Protein AF-0000000086842391 (afdb_homodimer)

Radius of gyration: 44.13 Å; Cα contacts (8 Å, |Δi|>4): 452; chains: 2; bounding box: 157×127×77 Å

Secondary structure (DSSP, 8-state):
-HHHHHHHHHHHHHHHHHHHHHHHHHHHHTT-S--HHHHHHHHHHHHHHHHHHHHHHHHTTS-HHHHHHHHHHHHHHHHHHHHHHHHHHHHHS--HHHHHHHHHHHHHHHHTT-HHHHHHHHHHHT--SSSSTTSS-SSPPBTTB---HHHHHT--S-SHHHHHHHHHHHHHHHHHHHHHHHHHHHHHHHHHHHHHHTT---THHHHHHHHHHHHHHHHHTTGGG----------------------------------------/-HHHHHHHHHHHHHHHHHHHHHHHHHHHHTT-S--HHHHHHHHHHHHHHHHHHHHHHHHTTS-HHHHHHHHHHHHHHHHHHHHHHHHHHHHHS--HHHHHHHHHHHHHHHHTT-HHHHHHHHHHHT--SSSSTTSS-SSPPBTTB---HHHHHT--S-SHHHHHHHHHHHHHHHHHHHHHHHHHHHHHHHHHHHHHHHT---THHHHHHHHHHHHHHHHHTTGGG----------------------------------------

Foldseek 3Di:
DVVVVVVVLVVVLVVLLVLLVVLLVVCVLLVPLDDNVLSVLLNCLSVLLVVLLVQQLVQCPHDPVSNVVSVVSLVVSVVSLVVSLVVLVVLLDDDPVNLVSLVVSLVVCLVVVVQNNQVSLCVVVVAAAAPFNQHSGPPGDDPVDGHCSCVVSVHGHHSNVVSSVSSNVSSVSSSVSSVVSVVSSVVSVVVSVVVVVPPPPVPVVVVVVVVVVVVVVVVVVVPPPPDPPDDDDDDDPDDDDDDDPDDDDDDDPPDDCPDDDDDDD/DVVVVVVVLVVVLVVLLVLLVVLLVVCVLLVPLDDNVLSVLLNCLSVLLVVLLVQQLVQCPHDPVSNVVSVVSLVVSVVSLVVSLVVLVVLLDDDPVNLVSLVVSLVVCLVVVVQNNQVSLCVVVVAAAAPFNQHSGPPGDDPVDGHCSCVVSVHGHHSNVVSSVSSNVSSVSSSVSSVVSVVSSVVSVVVSVVVVVPPPPVPVVVVVVVVVVVVVVVVVVVPPPPDPPPPDDPDDDDPPDDDDDDDDDDDDDDDDDDDDDDDDD

Organism: NCBI:txid72228

Sequence (530 aa):
MAKWLAVYPLLVLLLLLGVAIYEHINSTALSLPFSRALTIATVLLPLLAAINAICYTRLDRLTSFRRALAIALQALQAVLGIVLATLFFSHVVPSAGRECLLTTTWQRLFSAHDAASIRRIQDAFNCCGFNTVQDRPWPFPHQQSPSECAVTHGRNTACAEPWQMALQRNSGLEFGVVLAVGLFQLASLLMAGAFSSSSAIPTRRVLQHRASNDTERDRLLQGARGAGHPGHEAGQGGQSNETSAQGRAWETESPRSNPWGSGRVMAKWLAVYPLLVLLLLLGVAIYEHINSTALSLPFSRALTIATVLLPLLAAINAICYTRLDRLTSFRRALAIALQALQAVLGIVLATLFFSHVVPSAGRECLLTTTWQRLFSAHDAASIRRIQDAFNCCGFNTVQDRPWPFPHQQSPSECAVTHGRNTACAEPWQMALQRNSGLEFGVVLAVGLFQLASLLMAGAFSSSSAIPTRRVLQHRASNDTERDRLLQGARGAGHPGHEAGQGGQSNETSAQGRAWETESPRSNPWGSGRV

Nearest PDB structures (foldseek):
  4tx5-assembly1_A  TM=2.488E-01  e=1.589E+00  Homo sapiens
  4tx5-assembly1_A  TM=2.485E-01  e=1.546E+00  Homo sapiens

Solvent-accessible surface area (backbone atoms only — not comparable to full-atom values): 30548 Å² total; per-residue (Å²): 117,70,68,58,68,60,47,52,60,52,52,53,36,49,52,47,30,49,52,30,47,51,47,39,51,49,37,60,60,55,64,43,91,64,59,66,66,59,41,51,49,52,34,47,43,38,56,50,50,53,52,48,56,56,46,39,74,61,25,63,81,48,55,74,67,40,32,51,50,40,51,49,53,52,49,52,51,49,51,53,37,46,40,50,32,46,59,25,48,60,47,48,46,92,44,71,54,52,53,39,38,51,54,50,50,51,50,50,38,56,74,67,62,39,58,67,55,51,44,44,40,27,63,75,66,58,22,16,17,36,88,35,46,75,38,79,28,59,55,66,62,48,101,88,41,80,54,50,31,28,76,73,67,68,25,90,35,38,32,49,62,61,53,47,50,48,46,24,50,49,22,44,52,52,26,47,44,37,50,50,50,50,51,50,52,54,51,53,53,52,51,56,56,56,57,64,62,63,67,70,60,74,65,67,62,62,58,59,56,51,56,59,55,52,58,55,53,60,62,61,62,63,67,69,68,66,81,70,78,83,79,80,78,83,74,86,70,78,88,80,87,84,90,84,83,68,88,79,90,83,87,83,82,73,72,82,68,92,79,78,94,80,85,82,133,117,71,67,59,66,59,47,51,59,53,52,53,36,51,51,46,30,50,52,29,47,50,46,40,52,50,37,60,58,54,64,44,92,62,61,67,66,59,41,51,50,55,34,46,43,37,57,50,48,55,52,48,56,56,46,40,73,60,26,64,81,47,55,75,67,42,32,51,49,41,52,49,52,52,49,49,49,49,51,52,36,45,41,51,31,47,58,24,48,60,47,49,47,91,45,73,54,53,52,41,37,52,53,52,51,50,50,49,38,56,74,66,62,39,57,67,56,52,43,44,41,26,63,74,65,59,22,16,16,35,88,36,46,77,39,79,28,60,58,66,61,48,102,87,41,79,54,50,32,30,75,74,67,70,26,89,34,39,32,46,64,62,53,48,49,48,46,23,50,50,22,45,52,52,26,48,43,37,51,50,50,50,52,49,52,52,52,53,53,53,51,56,56,55,58,62,59,63,67,68,59,76,64,68,61,62,58,58,58,51,56,59,55,53,57,55,55,59,59,60,60,62,66,68,65,64,82,72,71,83,78,74,81,78,79,77,84,72,86,73,85,80,83,90,83,92,87,95,86,88,93,83,95,83,84,92,78,94,79,94,79,86,90,84,134

pLDDT: mean 74.17, std 27.97, range [15.8, 98.31]

Structure (mmCIF, N/CA/C/O backbone):
data_AF-0000000086842391-model_v1
#
loop_
_entity.id
_entity.type
_entity.pdbx_description
1 polymer 'Tetraspanin Tsp3'
#
loop_
_atom_site.group_PDB
_atom_site.id
_atom_site.type_symbol
_atom_site.label_atom_id
_atom_site.label_alt_id
_atom_site.label_comp_id
_atom_site.label_asym_id
_atom_site.label_entity_id
_atom_site.label_seq_id
_atom_site.pdbx_PDB_ins_code
_atom_site.Cartn_x
_atom_site.Cartn_y
_atom_site.Cartn_z
_atom_site.occupancy
_atom_site.B_iso_or_equiv
_atom_site.auth_seq_id
_atom_site.auth_comp_id
_atom_site.auth_asym_id
_atom_site.auth_atom_id
_atom_site.pdbx_PDB_model_num
ATOM 1 N N . MET A 1 1 ? 26.141 28.234 18.078 1 47.38 1 MET A N 1
ATOM 2 C CA . MET A 1 1 ? 25.156 27.234 18.516 1 47.38 1 MET A CA 1
ATOM 3 C C . MET A 1 1 ? 24.016 27.141 17.516 1 47.38 1 MET A C 1
ATOM 5 O O . MET A 1 1 ? 23.547 26.047 17.188 1 47.38 1 MET A O 1
ATOM 9 N N . ALA A 1 2 ? 23.594 28.234 17.031 1 54.44 2 ALA A N 1
ATOM 10 C CA . ALA A 1 2 ? 22.453 28.328 16.141 1 54.44 2 ALA A CA 1
ATOM 11 C C . ALA A 1 2 ? 22.766 27.703 14.781 1 54.44 2 ALA A C 1
ATOM 13 O O . ALA A 1 2 ? 21.906 27.078 14.164 1 54.44 2 ALA A O 1
ATOM 14 N N . LYS A 1 3 ? 24.016 27.875 14.289 1 58.16 3 LYS A N 1
ATOM 15 C CA . LYS A 1 3 ? 24.406 27.328 12.984 1 58.16 3 LYS A CA 1
ATOM 16 C C . LYS A 1 3 ? 24.344 25.812 12.984 1 58.16 3 LYS A C 1
ATOM 18 O O . LYS A 1 3 ? 24 25.203 11.969 1 58.16 3 LYS A O 1
ATOM 23 N N . TRP A 1 4 ? 24.672 25.141 14.102 1 58.94 4 TRP A N 1
ATOM 24 C CA . TRP A 1 4 ? 24.703 23.672 14.188 1 58.94 4 TRP A CA 1
ATOM 25 C C . TRP A 1 4 ? 23.281 23.109 14.086 1 58.94 4 TRP A C 1
ATOM 27 O O . TRP A 1 4 ? 23.094 22.016 13.539 1 58.94 4 TRP A O 1
ATOM 37 N N . LEU A 1 5 ? 22.312 23.906 14.438 1 64.56 5 LEU A N 1
ATOM 38 C CA . LEU A 1 5 ? 20.922 23.453 14.406 1 64.56 5 LEU A CA 1
ATOM 39 C C . LEU A 1 5 ? 20.391 23.406 12.977 1 64.56 5 LEU A C 1
ATOM 41 O O . LEU A 1 5 ? 19.5 22.609 12.664 1 64.56 5 LEU A O 1
ATOM 45 N N . ALA A 1 6 ? 21.078 24.203 12.188 1 69.06 6 ALA A N 1
ATOM 46 C CA . ALA A 1 6 ? 20.656 24.203 10.789 1 69.06 6 ALA A CA 1
ATOM 47 C C . ALA A 1 6 ? 21.406 23.141 9.992 1 69.06 6 ALA A C 1
ATOM 49 O O . ALA A 1 6 ? 20.875 22.594 9.023 1 69.06 6 ALA A O 1
ATOM 50 N N . VAL A 1 7 ? 22.547 22.75 10.398 1 77.25 7 VAL A N 1
ATOM 51 C CA . VAL A 1 7 ? 23.406 21.875 9.617 1 77.25 7 VAL A CA 1
ATOM 52 C C . VAL A 1 7 ? 23.047 20.422 9.875 1 77.25 7 VAL A C 1
ATOM 54 O O . VAL A 1 7 ? 23.125 19.578 8.977 1 77.25 7 VAL A O 1
ATOM 57 N N . TYR A 1 8 ? 22.609 20.078 11.047 1 82.88 8 TYR A N 1
ATOM 58 C CA . TYR A 1 8 ? 22.344 18.688 11.422 1 82.88 8 TYR A CA 1
ATOM 59 C C . TYR A 1 8 ? 21.188 18.109 10.617 1 82.88 8 TYR A C 1
ATOM 61 O O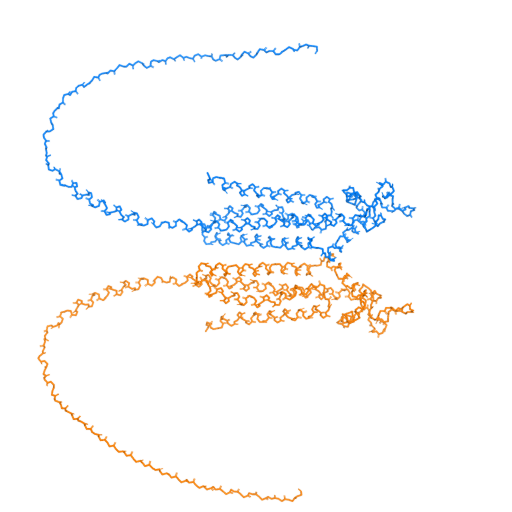 . TYR A 1 8 ? 21.281 17.016 10.086 1 82.88 8 TYR A O 1
ATOM 69 N N . PRO A 1 9 ? 20.203 18.906 10.43 1 86.62 9 PRO A N 1
ATOM 70 C CA . PRO A 1 9 ? 19.125 18.344 9.625 1 86.62 9 PRO A CA 1
ATOM 71 C C . PRO A 1 9 ? 19.516 18.109 8.172 1 86.62 9 PRO A C 1
ATOM 73 O O . PRO A 1 9 ? 19.094 17.109 7.57 1 86.62 9 PRO A O 1
ATOM 76 N N . LEU A 1 10 ? 20.375 18.922 7.707 1 87.56 10 LEU A N 1
ATOM 77 C CA . LEU A 1 10 ? 20.812 18.766 6.324 1 87.56 10 LEU A CA 1
ATOM 78 C C . LEU A 1 10 ? 21.703 17.531 6.176 1 87.56 10 LEU A C 1
ATOM 80 O O . LEU A 1 10 ? 21.609 16.812 5.18 1 87.56 10 LEU A O 1
ATOM 84 N N . LEU A 1 11 ? 22.516 17.297 7.129 1 91.06 11 LEU A N 1
ATOM 85 C CA . LEU A 1 11 ? 23.391 16.125 7.102 1 91.06 11 LEU A CA 1
ATOM 86 C C . LEU A 1 11 ? 22.578 14.836 7.18 1 91.06 11 LEU A C 1
ATOM 88 O O . LEU A 1 11 ? 22.891 13.859 6.504 1 91.06 11 LEU A O 1
ATOM 92 N N . VAL A 1 12 ? 21.594 14.844 8.008 1 93.38 12 VAL A N 1
ATOM 93 C CA . VAL A 1 12 ? 20.75 13.672 8.148 1 93.38 12 VAL A CA 1
ATOM 94 C C . VAL A 1 12 ? 20.031 13.391 6.828 1 93.38 12 VAL A C 1
ATOM 96 O O . VAL A 1 12 ? 19.953 12.242 6.391 1 93.38 12 VAL A O 1
ATOM 99 N N . LEU A 1 13 ? 19.594 14.414 6.176 1 95.88 13 LEU A N 1
ATOM 100 C CA . LEU A 1 13 ? 18.875 14.242 4.91 1 95.88 13 LEU A CA 1
ATOM 101 C C . LEU A 1 13 ? 19.828 13.742 3.822 1 95.88 13 LEU A C 1
ATOM 103 O O . LEU A 1 13 ? 19.422 12.945 2.971 1 95.88 13 LEU A O 1
ATOM 107 N N . LEU A 1 14 ? 21.047 14.203 3.898 1 95.69 14 LEU A N 1
ATOM 108 C CA . LEU A 1 14 ? 22.031 13.734 2.936 1 95.69 14 LEU A CA 1
ATOM 109 C C . LEU A 1 14 ? 22.344 12.258 3.154 1 95.69 14 LEU A C 1
ATOM 111 O O . LEU A 1 14 ? 22.516 11.508 2.191 1 95.69 14 LEU A O 1
ATOM 115 N N . LEU A 1 15 ? 22.406 11.891 4.391 1 97.06 15 LEU A N 1
ATOM 116 C CA . LEU A 1 15 ? 22.625 10.477 4.707 1 97.06 15 LEU A CA 1
ATOM 117 C C . LEU A 1 15 ? 21.469 9.625 4.211 1 97.06 15 LEU A C 1
ATOM 119 O O . LEU A 1 15 ? 21.672 8.57 3.617 1 97.06 15 LEU A O 1
ATOM 123 N N . LEU A 1 16 ? 20.266 10.055 4.43 1 98.06 16 LEU A N 1
ATOM 124 C CA . LEU A 1 16 ? 19.078 9.32 3.977 1 98.06 16 LEU A CA 1
ATOM 125 C C . LEU A 1 16 ? 19.047 9.234 2.453 1 98.06 16 LEU A C 1
ATOM 127 O O . LEU A 1 16 ? 18.656 8.211 1.895 1 98.06 16 LEU A O 1
ATOM 131 N N . LEU A 1 17 ? 19.469 10.328 1.826 1 97.94 17 LEU A N 1
ATOM 132 C CA . LEU A 1 17 ? 19.562 10.328 0.372 1 97.94 17 LEU A CA 1
ATOM 133 C C . LEU A 1 17 ? 20.562 9.273 -0.102 1 97.94 17 LEU A C 1
ATOM 135 O O . LEU A 1 17 ? 20.281 8.516 -1.037 1 97.94 17 LEU A O 1
ATOM 139 N N . GLY A 1 18 ? 21.625 9.211 0.546 1 98.06 18 GLY A N 1
ATOM 140 C CA . GLY A 1 18 ? 22.641 8.219 0.206 1 98.06 18 GLY A CA 1
ATOM 141 C C . GLY A 1 18 ? 22.141 6.789 0.352 1 98.06 18 GLY A C 1
ATOM 142 O O . GLY A 1 18 ? 22.391 5.949 -0.517 1 98.06 18 GLY A O 1
ATOM 143 N N . VAL A 1 19 ? 21.469 6.5 1.418 1 98.12 19 VAL A N 1
ATOM 144 C CA . VAL A 1 19 ? 20.922 5.164 1.646 1 98.12 19 VAL A CA 1
ATOM 145 C C . VAL A 1 19 ? 19.906 4.828 0.561 1 98.12 19 VAL A C 1
ATOM 147 O O . VAL A 1 19 ? 19.891 3.715 0.031 1 98.12 19 VAL A O 1
ATOM 150 N N . ALA A 1 20 ? 19.062 5.746 0.216 1 98.25 20 ALA A N 1
ATOM 151 C CA . ALA A 1 20 ? 18.047 5.52 -0.802 1 98.25 20 ALA A CA 1
ATOM 152 C C . ALA A 1 20 ? 18.672 5.23 -2.16 1 98.25 20 ALA A C 1
ATOM 154 O O . ALA A 1 20 ? 18.203 4.355 -2.896 1 98.25 20 ALA A O 1
ATOM 155 N N . ILE A 1 21 ? 19.688 5.973 -2.465 1 97.81 21 ILE A N 1
ATOM 156 C CA . ILE A 1 21 ? 20.391 5.742 -3.721 1 97.81 21 ILE A CA 1
ATOM 157 C C . ILE A 1 21 ? 21.016 4.348 -3.717 1 97.81 21 ILE A C 1
ATOM 159 O O . ILE A 1 21 ? 20.891 3.604 -4.691 1 97.81 21 ILE A O 1
ATOM 163 N N . TYR A 1 22 ? 21.625 4.047 -2.625 1 97.56 22 TYR A N 1
ATOM 164 C CA . TYR A 1 22 ? 22.25 2.734 -2.49 1 97.56 22 TYR A CA 1
ATOM 165 C C . TYR A 1 22 ? 21.219 1.623 -2.666 1 97.56 22 TYR A C 1
ATOM 167 O O . TYR A 1 22 ? 21.469 0.652 -3.389 1 97.56 22 TYR A O 1
ATOM 175 N N . GLU A 1 23 ? 20.109 1.743 -2.029 1 97.31 23 GLU A N 1
ATOM 176 C CA . GLU A 1 23 ? 19.062 0.725 -2.113 1 97.31 23 GLU A CA 1
ATOM 177 C C . GLU A 1 23 ? 18.469 0.665 -3.514 1 97.31 23 GLU A C 1
ATOM 179 O O . GLU A 1 23 ? 18.078 -0.407 -3.98 1 97.31 23 GLU A O 1
ATOM 184 N N . HIS A 1 24 ? 18.391 1.843 -4.156 1 97 24 HIS A N 1
ATOM 185 C CA . HIS A 1 24 ? 17.922 1.858 -5.535 1 97 24 HIS A CA 1
ATOM 186 C C . HIS A 1 24 ? 18.844 1.055 -6.441 1 97 24 HIS A C 1
ATOM 188 O O . HIS A 1 24 ? 18.391 0.235 -7.238 1 97 24 HIS A O 1
ATOM 194 N N . ILE A 1 25 ? 20.062 1.251 -6.285 1 96.88 25 ILE A N 1
ATOM 195 C CA . ILE A 1 25 ? 21.062 0.548 -7.094 1 96.88 25 ILE A CA 1
ATOM 196 C C . ILE A 1 25 ? 21.031 -0.943 -6.766 1 96.88 25 ILE A C 1
ATOM 198 O O . ILE A 1 25 ? 21.016 -1.783 -7.668 1 96.88 25 ILE A O 1
ATOM 202 N N . ASN A 1 26 ? 20.953 -1.199 -5.504 1 96.38 26 ASN A N 1
ATOM 203 C CA . ASN A 1 26 ? 20.953 -2.59 -5.059 1 96.38 26 ASN A CA 1
ATOM 204 C C . ASN A 1 26 ? 19.719 -3.33 -5.543 1 96.38 26 ASN A C 1
ATOM 206 O O . ASN A 1 26 ? 19.797 -4.48 -5.973 1 96.38 26 ASN A O 1
ATOM 210 N N . SER A 1 27 ? 18.609 -2.738 -5.461 1 96.69 27 SER A N 1
ATOM 211 C CA . SER A 1 27 ? 17.375 -3.354 -5.906 1 96.69 27 SER A CA 1
ATOM 212 C C . SER A 1 27 ? 17.391 -3.639 -7.402 1 96.69 27 SER A C 1
ATOM 214 O O . SER A 1 27 ? 16.875 -4.66 -7.855 1 96.69 27 SER A O 1
ATOM 216 N N . THR A 1 28 ? 17.984 -2.754 -8.141 1 95.69 28 THR A N 1
ATOM 217 C CA . THR A 1 28 ? 18.094 -2.934 -9.578 1 95.69 28 THR A CA 1
ATOM 218 C C . THR A 1 28 ? 19.125 -4.016 -9.914 1 95.69 28 THR A C 1
ATOM 220 O O . THR A 1 28 ? 18.906 -4.828 -10.812 1 95.69 28 THR A O 1
ATOM 223 N N . ALA A 1 29 ? 20.141 -4.039 -9.195 1 96.25 29 ALA A N 1
ATOM 224 C CA . ALA A 1 29 ? 21.203 -5.023 -9.43 1 96.25 29 ALA A CA 1
ATOM 225 C C . ALA A 1 29 ? 20.703 -6.438 -9.148 1 96.25 29 ALA A C 1
ATOM 227 O O . ALA A 1 29 ? 21.047 -7.379 -9.875 1 96.25 29 ALA A O 1
ATOM 228 N N . LEU A 1 30 ? 19.875 -6.539 -8.195 1 97.31 30 LEU A N 1
ATOM 229 C CA . LEU A 1 30 ? 19.391 -7.859 -7.793 1 97.31 30 LEU A CA 1
ATOM 230 C C . LEU A 1 30 ? 18.016 -8.141 -8.391 1 97.31 30 LEU A C 1
ATOM 232 O O . LEU A 1 30 ? 17.375 -9.141 -8.039 1 97.31 30 LEU A O 1
ATOM 236 N N . SER A 1 31 ? 17.547 -7.277 -9.219 1 96.62 31 SER A N 1
ATOM 237 C CA . SER A 1 31 ? 16.266 -7.434 -9.898 1 96.62 31 SER A CA 1
ATOM 238 C C . SER A 1 31 ? 15.148 -7.742 -8.898 1 96.62 31 SER A C 1
ATOM 240 O O . SER A 1 31 ? 14.344 -8.648 -9.125 1 96.62 31 SER A O 1
ATOM 242 N N . LEU A 1 32 ? 15.148 -7.031 -7.816 1 96.19 32 LEU A N 1
ATOM 243 C CA . LEU A 1 32 ? 14.078 -7.188 -6.844 1 96.19 32 LEU A CA 1
ATOM 244 C C . LEU A 1 32 ? 12.742 -6.719 -7.418 1 96.19 32 LEU A C 1
ATOM 246 O O . LEU A 1 32 ? 12.711 -5.824 -8.266 1 96.19 32 LEU A O 1
ATOM 250 N N . PRO A 1 33 ? 11.68 -7.332 -6.961 1 92.56 33 PRO A N 1
ATOM 251 C CA . PRO A 1 33 ? 10.383 -7.039 -7.574 1 92.56 33 PRO A CA 1
ATOM 252 C C . PRO A 1 33 ? 9.797 -5.707 -7.105 1 92.56 33 PRO A C 1
ATOM 254 O O . PRO A 1 33 ? 8.656 -5.664 -6.629 1 92.56 33 PRO A O 1
ATOM 257 N N . PHE A 1 34 ? 10.547 -4.68 -7.148 1 90.88 34 PHE A N 1
ATOM 258 C CA . PHE A 1 34 ? 10.078 -3.312 -6.945 1 90.88 34 PHE A CA 1
ATOM 259 C C . PHE A 1 34 ? 9.836 -2.619 -8.281 1 90.88 34 PHE A C 1
ATOM 261 O O . PHE A 1 34 ? 10.586 -2.822 -9.234 1 90.88 34 PHE A O 1
ATOM 268 N N . SER A 1 35 ? 8.789 -1.871 -8.305 1 88.94 35 SER A N 1
ATOM 269 C CA . SER A 1 35 ? 8.711 -0.955 -9.438 1 88.94 35 SER A CA 1
ATOM 270 C C . SER A 1 35 ? 9.812 0.101 -9.367 1 88.94 35 SER A C 1
ATOM 272 O O . SER A 1 35 ? 10.148 0.583 -8.281 1 88.94 35 SER A O 1
ATOM 274 N N . ARG A 1 36 ? 10.375 0.448 -10.461 1 90.25 36 ARG A N 1
ATOM 275 C CA . ARG A 1 36 ? 11.414 1.474 -10.531 1 90.25 36 ARG A CA 1
ATOM 276 C C . ARG A 1 36 ? 10.898 2.805 -9.992 1 90.25 36 ARG A C 1
ATOM 278 O O . ARG A 1 36 ? 11.641 3.545 -9.344 1 90.25 36 ARG A O 1
ATOM 285 N N . ALA A 1 37 ? 9.68 3.01 -10.227 1 91.19 37 ALA A N 1
ATOM 286 C CA . ALA A 1 37 ? 9.062 4.258 -9.781 1 91.19 37 ALA A CA 1
ATOM 287 C C . ALA A 1 37 ? 9.086 4.375 -8.258 1 91.19 37 ALA A C 1
ATOM 289 O O . ALA A 1 37 ? 9.305 5.461 -7.719 1 91.19 37 ALA A O 1
ATOM 290 N N . LEU A 1 38 ? 8.922 3.264 -7.562 1 94.69 38 LEU A N 1
ATOM 291 C CA . LEU A 1 38 ? 8.883 3.25 -6.105 1 94.69 38 LEU A CA 1
ATOM 292 C C . LEU A 1 38 ? 10.234 3.635 -5.523 1 94.69 38 LEU A C 1
ATOM 294 O O . LEU A 1 38 ? 10.312 4.488 -4.637 1 94.69 38 LEU A O 1
ATOM 298 N N . THR A 1 39 ? 11.281 3.092 -6.035 1 95.38 39 THR A N 1
ATOM 299 C CA . THR A 1 39 ? 12.609 3.354 -5.488 1 95.38 39 THR A CA 1
ATOM 300 C C . THR A 1 39 ? 13.102 4.734 -5.906 1 95.38 39 THR A C 1
ATOM 302 O O . THR A 1 39 ? 13.797 5.41 -5.141 1 95.38 39 THR A O 1
ATOM 305 N N . ILE A 1 40 ? 12.742 5.18 -7.07 1 96.38 40 ILE A N 1
ATOM 306 C CA . ILE A 1 40 ? 13.109 6.523 -7.5 1 96.38 40 ILE A CA 1
ATOM 307 C C . ILE A 1 40 ? 12.406 7.559 -6.625 1 96.38 40 ILE A C 1
ATOM 309 O O . ILE A 1 40 ? 13.016 8.547 -6.211 1 96.38 40 ILE A O 1
ATOM 313 N N . ALA A 1 41 ? 11.164 7.277 -6.375 1 97 41 ALA A N 1
ATOM 314 C CA . ALA A 1 41 ? 10.414 8.188 -5.512 1 97 41 ALA A CA 1
ATOM 315 C C . ALA A 1 41 ? 11.062 8.297 -4.137 1 97 41 ALA A C 1
ATOM 317 O O . ALA A 1 41 ? 11.086 9.383 -3.543 1 97 41 ALA A O 1
ATOM 318 N N . THR A 1 42 ? 11.578 7.211 -3.633 1 97.44 42 THR A N 1
ATOM 319 C CA . THR A 1 42 ? 12.219 7.227 -2.322 1 97.44 42 THR A CA 1
ATOM 320 C C . THR A 1 42 ? 13.516 8.031 -2.367 1 97.44 42 THR A C 1
ATOM 322 O O . THR A 1 42 ? 13.883 8.68 -1.389 1 97.4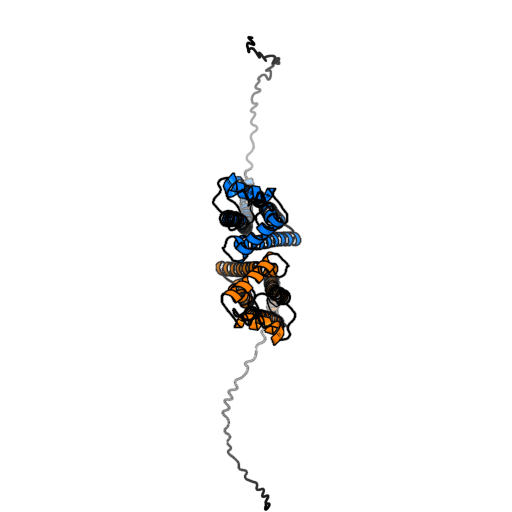4 42 THR A O 1
ATOM 325 N N . VAL A 1 43 ? 14.195 8.023 -3.465 1 97.69 43 VAL A N 1
ATOM 326 C CA . VAL A 1 43 ? 15.422 8.805 -3.631 1 97.69 43 VAL A CA 1
ATOM 327 C C . VAL A 1 43 ? 15.086 10.297 -3.629 1 97.69 43 VAL A C 1
ATOM 329 O O . VAL A 1 43 ? 15.828 11.102 -3.059 1 97.69 43 VAL A O 1
ATOM 332 N N . LEU A 1 44 ? 14 10.633 -4.199 1 97.44 44 LEU A N 1
ATOM 333 C CA . LEU A 1 44 ? 13.617 12.031 -4.336 1 97.44 44 LEU A CA 1
ATOM 334 C C . LEU A 1 44 ? 13.047 12.57 -3.027 1 97.44 44 LEU A C 1
ATOM 336 O O . LEU A 1 44 ? 13.023 13.789 -2.811 1 97.44 44 LEU A O 1
ATOM 340 N N . LEU A 1 45 ? 12.648 11.711 -2.156 1 97.75 45 LEU A N 1
ATOM 341 C CA . LEU A 1 45 ? 11.891 12.117 -0.981 1 97.75 45 LEU A CA 1
ATOM 342 C C . LEU A 1 45 ? 12.727 12.992 -0.057 1 97.75 45 LEU A C 1
ATOM 344 O O . LEU A 1 45 ? 12.281 14.055 0.373 1 97.75 45 LEU A O 1
ATOM 348 N N . PRO A 1 46 ? 13.984 12.648 0.282 1 96.94 46 PRO A N 1
ATOM 349 C CA . PRO A 1 46 ? 14.797 13.523 1.129 1 96.94 46 PRO A CA 1
ATOM 350 C C . PRO A 1 46 ? 15.07 14.875 0.482 1 96.94 46 PRO A C 1
ATOM 352 O O . PRO A 1 46 ? 15.141 15.891 1.177 1 96.94 46 PRO A O 1
ATOM 355 N N . LEU A 1 47 ? 15.203 14.891 -0.832 1 95.44 47 LEU A N 1
ATOM 356 C CA . LEU A 1 47 ? 15.406 16.156 -1.544 1 95.44 47 LEU A CA 1
ATOM 357 C C . LEU A 1 47 ? 14.172 17.047 -1.433 1 95.44 47 LEU A C 1
ATOM 359 O O . LEU A 1 47 ? 14.289 18.234 -1.149 1 95.44 47 LEU A O 1
ATOM 363 N N . LEU A 1 48 ? 13.07 16.453 -1.613 1 94.56 48 LEU A N 1
ATOM 364 C CA . LEU A 1 48 ? 11.812 17.172 -1.485 1 94.56 48 LEU A CA 1
ATOM 365 C C . LEU A 1 48 ? 11.625 17.688 -0.064 1 94.56 48 LEU A C 1
ATOM 367 O O . LEU A 1 48 ? 11.148 18.812 0.134 1 94.56 48 LEU A O 1
ATOM 371 N N . ALA A 1 49 ? 11.984 16.859 0.878 1 94.75 49 ALA A N 1
ATOM 372 C CA . ALA A 1 49 ? 11.852 17.25 2.281 1 94.75 49 ALA A CA 1
ATOM 373 C C . ALA A 1 49 ? 12.719 18.469 2.602 1 94.75 49 ALA A C 1
ATOM 375 O O . ALA A 1 49 ? 12.297 19.359 3.33 1 94.75 49 ALA A O 1
ATOM 376 N N . ALA A 1 50 ? 13.906 18.5 2.07 1 91.56 50 ALA A N 1
ATOM 377 C CA . ALA A 1 50 ? 14.805 19.625 2.281 1 91.56 50 ALA A CA 1
ATOM 378 C C . ALA A 1 50 ? 14.234 20.906 1.68 1 91.56 50 ALA A C 1
ATOM 380 O O . ALA A 1 50 ? 14.219 21.953 2.33 1 91.56 50 ALA A O 1
ATOM 381 N N . ILE A 1 51 ? 13.75 20.781 0.477 1 89.44 51 ILE A N 1
ATOM 382 C CA . ILE A 1 51 ? 13.164 21.922 -0.21 1 89.44 51 ILE A CA 1
ATOM 383 C C . ILE A 1 51 ? 11.938 22.422 0.558 1 89.44 51 ILE A C 1
ATOM 385 O O . ILE A 1 51 ? 11.766 23.625 0.761 1 89.44 51 ILE A O 1
ATOM 389 N N . ASN A 1 52 ? 11.18 21.531 1.006 1 90.19 52 ASN A N 1
ATOM 390 C CA . ASN A 1 52 ? 9.961 21.859 1.734 1 90.19 52 ASN A CA 1
ATOM 391 C C . ASN A 1 52 ? 10.273 22.562 3.059 1 90.19 52 ASN A C 1
ATOM 393 O O . ASN A 1 52 ? 9.57 23.5 3.453 1 90.19 52 ASN A O 1
ATOM 397 N N . ALA A 1 53 ? 11.211 22.094 3.721 1 86 53 ALA A N 1
ATOM 398 C CA . ALA A 1 53 ? 11.594 22.703 4.992 1 86 53 ALA A CA 1
ATOM 399 C C . ALA A 1 53 ? 12.07 24.141 4.793 1 86 53 ALA A C 1
ATOM 401 O O . ALA A 1 53 ? 11.719 25.031 5.574 1 86 53 ALA A O 1
ATOM 402 N N . ILE A 1 54 ? 12.82 24.375 3.777 1 83.56 54 ILE A N 1
ATOM 403 C CA . ILE A 1 54 ? 13.328 25.719 3.473 1 83.56 54 ILE A CA 1
ATOM 404 C C . ILE A 1 54 ? 12.18 26.625 3.061 1 83.56 54 ILE A C 1
ATOM 406 O O . ILE A 1 54 ? 12.086 27.766 3.518 1 83.56 54 ILE A O 1
ATOM 410 N N . CYS A 1 55 ? 11.297 26.094 2.227 1 82.56 55 CYS A N 1
ATOM 411 C CA . CYS A 1 55 ? 10.164 26.875 1.726 1 82.56 55 CYS A CA 1
ATOM 412 C C . CYS A 1 55 ? 9.203 27.219 2.854 1 82.56 55 CYS A C 1
ATOM 414 O O . CYS A 1 55 ? 8.633 28.312 2.871 1 82.56 55 CYS A O 1
ATOM 416 N N . TYR A 1 56 ? 8.977 26.312 3.721 1 81.5 56 TYR A N 1
ATOM 417 C CA . TYR A 1 56 ? 8.023 26.531 4.797 1 81.5 56 TYR A CA 1
ATOM 418 C C . TYR A 1 56 ? 8.453 27.688 5.691 1 81.5 56 TYR A C 1
ATOM 420 O O . TYR A 1 56 ? 7.633 28.516 6.094 1 81.5 56 TYR A O 1
ATOM 428 N N . THR A 1 57 ? 9.672 27.891 6.016 1 75.62 57 THR A N 1
ATOM 429 C CA . THR A 1 57 ? 10.172 28.969 6.875 1 75.62 57 THR A CA 1
ATOM 430 C C . THR A 1 57 ? 10.141 30.297 6.145 1 75.62 57 THR A C 1
ATOM 432 O O . THR A 1 57 ? 10 31.359 6.77 1 75.62 57 THR A O 1
ATOM 435 N N . ARG A 1 58 ? 10.148 30.203 4.82 1 75.38 58 ARG A N 1
ATOM 436 C CA . ARG A 1 58 ? 10.203 31.422 4.039 1 75.38 58 ARG A CA 1
ATOM 437 C C . ARG A 1 58 ? 8.805 31.906 3.664 1 75.38 58 ARG A C 1
ATOM 439 O O . ARG A 1 58 ? 8.555 33.125 3.578 1 75.38 58 ARG A O 1
ATOM 446 N N . LEU A 1 59 ? 7.969 30.984 3.414 1 67 59 LEU A N 1
ATOM 447 C CA . LEU A 1 59 ? 6.652 31.312 2.861 1 67 59 LEU A CA 1
ATOM 448 C C . LEU A 1 59 ? 5.641 31.562 3.975 1 67 59 LEU A C 1
ATOM 450 O O . LEU A 1 59 ? 4.668 32.281 3.779 1 67 59 LEU A O 1
ATOM 454 N N . ASP A 1 60 ? 5.73 30.938 5.168 1 57.69 60 ASP A N 1
ATOM 455 C CA . ASP A 1 60 ? 4.75 31.047 6.242 1 57.69 60 ASP A CA 1
ATOM 456 C C . ASP A 1 60 ? 4.598 32.5 6.691 1 57.69 60 ASP A C 1
ATOM 458 O O . ASP A 1 60 ? 3.559 32.875 7.238 1 57.69 60 ASP A O 1
ATOM 462 N N . ARG A 1 61 ? 5.57 33.438 6.316 1 62.53 61 ARG A N 1
ATOM 463 C CA . ARG A 1 61 ? 5.555 34.844 6.746 1 62.53 61 ARG A CA 1
ATOM 464 C C . ARG A 1 61 ? 4.938 35.719 5.676 1 62.53 61 ARG A C 1
ATOM 466 O O . ARG A 1 61 ? 4.777 36.938 5.883 1 62.53 61 ARG A O 1
ATOM 473 N N . LEU A 1 62 ? 4.531 34.844 4.621 1 66.44 62 LEU A N 1
ATOM 474 C CA . LEU A 1 62 ? 4.109 35.688 3.504 1 66.44 62 LEU A CA 1
ATOM 475 C C . LEU A 1 62 ? 2.59 35.719 3.391 1 66.44 62 LEU A C 1
ATOM 477 O O . LEU A 1 62 ? 1.889 35.188 4.258 1 66.44 62 LEU A O 1
ATOM 481 N N . THR A 1 63 ? 2.002 35.969 2.188 1 73.44 63 THR A N 1
ATOM 482 C CA . THR A 1 63 ? 0.599 36.188 1.84 1 73.44 63 THR A CA 1
ATOM 483 C C . THR A 1 63 ? -0.194 34.875 2.023 1 73.44 63 THR A C 1
ATOM 485 O O . THR A 1 63 ? 0.388 33.812 2.199 1 73.44 63 THR A O 1
ATOM 488 N N . SER A 1 64 ? -1.449 35.062 2.143 1 77.62 64 SER A N 1
ATOM 489 C CA . SER A 1 64 ? -2.379 33.938 2.338 1 77.62 64 SER A CA 1
ATOM 490 C C . SER A 1 64 ? -2.125 32.812 1.333 1 77.62 64 SER A C 1
ATOM 492 O O . SER A 1 64 ? -2.166 31.641 1.686 1 77.62 64 SER A O 1
ATOM 494 N N . PHE A 1 65 ? -1.786 33.156 0.059 1 81.25 65 PHE A N 1
ATOM 495 C CA . PHE A 1 65 ? -1.545 32.188 -0.994 1 81.25 65 PHE A CA 1
ATOM 496 C C . PHE A 1 65 ? -0.271 31.391 -0.718 1 81.25 65 PHE A C 1
ATOM 498 O O . PHE A 1 65 ? -0.24 30.172 -0.892 1 81.25 65 PHE A O 1
ATOM 505 N N . ARG A 1 66 ? 0.701 32.062 -0.252 1 81.31 66 ARG A N 1
ATOM 506 C CA . ARG A 1 66 ? 1.983 31.438 0.009 1 81.31 66 ARG A CA 1
ATOM 507 C C . ARG A 1 66 ? 1.882 30.469 1.188 1 81.31 66 ARG A C 1
ATOM 509 O O . ARG A 1 66 ? 2.486 29.391 1.17 1 81.31 66 ARG A O 1
ATOM 516 N N . ARG A 1 67 ? 1.1 30.844 2.059 1 82 67 ARG A N 1
ATOM 517 C CA . ARG A 1 67 ? 0.876 29.969 3.207 1 82 67 ARG A CA 1
ATOM 518 C C . ARG A 1 67 ? 0.134 28.703 2.795 1 82 67 ARG A C 1
ATOM 520 O O . ARG A 1 67 ? 0.483 27.609 3.23 1 82 67 ARG A O 1
ATOM 527 N N . ALA A 1 68 ? -0.832 28.875 1.957 1 83.62 68 ALA A N 1
ATOM 528 C CA . ALA A 1 68 ? -1.596 27.734 1.462 1 83.62 68 ALA A CA 1
ATOM 529 C C . ALA A 1 68 ? -0.708 26.797 0.663 1 83.62 68 ALA A C 1
ATOM 531 O O . ALA A 1 68 ? -0.852 25.562 0.756 1 83.62 68 ALA A O 1
ATOM 532 N N . LEU A 1 69 ? 0.137 27.391 -0.066 1 86.94 69 LEU A N 1
ATOM 533 C CA . LEU A 1 69 ? 1.063 26.594 -0.865 1 86.94 69 LEU A CA 1
ATOM 534 C C . LEU A 1 69 ? 2.02 25.812 0.029 1 86.94 69 LEU A C 1
ATOM 536 O O . LEU A 1 69 ? 2.307 24.641 -0.238 1 86.94 69 LEU A O 1
ATOM 540 N N . ALA A 1 70 ? 2.408 26.438 1.08 1 85.25 70 ALA A N 1
ATOM 541 C CA . ALA A 1 70 ? 3.32 25.781 2.018 1 85.25 70 ALA A CA 1
ATOM 542 C C . ALA A 1 70 ? 2.646 24.594 2.699 1 85.25 70 ALA A C 1
ATOM 544 O O . ALA A 1 70 ? 3.246 23.516 2.828 1 85.25 70 ALA A O 1
ATOM 545 N N . ILE A 1 71 ? 1.444 24.734 3.01 1 84.88 71 ILE A N 1
ATOM 546 C CA . ILE A 1 71 ? 0.688 23.672 3.666 1 84.88 71 ILE A CA 1
ATOM 547 C C . ILE A 1 71 ? 0.422 22.531 2.676 1 84.88 71 ILE A C 1
ATOM 549 O O . ILE A 1 71 ? 0.527 21.359 3.025 1 84.88 71 ILE A O 1
ATOM 553 N N . ALA A 1 72 ? 0.113 22.953 1.492 1 88.62 72 ALA A N 1
ATOM 554 C CA . ALA A 1 72 ? -0.165 21.953 0.456 1 88.62 72 ALA A CA 1
ATOM 555 C C . ALA A 1 72 ? 1.068 21.109 0.167 1 88.62 72 ALA A C 1
ATOM 557 O O . ALA A 1 72 ? 0.961 19.891 -0.024 1 88.62 72 ALA A O 1
ATOM 558 N N . LEU A 1 73 ? 2.193 21.75 0.136 1 91.56 73 LEU A N 1
ATOM 559 C CA . LEU A 1 73 ? 3.43 21.016 -0.128 1 91.56 73 LEU A CA 1
ATOM 560 C C . LEU A 1 73 ? 3.746 20.047 1.009 1 91.56 73 LEU A C 1
ATOM 562 O O . LEU A 1 73 ? 4.215 18.938 0.769 1 91.56 73 LEU A O 1
ATOM 566 N N . GLN A 1 74 ? 3.465 20.469 2.197 1 91.38 74 GLN A N 1
ATOM 567 C CA . GLN A 1 74 ? 3.654 19.594 3.354 1 91.38 74 GLN A CA 1
ATOM 568 C C . GLN A 1 74 ? 2.703 18.406 3.309 1 91.38 74 GLN A C 1
ATOM 570 O O . GLN A 1 74 ? 3.109 17.266 3.568 1 91.38 74 GLN A O 1
ATOM 575 N N . ALA A 1 75 ? 1.54 18.656 2.895 1 91.94 75 ALA A N 1
ATOM 576 C CA . ALA A 1 75 ? 0.542 17.594 2.803 1 91.94 75 ALA A CA 1
ATOM 577 C C . ALA A 1 75 ? 0.902 16.594 1.705 1 91.94 75 ALA A C 1
ATOM 579 O O . ALA A 1 75 ? 0.765 15.383 1.889 1 91.94 75 ALA A O 1
ATOM 580 N N . LEU A 1 76 ? 1.355 17.141 0.612 1 94.56 76 LEU A N 1
ATOM 581 C CA . LEU A 1 76 ? 1.731 16.281 -0.501 1 94.56 76 LEU A CA 1
ATOM 582 C C . LEU A 1 76 ? 2.893 15.367 -0.116 1 94.56 76 LEU A C 1
ATOM 584 O O . LEU A 1 76 ? 2.887 14.172 -0.436 1 94.56 76 LEU A O 1
ATOM 588 N N . GLN A 1 77 ? 3.822 15.906 0.507 1 95.69 77 GLN A N 1
ATOM 589 C CA . GLN A 1 77 ? 4.953 15.102 0.961 1 95.69 77 GLN A CA 1
ATOM 590 C C . GLN A 1 77 ? 4.504 14.039 1.962 1 95.69 77 GLN A C 1
ATOM 592 O O . GLN A 1 77 ? 4.973 12.898 1.922 1 95.69 77 GLN A O 1
ATOM 597 N N . ALA A 1 78 ? 3.613 14.359 2.838 1 95.25 78 ALA A N 1
ATOM 598 C CA . ALA A 1 78 ? 3.111 13.406 3.82 1 95.25 78 ALA A CA 1
ATOM 599 C C . ALA A 1 78 ? 2.373 12.258 3.139 1 95.25 78 ALA A C 1
ATOM 601 O O . ALA A 1 78 ? 2.58 11.086 3.477 1 95.25 78 ALA A O 1
ATOM 602 N N . VAL A 1 79 ? 1.562 12.609 2.213 1 96.5 79 VAL A N 1
ATOM 603 C CA . VAL A 1 79 ? 0.819 11.586 1.478 1 96.5 79 VAL A CA 1
ATOM 604 C C . VAL A 1 79 ? 1.792 10.664 0.755 1 96.5 79 VAL A C 1
ATOM 606 O O . VAL A 1 79 ? 1.682 9.438 0.854 1 96.5 79 VAL A O 1
ATOM 609 N N . LEU A 1 80 ? 2.689 11.242 0.063 1 97.38 80 LEU A N 1
ATOM 610 C CA . LEU A 1 80 ? 3.688 10.453 -0.65 1 97.38 80 LEU A CA 1
ATOM 611 C C . LEU A 1 80 ? 4.457 9.555 0.31 1 97.38 80 LEU A C 1
ATOM 613 O O . LEU A 1 80 ? 4.668 8.375 0.024 1 97.38 80 LEU A O 1
ATOM 617 N N . GLY A 1 81 ? 4.828 10.141 1.451 1 97.75 81 GLY A N 1
ATOM 618 C CA . GLY A 1 81 ? 5.543 9.367 2.453 1 97.75 81 GLY A CA 1
ATOM 619 C C . GLY A 1 81 ? 4.75 8.188 2.979 1 97.75 81 GLY A C 1
ATOM 620 O O . GLY A 1 81 ? 5.281 7.078 3.098 1 97.75 81 GLY A O 1
ATOM 621 N N . ILE A 1 82 ? 3.496 8.328 3.234 1 97.62 82 ILE A N 1
ATOM 622 C CA . ILE A 1 82 ? 2.662 7.277 3.799 1 97.62 82 ILE A CA 1
ATOM 623 C C . ILE A 1 82 ? 2.406 6.203 2.744 1 97.62 82 ILE A C 1
ATOM 625 O O . ILE A 1 82 ? 2.43 5.008 3.047 1 97.62 82 ILE A O 1
ATOM 629 N N . VAL A 1 83 ? 2.215 6.637 1.535 1 97.56 83 VAL A N 1
ATOM 630 C CA . VAL A 1 83 ? 2.016 5.691 0.44 1 97.56 83 VAL A CA 1
ATOM 631 C C . VAL A 1 83 ? 3.256 4.816 0.283 1 97.56 83 VAL A C 1
ATOM 633 O O . VAL A 1 83 ? 3.154 3.588 0.234 1 97.56 83 VAL A O 1
ATOM 636 N N . LEU A 1 84 ? 4.355 5.453 0.215 1 97.94 84 LEU A N 1
ATOM 637 C CA . LEU A 1 84 ? 5.602 4.711 0.053 1 97.94 84 LEU A CA 1
ATOM 638 C C . LEU A 1 84 ? 5.844 3.789 1.242 1 97.94 84 LEU A C 1
ATOM 640 O O . LEU A 1 84 ? 6.211 2.625 1.065 1 97.94 84 LEU A O 1
ATOM 644 N N . ALA A 1 85 ? 5.621 4.289 2.439 1 97.81 85 ALA A N 1
ATOM 645 C CA . ALA A 1 85 ? 5.809 3.482 3.643 1 97.81 85 ALA A CA 1
ATOM 646 C C . ALA A 1 85 ? 4.902 2.258 3.629 1 97.81 85 ALA A C 1
ATOM 648 O O . ALA A 1 85 ? 5.328 1.157 3.988 1 97.81 85 ALA A O 1
ATOM 649 N N . THR A 1 86 ? 3.715 2.469 3.213 1 96.88 86 THR A N 1
ATOM 650 C CA . THR A 1 86 ? 2.744 1.382 3.164 1 96.88 86 THR A CA 1
ATOM 651 C C . THR A 1 86 ? 3.184 0.306 2.176 1 96.88 86 THR A C 1
ATOM 653 O O . THR A 1 86 ? 3.158 -0.884 2.494 1 96.88 86 THR A O 1
ATOM 656 N N . LEU A 1 87 ? 3.607 0.738 1.045 1 94.94 87 LEU A N 1
ATOM 657 C CA . LEU A 1 87 ? 4.004 -0.206 0.005 1 94.94 87 LEU A CA 1
ATOM 658 C C . LEU A 1 87 ? 5.273 -0.949 0.401 1 94.94 87 LEU A C 1
ATOM 660 O O . LEU A 1 87 ? 5.367 -2.166 0.223 1 94.94 87 LEU A O 1
ATOM 664 N N . PHE A 1 88 ? 6.203 -0.266 0.987 1 96.88 88 PHE A N 1
ATOM 665 C CA . PHE A 1 88 ? 7.426 -0.932 1.416 1 96.88 88 PHE A CA 1
ATOM 666 C C . PHE A 1 88 ? 7.156 -1.848 2.604 1 96.88 88 PHE A C 1
ATOM 668 O O . PHE A 1 88 ? 7.707 -2.947 2.686 1 96.88 88 PHE A O 1
ATOM 675 N N . PHE A 1 89 ? 6.336 -1.47 3.504 1 95.56 89 PHE A N 1
ATOM 676 C CA . PHE A 1 89 ? 6.031 -2.281 4.676 1 95.56 89 PHE A CA 1
ATOM 677 C C . PHE A 1 89 ? 5.383 -3.6 4.27 1 95.56 89 PHE A C 1
ATOM 679 O O . PHE A 1 89 ? 5.605 -4.629 4.906 1 95.56 89 PHE A O 1
ATOM 686 N N . SER A 1 90 ? 4.609 -3.561 3.186 1 90.88 90 SER A N 1
ATOM 687 C CA . SER A 1 90 ? 3.951 -4.77 2.703 1 90.88 90 SER A CA 1
ATOM 688 C C . SER A 1 90 ? 4.969 -5.82 2.266 1 90.88 90 SER A C 1
ATOM 690 O O . SER A 1 90 ? 4.66 -7.012 2.23 1 90.88 90 SER A O 1
ATOM 692 N N . HIS A 1 91 ? 6.176 -5.406 1.969 1 93.06 91 HIS A N 1
ATOM 693 C CA . HIS A 1 91 ? 7.203 -6.344 1.532 1 93.06 91 HIS A CA 1
ATOM 694 C C . HIS A 1 91 ? 8.117 -6.734 2.688 1 93.06 91 HIS A C 1
ATOM 696 O O . HIS A 1 91 ? 8.977 -7.609 2.537 1 93.06 91 HIS A O 1
ATOM 702 N N . VAL A 1 92 ? 7.98 -6.098 3.814 1 94.94 92 VAL A N 1
ATOM 703 C CA . VAL A 1 92 ? 8.766 -6.445 4.996 1 94.94 92 VAL A CA 1
ATOM 704 C C . VAL A 1 92 ? 8.164 -7.672 5.676 1 94.94 92 VAL A C 1
ATOM 706 O O . VAL A 1 92 ? 8.891 -8.555 6.137 1 94.94 92 VAL A O 1
ATOM 709 N N . VAL A 1 93 ? 6.879 -7.766 5.582 1 91.31 93 VAL A N 1
ATOM 710 C CA . VAL A 1 93 ? 6.156 -8.836 6.266 1 91.31 93 VAL A CA 1
ATOM 711 C C . VAL A 1 93 ? 5.973 -10.023 5.316 1 91.31 93 VAL A C 1
ATOM 713 O O . VAL A 1 93 ? 5.562 -9.844 4.168 1 91.31 93 VAL A O 1
ATOM 716 N N . PRO A 1 94 ? 6.297 -11.195 5.852 1 90.56 94 PRO A N 1
ATOM 717 C CA . PRO A 1 94 ? 6.039 -12.367 5.012 1 90.56 94 PRO A CA 1
ATOM 718 C C . PRO A 1 94 ? 4.566 -12.523 4.652 1 90.56 94 PRO A C 1
ATOM 720 O O . PRO A 1 94 ? 3.691 -12.281 5.488 1 90.56 94 PRO A O 1
ATOM 723 N N . SER A 1 95 ? 4.383 -12.75 3.357 1 85.5 95 SER A N 1
ATOM 724 C CA . SER A 1 95 ? 3.027 -12.93 2.85 1 85.5 95 SER A CA 1
ATOM 725 C C . SER A 1 95 ? 3.018 -13.781 1.586 1 85.5 95 SER A C 1
ATOM 727 O O . SER A 1 95 ? 4.047 -13.938 0.928 1 85.5 95 SER A O 1
ATOM 729 N N . ALA A 1 96 ? 1.875 -14.297 1.327 1 82.81 96 ALA A N 1
ATOM 730 C CA . ALA A 1 96 ? 1.712 -15.07 0.1 1 82.81 96 ALA A CA 1
ATOM 731 C C . ALA A 1 96 ? 1.937 -14.195 -1.133 1 82.81 96 ALA A C 1
ATOM 733 O O . ALA A 1 96 ? 2.469 -14.664 -2.143 1 82.81 96 ALA A O 1
ATOM 734 N N . GLY A 1 97 ? 1.544 -13.008 -0.963 1 83.12 97 GLY A N 1
ATOM 735 C CA . GLY A 1 97 ? 1.725 -12.07 -2.064 1 83.12 97 GLY A CA 1
ATOM 736 C C . GLY A 1 97 ? 3.182 -11.82 -2.396 1 83.12 97 GLY A C 1
ATOM 737 O O . GLY A 1 97 ? 3.553 -11.75 -3.57 1 83.12 97 GLY A O 1
ATOM 738 N N . ARG A 1 98 ? 3.91 -11.711 -1.412 1 88.56 98 ARG A N 1
ATOM 739 C CA . ARG A 1 98 ? 5.34 -11.492 -1.604 1 88.56 98 ARG A CA 1
ATOM 740 C C . ARG A 1 98 ? 5.988 -12.688 -2.289 1 88.56 98 ARG A C 1
ATOM 742 O O . ARG A 1 98 ? 6.793 -12.531 -3.209 1 88.56 98 ARG A O 1
ATOM 749 N N . GLU A 1 99 ? 5.656 -13.852 -1.886 1 89.44 99 GLU A N 1
ATOM 750 C CA . GLU A 1 99 ? 6.188 -15.07 -2.484 1 89.44 99 GLU A CA 1
ATOM 751 C C . GLU A 1 99 ? 5.766 -15.195 -3.947 1 89.44 99 GLU A C 1
ATOM 753 O O . GLU A 1 99 ? 6.574 -15.57 -4.801 1 89.44 99 GLU A O 1
ATOM 758 N N . CYS A 1 100 ? 4.578 -14.914 -4.051 1 87.62 100 CYS A N 1
ATOM 759 C CA . CYS A 1 100 ? 4.047 -14.953 -5.41 1 87.62 100 CYS A CA 1
ATOM 760 C C . CYS A 1 100 ? 4.785 -13.977 -6.316 1 87.62 100 CYS A C 1
ATOM 762 O O . CYS A 1 100 ? 5.102 -14.305 -7.461 1 87.62 100 CYS A O 1
ATOM 764 N N . LEU A 1 101 ? 5.066 -12.852 -5.859 1 90.81 101 LEU A N 1
ATOM 765 C CA . LEU A 1 101 ? 5.75 -11.828 -6.648 1 90.81 101 LEU A CA 1
ATOM 766 C C . LEU A 1 101 ? 7.168 -12.266 -6.992 1 90.81 101 LEU A C 1
ATOM 768 O O . LEU A 1 101 ? 7.641 -12.031 -8.109 1 90.81 101 LEU A O 1
ATOM 772 N N . LEU A 1 102 ? 7.824 -12.883 -6.102 1 94.69 102 LEU A N 1
ATOM 773 C CA . LEU A 1 102 ? 9.18 -13.375 -6.34 1 94.69 102 LEU A CA 1
ATOM 774 C C . LEU A 1 102 ? 9.18 -14.461 -7.402 1 94.69 102 LEU A C 1
ATOM 776 O O . LEU A 1 102 ? 10.008 -14.438 -8.32 1 94.69 102 LEU A O 1
ATOM 780 N N . THR A 1 103 ? 8.289 -15.367 -7.266 1 93.12 103 THR A N 1
ATOM 781 C CA . THR A 1 103 ? 8.188 -16.453 -8.227 1 93.12 103 THR A CA 1
ATOM 782 C C . THR A 1 103 ? 7.883 -15.914 -9.625 1 93.12 103 THR A C 1
ATOM 784 O O . THR A 1 103 ? 8.484 -16.344 -10.609 1 93.12 103 THR A O 1
ATOM 787 N N . THR A 1 104 ? 7.031 -14.969 -9.648 1 90.62 104 THR A N 1
ATOM 788 C CA . THR A 1 104 ? 6.629 -14.383 -10.922 1 90.62 104 THR A CA 1
ATOM 789 C C . THR A 1 104 ? 7.789 -13.617 -11.555 1 90.62 104 THR A C 1
ATOM 791 O O . THR A 1 104 ? 7.992 -13.68 -12.773 1 90.62 104 THR A O 1
ATOM 794 N N . THR A 1 105 ? 8.484 -12.938 -10.789 1 94.19 105 THR A N 1
ATOM 795 C CA . THR A 1 105 ? 9.617 -12.18 -11.305 1 94.19 105 THR A CA 1
ATOM 796 C C . THR A 1 105 ? 10.703 -13.117 -11.836 1 94.19 105 THR A C 1
ATOM 798 O O . THR A 1 105 ? 11.266 -12.883 -12.906 1 94.19 105 THR A O 1
ATOM 801 N N . TRP A 1 106 ? 10.945 -14.148 -11.117 1 96.25 106 TRP A N 1
ATOM 802 C CA . TRP A 1 106 ? 11.922 -15.125 -11.578 1 96.25 106 TRP A CA 1
ATOM 803 C C . TRP A 1 106 ? 11.492 -15.75 -12.898 1 96.25 106 TRP A C 1
ATOM 805 O O . TRP A 1 106 ? 12.305 -15.906 -13.812 1 96.25 106 TRP A O 1
ATOM 815 N N . GLN A 1 107 ? 10.258 -16.125 -12.953 1 92.94 107 GLN A N 1
ATOM 816 C CA . GLN A 1 107 ? 9.719 -16.719 -14.18 1 92.94 107 GLN A CA 1
ATOM 817 C C . GLN A 1 107 ? 9.859 -15.75 -15.359 1 92.94 107 GLN A C 1
ATOM 819 O O . GLN A 1 107 ? 10.172 -16.172 -16.469 1 92.94 107 GLN A O 1
ATOM 824 N N . ARG A 1 108 ? 9.648 -14.508 -15.125 1 93 108 ARG A N 1
ATOM 825 C CA . ARG A 1 108 ? 9.781 -13.5 -16.172 1 93 108 ARG A CA 1
ATOM 826 C C . ARG A 1 108 ? 11.219 -13.406 -16.656 1 93 108 ARG A C 1
ATOM 828 O O . ARG A 1 108 ? 11.477 -13.328 -17.859 1 93 108 ARG A O 1
ATOM 835 N N . LEU A 1 109 ? 12.102 -13.406 -15.75 1 96.06 109 LEU A N 1
ATOM 836 C CA . LEU A 1 109 ? 13.523 -13.344 -16.094 1 96.06 109 LEU A CA 1
ATOM 837 C C . LEU A 1 109 ? 13.93 -14.562 -16.906 1 96.06 109 LEU A C 1
ATOM 839 O O . LEU A 1 109 ? 14.664 -14.445 -17.891 1 96.06 109 LEU A O 1
ATOM 843 N N . PHE A 1 110 ? 13.43 -15.68 -16.484 1 95.56 110 PHE A N 1
ATOM 844 C CA . PHE A 1 110 ? 13.773 -16.938 -17.156 1 95.56 110 PHE A CA 1
ATOM 845 C C . PHE A 1 110 ? 13.148 -17 -18.547 1 95.56 110 PHE A C 1
ATOM 847 O O . PHE A 1 110 ? 13.828 -17.328 -19.516 1 95.56 110 PHE A O 1
ATOM 854 N N . SER A 1 111 ? 11.938 -16.656 -18.594 1 94.75 111 SER A N 1
ATOM 855 C CA . SER A 1 111 ? 11.227 -16.719 -19.875 1 94.75 111 SER A CA 1
ATOM 856 C C . SER A 1 111 ? 11.797 -15.711 -20.859 1 94.75 111 SER A C 1
ATOM 858 O O . SER A 1 111 ? 11.781 -15.961 -22.078 1 94.75 111 SER A O 1
ATOM 860 N N . ALA A 1 112 ? 12.273 -14.617 -20.375 1 95.19 112 ALA A N 1
ATOM 861 C CA . ALA A 1 112 ? 12.875 -13.594 -21.219 1 95.19 112 ALA A CA 1
ATOM 862 C C . ALA A 1 112 ? 14.336 -13.93 -21.531 1 95.19 112 ALA A C 1
ATOM 864 O O . ALA A 1 112 ? 15 -13.203 -22.281 1 95.19 112 ALA A O 1
ATOM 865 N N . HIS A 1 113 ? 14.82 -14.945 -20.938 1 94.62 113 HIS A N 1
ATOM 866 C CA . HIS A 1 113 ? 16.203 -15.383 -21.109 1 94.62 113 HIS A CA 1
ATOM 867 C C . HIS A 1 113 ? 17.172 -14.281 -20.703 1 94.62 113 HIS A C 1
ATOM 869 O O . HIS A 1 113 ? 18.141 -14.008 -21.422 1 94.62 113 HIS A O 1
ATOM 875 N N . ASP A 1 114 ? 16.797 -13.688 -19.672 1 95.94 114 ASP A N 1
ATOM 876 C CA . ASP A 1 114 ? 17.672 -12.664 -19.125 1 95.94 114 ASP A CA 1
ATOM 877 C C . ASP A 1 114 ? 18.812 -13.289 -18.312 1 95.94 114 ASP A C 1
ATOM 879 O O . ASP A 1 114 ? 18.812 -13.203 -17.078 1 95.94 114 ASP A O 1
ATOM 883 N N . ALA A 1 115 ? 19.797 -13.734 -18.938 1 94.62 115 ALA A N 1
ATOM 884 C CA . ALA A 1 115 ? 20.906 -14.469 -18.344 1 94.62 115 ALA A CA 1
ATOM 885 C C . ALA A 1 115 ? 21.688 -13.57 -17.375 1 94.62 115 ALA A C 1
ATOM 887 O O . ALA A 1 115 ? 22.125 -14.023 -16.312 1 94.62 115 ALA A O 1
ATOM 888 N N . ALA A 1 116 ? 21.797 -12.383 -17.734 1 96.62 116 ALA A N 1
ATOM 889 C CA . ALA A 1 116 ? 22.594 -11.461 -16.938 1 96.62 116 ALA A CA 1
ATOM 890 C C . ALA A 1 116 ? 22 -11.273 -15.539 1 96.62 116 ALA A C 1
ATOM 892 O O . ALA A 1 116 ? 22.703 -11.336 -14.539 1 96.62 116 ALA A O 1
ATOM 893 N N . SER A 1 117 ? 20.75 -11.062 -15.477 1 97.5 117 SER A N 1
ATOM 894 C CA . SER A 1 117 ? 20.062 -10.828 -14.195 1 97.5 117 SER A CA 1
ATOM 895 C C . SER A 1 117 ? 20.094 -12.078 -13.328 1 97.5 117 SER A C 1
ATOM 897 O O . SER A 1 117 ? 20.406 -12.008 -12.141 1 97.5 117 SER A O 1
ATOM 899 N N . ILE A 1 118 ? 19.781 -13.164 -13.898 1 96.88 118 ILE A N 1
ATOM 900 C CA . ILE A 1 118 ? 19.75 -14.398 -13.133 1 96.88 118 ILE A CA 1
ATOM 901 C C . ILE A 1 118 ? 21.156 -14.742 -12.648 1 96.88 118 ILE A C 1
ATOM 903 O O . ILE A 1 118 ? 21.344 -15.125 -11.492 1 96.88 118 ILE A O 1
ATOM 907 N N . ARG A 1 119 ? 22.109 -14.586 -13.539 1 94.94 119 ARG A N 1
ATOM 908 C CA . ARG A 1 119 ? 23.5 -14.852 -13.156 1 94.94 119 ARG A CA 1
ATOM 909 C C . ARG A 1 119 ? 23.938 -13.938 -12.016 1 94.94 119 ARG A C 1
ATOM 911 O O . ARG A 1 119 ? 24.594 -14.383 -11.078 1 94.94 119 ARG A O 1
ATOM 918 N N . ARG A 1 120 ? 23.562 -12.742 -12.07 1 96.75 120 ARG A N 1
ATOM 919 C CA . ARG A 1 120 ? 23.922 -11.781 -11.031 1 96.75 120 ARG A CA 1
ATOM 920 C C . ARG A 1 120 ? 23.344 -12.18 -9.68 1 96.75 120 ARG A C 1
ATOM 922 O O . ARG A 1 120 ? 24.016 -12.078 -8.656 1 96.75 120 ARG A O 1
ATOM 929 N N . ILE A 1 121 ? 22.078 -12.562 -9.68 1 97.88 121 ILE A N 1
ATOM 930 C CA . ILE A 1 121 ? 21.438 -13.008 -8.445 1 97.88 121 ILE A CA 1
ATOM 931 C C . ILE A 1 121 ? 22.141 -14.242 -7.906 1 97.88 121 ILE A C 1
ATOM 933 O O . ILE A 1 121 ? 22.484 -14.305 -6.723 1 97.88 121 ILE A O 1
ATOM 937 N N . GLN A 1 122 ? 22.359 -15.219 -8.805 1 96.88 122 GLN A N 1
ATOM 938 C CA . GLN A 1 122 ? 23 -16.469 -8.398 1 96.88 122 GLN A CA 1
ATOM 939 C C . GLN A 1 122 ? 24.406 -16.219 -7.863 1 96.88 122 GLN A C 1
ATOM 941 O O . GLN A 1 122 ? 24.797 -16.797 -6.859 1 96.88 122 GLN A O 1
ATOM 946 N N . ASP A 1 123 ? 25.125 -15.312 -8.461 1 95.88 123 ASP A N 1
ATOM 947 C CA . ASP A 1 123 ? 26.484 -14.984 -8.023 1 95.88 123 ASP A CA 1
ATOM 948 C C . ASP A 1 123 ? 26.469 -14.234 -6.695 1 95.88 123 ASP A C 1
ATOM 950 O O . ASP A 1 123 ? 27.297 -14.484 -5.824 1 95.88 123 ASP A O 1
ATOM 954 N N . ALA A 1 124 ? 25.5 -13.406 -6.551 1 97.12 124 ALA A N 1
ATOM 955 C CA . ALA A 1 124 ? 25.438 -12.57 -5.355 1 97.12 124 ALA A CA 1
ATOM 956 C C . ALA A 1 124 ? 25.172 -13.406 -4.113 1 97.12 124 ALA A C 1
ATOM 958 O O . ALA A 1 124 ? 25.703 -13.117 -3.035 1 97.12 124 ALA A O 1
ATOM 959 N N . PHE A 1 125 ? 24.422 -14.508 -4.285 1 97.69 125 PHE A N 1
ATOM 960 C CA . PHE A 1 125 ? 24.016 -15.258 -3.109 1 97.69 125 PHE A CA 1
ATOM 961 C C . PHE A 1 125 ? 24.609 -16.656 -3.127 1 97.69 125 PHE A C 1
ATOM 963 O O . PHE A 1 125 ? 24.281 -17.5 -2.279 1 97.69 125 PHE A O 1
ATOM 970 N N . ASN A 1 126 ? 25.438 -16.938 -4.074 1 96.25 126 ASN A N 1
ATOM 971 C CA . ASN A 1 126 ? 26.016 -18.266 -4.215 1 96.25 126 ASN A CA 1
ATOM 972 C C . ASN A 1 126 ? 24.953 -19.359 -4.191 1 96.25 126 ASN A C 1
ATOM 974 O O . ASN A 1 126 ? 25.031 -20.297 -3.395 1 96.25 126 ASN A O 1
ATOM 978 N N . CYS A 1 127 ? 24.031 -19.219 -5.039 1 96.94 127 CYS A N 1
ATOM 979 C CA . CYS A 1 127 ? 22.891 -20.125 -5.141 1 96.94 127 CYS A CA 1
ATOM 980 C C . CYS A 1 127 ? 22.625 -20.5 -6.59 1 96.94 127 CYS A C 1
ATOM 982 O O . CYS A 1 127 ? 23.281 -20 -7.5 1 96.94 127 CYS A O 1
ATOM 984 N N . CYS A 1 128 ? 21.719 -21.469 -6.77 1 95.25 128 CYS A N 1
ATOM 985 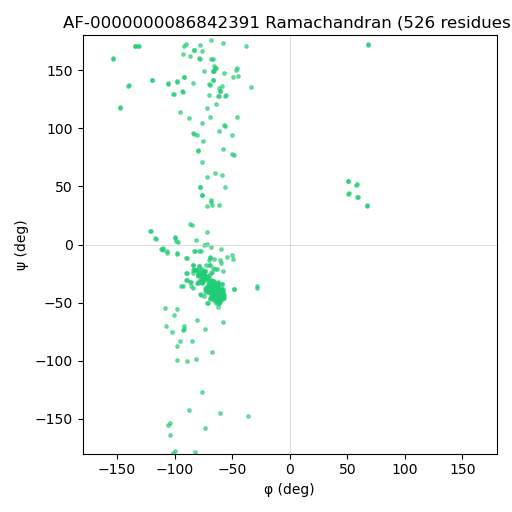C CA . CYS A 1 128 ? 21.312 -21.906 -8.102 1 95.25 128 CYS A CA 1
ATOM 986 C C . CYS A 1 128 ? 19.812 -22.188 -8.156 1 95.25 128 CYS A C 1
ATOM 988 O O . CYS A 1 128 ? 19.266 -22.781 -7.234 1 95.25 128 CYS A O 1
ATOM 990 N N . GLY A 1 129 ? 19.25 -21.703 -9.234 1 95.75 129 GLY A N 1
ATOM 991 C CA . GLY A 1 129 ? 17.828 -21.984 -9.391 1 95.75 129 GLY A CA 1
ATOM 992 C C . GLY A 1 129 ? 16.969 -21.281 -8.359 1 95.75 129 GLY A C 1
ATOM 993 O O . GLY A 1 129 ? 17.484 -20.641 -7.441 1 95.75 129 GLY A O 1
ATOM 994 N N . PHE A 1 130 ? 15.633 -21.328 -8.508 1 96.19 130 PHE A N 1
ATOM 995 C CA . PHE A 1 130 ? 14.734 -20.578 -7.637 1 96.19 130 PHE A CA 1
ATOM 996 C C . PHE A 1 130 ? 14.312 -21.422 -6.441 1 96.19 130 PHE A C 1
ATOM 998 O O . PHE A 1 130 ? 14.945 -21.375 -5.387 1 96.19 130 PHE A O 1
ATOM 1005 N N . ASN A 1 131 ? 13.461 -22.422 -6.621 1 95.69 131 ASN A N 1
ATOM 1006 C CA . ASN A 1 131 ? 12.969 -23.234 -5.52 1 95.69 131 ASN A CA 1
ATOM 1007 C C . ASN A 1 131 ? 13.93 -24.391 -5.203 1 95.69 131 ASN A C 1
ATOM 1009 O O . ASN A 1 131 ? 14.023 -24.828 -4.059 1 95.69 131 ASN A O 1
ATOM 1013 N N . THR A 1 132 ? 14.516 -24.906 -6.273 1 94.44 132 THR A N 1
ATOM 1014 C CA . THR A 1 132 ? 15.586 -25.906 -6.195 1 94.44 132 THR A CA 1
ATOM 1015 C C . THR A 1 132 ? 16.75 -25.516 -7.094 1 94.44 132 THR A C 1
ATOM 1017 O O . THR A 1 132 ? 16.641 -24.609 -7.922 1 94.44 132 THR A O 1
ATOM 1020 N N . VAL A 1 133 ? 17.797 -26.203 -6.973 1 93.38 133 VAL A N 1
ATOM 1021 C CA . VAL A 1 133 ? 19 -25.859 -7.742 1 93.38 133 VAL A CA 1
ATOM 1022 C C . VAL A 1 133 ? 18.766 -26.156 -9.219 1 93.38 133 VAL A C 1
ATOM 1024 O O . VAL A 1 133 ? 19.484 -25.656 -10.078 1 93.38 133 VAL A O 1
ATOM 1027 N N . GLN A 1 134 ? 17.719 -26.828 -9.508 1 91.31 134 GLN A N 1
ATOM 1028 C CA . GLN A 1 134 ? 17.422 -27.203 -10.891 1 91.31 134 GLN A CA 1
ATOM 1029 C C . GLN A 1 134 ? 16.281 -26.375 -11.461 1 91.31 134 GLN A C 1
ATOM 1031 O O . GLN A 1 134 ? 16 -26.422 -12.664 1 91.31 134 GLN A O 1
ATOM 1036 N N . ASP A 1 135 ? 15.711 -25.609 -10.516 1 93.62 135 ASP A N 1
ATOM 1037 C CA . ASP A 1 135 ? 14.523 -24.859 -10.914 1 93.62 135 ASP A CA 1
ATOM 1038 C C . ASP A 1 135 ? 14.898 -23.562 -11.609 1 93.62 135 ASP A C 1
ATOM 1040 O O . ASP A 1 135 ? 15.078 -22.531 -10.961 1 93.62 135 ASP A O 1
ATOM 1044 N N . ARG A 1 136 ? 14.938 -23.594 -12.914 1 93.81 136 ARG A N 1
ATOM 1045 C CA . ARG A 1 136 ? 15.125 -22.438 -13.766 1 93.81 136 ARG A CA 1
ATOM 1046 C C . ARG A 1 136 ? 16.438 -21.719 -13.445 1 93.81 136 ARG A C 1
ATOM 1048 O O . ARG A 1 136 ? 16.469 -20.516 -13.211 1 93.81 136 ARG A O 1
ATOM 1055 N N . PRO A 1 137 ? 17.453 -22.438 -13.43 1 93.62 137 PRO A N 1
ATOM 1056 C CA . PRO A 1 137 ? 18.766 -21.844 -13.18 1 93.62 137 PRO A CA 1
ATOM 1057 C C . PRO A 1 137 ? 19.406 -21.25 -14.438 1 93.62 137 PRO A C 1
ATOM 1059 O O . PRO A 1 137 ? 18.859 -21.391 -15.531 1 93.62 137 PRO A O 1
ATOM 1062 N N . TRP A 1 138 ? 20.469 -20.484 -14.203 1 90.62 138 TRP A N 1
ATOM 1063 C CA . TRP A 1 138 ? 21.453 -20.172 -15.242 1 90.62 138 TRP A CA 1
ATOM 1064 C C . TRP A 1 138 ? 22.734 -20.953 -15.039 1 90.62 138 TRP A C 1
ATOM 1066 O O . TRP A 1 138 ? 23.234 -21.062 -13.914 1 90.62 138 TRP A O 1
ATOM 1076 N N . PRO A 1 139 ? 23.344 -21.469 -16.047 1 89.81 139 PRO A N 1
ATOM 1077 C CA . PRO A 1 139 ? 22.953 -21.438 -17.453 1 89.81 139 PRO A CA 1
ATOM 1078 C C . PRO A 1 139 ? 21.641 -22.172 -17.734 1 89.81 139 PRO A C 1
ATOM 1080 O O . PRO A 1 139 ? 21.297 -23.109 -17.016 1 89.81 139 PRO A O 1
ATOM 1083 N N . PHE A 1 140 ? 21 -21.734 -18.734 1 88.88 140 PHE A N 1
ATOM 1084 C CA . PHE A 1 140 ? 19.703 -22.281 -19.094 1 88.88 140 PHE A CA 1
ATOM 1085 C C . PHE A 1 140 ? 19.844 -23.703 -19.625 1 88.88 140 PHE A C 1
ATOM 1087 O O . PHE A 1 140 ? 20.781 -24 -20.375 1 88.88 140 PHE A O 1
ATOM 1094 N N . PRO A 1 141 ? 18.953 -24.5 -19.172 1 78.06 141 PRO A N 1
ATOM 1095 C CA . PRO A 1 141 ? 19.047 -25.891 -19.656 1 78.06 141 PRO A CA 1
ATOM 1096 C C . PRO A 1 141 ? 18.875 -25.984 -21.172 1 78.06 141 PRO A C 1
ATOM 1098 O O . PRO A 1 141 ? 18.156 -25.188 -21.781 1 78.06 141 PRO A O 1
ATOM 1101 N N . HIS A 1 142 ? 19.828 -26.641 -21.734 1 70.69 142 HIS A N 1
ATOM 1102 C CA . HIS A 1 142 ? 19.672 -27.031 -23.125 1 70.69 142 HIS A CA 1
ATOM 1103 C C . HIS A 1 142 ? 19.062 -28.422 -23.25 1 70.69 142 HIS A C 1
ATOM 1105 O O . HIS A 1 142 ? 19.031 -29.172 -22.281 1 70.69 142 HIS A O 1
ATOM 1111 N N . GLN A 1 143 ? 18.172 -28.656 -24.328 1 59.38 143 GLN A N 1
ATOM 1112 C CA . GLN A 1 143 ? 17.438 -29.875 -24.625 1 59.38 143 GLN A CA 1
ATOM 1113 C C . GLN A 1 143 ? 18.188 -31.109 -24.109 1 59.38 143 GLN A C 1
ATOM 1115 O O . GLN A 1 143 ? 17.578 -32.062 -23.641 1 59.38 143 GLN A O 1
ATOM 1120 N N . GLN A 1 144 ? 19.516 -31.156 -24.172 1 53.09 144 GLN A N 1
ATOM 1121 C CA . GLN A 1 144 ? 20.219 -32.438 -23.953 1 53.09 144 GLN A CA 1
ATOM 1122 C C . GLN A 1 144 ? 20.969 -32.406 -22.641 1 53.09 144 GLN A C 1
ATOM 1124 O O . GLN A 1 144 ? 21.484 -33.469 -22.203 1 53.09 144 GLN A O 1
ATOM 1129 N N . SER A 1 145 ? 21 -31.281 -21.844 1 59.22 145 SER A N 1
ATOM 1130 C CA . SER A 1 145 ? 21.812 -31.344 -20.641 1 59.22 145 SER A CA 1
ATOM 1131 C C . SER A 1 145 ? 21.219 -30.5 -19.516 1 59.22 145 SER A C 1
ATOM 1133 O O . SER A 1 145 ? 20.781 -29.375 -19.734 1 59.22 145 SER A O 1
ATOM 1135 N N . PRO A 1 146 ? 20.844 -31.281 -18.312 1 59.41 146 PRO A N 1
ATOM 1136 C CA . PRO A 1 146 ? 20.391 -30.531 -17.156 1 59.41 146 PRO A CA 1
ATOM 1137 C C . PRO A 1 146 ? 21.281 -29.328 -16.844 1 59.41 146 PRO A C 1
ATOM 1139 O O . PRO A 1 146 ? 22.422 -29.266 -17.297 1 59.41 146 PRO A O 1
ATOM 1142 N N . SER A 1 147 ? 20.734 -28.281 -16.234 1 61.5 147 SER A N 1
ATOM 1143 C CA . SER A 1 147 ? 21.531 -27.109 -15.906 1 61.5 147 SER A CA 1
ATOM 1144 C C . SER A 1 147 ? 22.734 -27.469 -15.055 1 61.5 147 SER A C 1
ATOM 1146 O O . SER A 1 147 ? 22.641 -28.297 -14.156 1 61.5 147 SER A O 1
ATOM 1148 N N . GLU A 1 148 ? 23.875 -27.062 -15.469 1 80.38 148 GLU A N 1
ATOM 1149 C CA . GLU A 1 148 ? 25.188 -27.328 -14.875 1 80.38 148 GLU A CA 1
ATOM 1150 C C . GLU A 1 148 ? 25.5 -26.328 -13.766 1 80.38 148 GLU A C 1
ATOM 1152 O O . GLU A 1 148 ? 26.641 -26.281 -13.281 1 80.38 148 GLU A O 1
ATOM 1157 N N . CYS A 1 149 ? 24.453 -25.641 -13.297 1 86.06 149 CYS A N 1
ATOM 1158 C CA . CYS A 1 149 ? 24.75 -24.594 -12.328 1 86.06 149 CYS A CA 1
ATOM 1159 C C . CYS A 1 149 ? 25.344 -25.172 -11.055 1 86.06 149 CYS A C 1
ATOM 1161 O O . CYS A 1 149 ? 26.422 -24.781 -10.617 1 86.06 149 CYS A O 1
ATOM 1163 N N . ALA A 1 150 ? 24.672 -26.188 -10.5 1 86.56 150 ALA A N 1
ATOM 1164 C CA . ALA A 1 150 ? 25.094 -26.766 -9.227 1 86.56 150 ALA A CA 1
ATOM 1165 C C . ALA A 1 150 ? 26.438 -27.484 -9.367 1 86.56 150 ALA A C 1
ATOM 1167 O O . ALA A 1 150 ? 27.297 -27.375 -8.492 1 86.56 150 ALA A O 1
ATOM 1168 N N . VAL A 1 151 ? 26.594 -28.141 -10.43 1 82.5 151 VAL A N 1
ATOM 1169 C CA . VAL A 1 151 ? 27.797 -28.953 -10.641 1 82.5 151 VAL A CA 1
ATOM 1170 C C . VAL A 1 151 ? 28.969 -28.047 -11.016 1 82.5 151 VAL A C 1
ATOM 1172 O O . VAL A 1 151 ? 30.078 -28.188 -10.484 1 82.5 151 VAL A O 1
ATOM 1175 N N . THR A 1 152 ? 28.734 -27.141 -11.844 1 82.5 152 THR A N 1
ATOM 1176 C CA . THR A 1 152 ? 29.781 -26.281 -12.367 1 82.5 152 THR A CA 1
ATOM 1177 C C . THR A 1 152 ? 30.266 -25.312 -11.297 1 82.5 152 THR A C 1
ATOM 1179 O O . THR A 1 152 ? 31.453 -25.031 -11.195 1 82.5 152 THR A O 1
ATOM 1182 N N . HIS A 1 153 ? 29.328 -24.875 -10.477 1 84.31 153 HIS A N 1
ATOM 1183 C CA . HIS A 1 153 ? 29.703 -23.812 -9.539 1 84.31 153 HIS A CA 1
ATOM 1184 C C . HIS A 1 153 ? 29.734 -24.344 -8.109 1 84.31 153 HIS A C 1
ATOM 1186 O O . HIS A 1 153 ? 30.125 -23.609 -7.188 1 84.31 153 HIS A O 1
ATOM 1192 N N . GLY A 1 154 ? 29.328 -25.609 -7.934 1 86.06 154 GLY A N 1
ATOM 1193 C CA . GLY A 1 154 ? 29.344 -26.203 -6.609 1 86.06 154 GLY A CA 1
ATOM 1194 C C . GLY A 1 154 ? 28.359 -25.578 -5.652 1 86.06 154 GLY A C 1
ATOM 1195 O O . GLY A 1 154 ? 28.656 -25.375 -4.477 1 86.06 154 GLY A O 1
ATOM 1196 N N . ARG A 1 155 ? 27.219 -25.172 -6.246 1 89.94 155 ARG A N 1
ATOM 1197 C CA . ARG A 1 155 ? 26.188 -24.5 -5.449 1 89.94 155 ARG A CA 1
ATOM 1198 C C . ARG A 1 155 ? 25.047 -25.469 -5.109 1 89.94 155 ARG A C 1
ATOM 1200 O O . ARG A 1 155 ? 24.469 -26.094 -6 1 89.94 155 ARG A O 1
ATOM 1207 N N . ASN A 1 156 ? 24.734 -25.484 -3.74 1 90.94 156 ASN A N 1
ATOM 1208 C CA . ASN A 1 156 ? 23.75 -26.469 -3.309 1 90.94 156 ASN A CA 1
ATOM 1209 C C . ASN A 1 156 ? 22.547 -25.812 -2.648 1 90.94 156 ASN A C 1
ATOM 1211 O O . ASN A 1 156 ? 21.734 -26.484 -2.027 1 90.94 156 ASN A O 1
ATOM 1215 N N . THR A 1 157 ? 22.516 -24.5 -2.822 1 95.06 157 THR A N 1
ATOM 1216 C CA . THR A 1 157 ? 21.406 -23.797 -2.215 1 95.06 157 THR A CA 1
ATOM 1217 C C . THR A 1 157 ? 20.578 -23.078 -3.277 1 95.06 157 THR A C 1
ATOM 1219 O O . THR A 1 157 ? 21.125 -22.562 -4.258 1 95.06 157 THR A O 1
ATOM 1222 N N . ALA A 1 158 ? 19.234 -23.109 -3.07 1 97.25 158 ALA A N 1
ATOM 1223 C CA . ALA A 1 158 ? 18.344 -22.391 -3.979 1 97.25 158 ALA A CA 1
ATOM 1224 C C . ALA A 1 158 ? 18.328 -20.906 -3.666 1 97.25 158 ALA A C 1
ATOM 1226 O O . ALA A 1 158 ? 18.625 -20.484 -2.539 1 97.25 158 ALA A O 1
ATOM 1227 N N . CYS A 1 159 ? 17.906 -20.125 -4.625 1 97.94 159 CYS A N 1
ATOM 1228 C CA . CYS A 1 159 ? 18.031 -18.672 -4.527 1 97.94 159 CYS A CA 1
ATOM 1229 C C . CYS A 1 159 ? 16.797 -18.062 -3.871 1 97.94 159 CYS A C 1
ATOM 1231 O O . CYS A 1 159 ? 16.812 -16.922 -3.434 1 97.94 159 CYS A O 1
ATOM 1233 N N . ALA A 1 160 ? 15.758 -18.781 -3.693 1 97.19 160 ALA A N 1
ATOM 1234 C CA . ALA A 1 160 ? 14.477 -18.234 -3.258 1 97.19 160 ALA A CA 1
ATOM 1235 C C . ALA A 1 160 ? 14.602 -17.562 -1.892 1 97.19 160 ALA A C 1
ATOM 1237 O O . ALA A 1 160 ? 14.164 -16.422 -1.706 1 97.19 160 ALA A O 1
ATOM 1238 N N . GLU A 1 161 ? 15.195 -18.203 -0.956 1 96 161 GLU A N 1
ATOM 1239 C CA . GLU A 1 161 ? 15.25 -17.719 0.416 1 96 161 GLU A CA 1
ATOM 1240 C C . GLU A 1 161 ? 16.188 -16.516 0.526 1 96 161 GLU A C 1
ATOM 1242 O O . GLU A 1 161 ? 15.789 -15.461 1.035 1 96 161 GLU A O 1
ATOM 1247 N N . PRO A 1 162 ? 17.375 -16.625 0.011 1 97.31 162 PRO A N 1
ATOM 1248 C CA . PRO A 1 162 ? 18.25 -15.453 0.135 1 97.31 162 PRO A CA 1
ATOM 1249 C C . PRO A 1 162 ? 17.734 -14.25 -0.655 1 97.31 162 PRO A C 1
ATOM 1251 O O . PRO A 1 162 ? 17.906 -13.102 -0.231 1 97.31 162 PRO A O 1
ATOM 1254 N N . TRP A 1 163 ? 17.203 -14.484 -1.762 1 97.69 163 TRP A N 1
ATOM 1255 C CA . TRP A 1 163 ? 16.625 -13.398 -2.551 1 97.69 163 TRP A CA 1
ATOM 1256 C C . TRP A 1 163 ? 15.453 -12.75 -1.815 1 97.69 163 TRP A C 1
ATOM 1258 O O . TRP A 1 163 ? 15.32 -11.523 -1.812 1 97.69 163 TRP A O 1
ATOM 1268 N N . GLN A 1 164 ? 14.688 -13.531 -1.142 1 97.06 164 GLN A N 1
ATOM 1269 C CA . GLN A 1 164 ? 13.586 -13.039 -0.32 1 97.06 164 GLN A CA 1
ATOM 1270 C C . GLN A 1 164 ? 14.102 -12.203 0.849 1 97.06 164 GLN A C 1
ATOM 1272 O O . GLN A 1 164 ? 13.508 -11.18 1.198 1 97.06 164 GLN A O 1
ATOM 1277 N N . MET A 1 165 ? 15.109 -12.648 1.42 1 96.75 165 MET A N 1
ATOM 1278 C CA . MET A 1 165 ? 15.703 -11.914 2.535 1 96.75 165 MET A CA 1
ATOM 1279 C C . MET A 1 165 ? 16.266 -10.578 2.068 1 96.75 165 MET A C 1
ATOM 1281 O O . MET A 1 165 ? 16.203 -9.586 2.799 1 96.75 165 MET A O 1
ATOM 1285 N N . ALA A 1 166 ? 16.766 -10.617 0.899 1 97.56 166 ALA A N 1
ATOM 1286 C CA . ALA A 1 166 ? 17.266 -9.367 0.327 1 97.56 166 ALA A CA 1
ATOM 1287 C C . ALA A 1 166 ? 16.125 -8.383 0.083 1 97.56 166 ALA A C 1
ATOM 1289 O O . ALA A 1 166 ? 16.266 -7.184 0.343 1 97.56 166 ALA A O 1
ATOM 1290 N N . LEU A 1 167 ? 15.047 -8.906 -0.419 1 97.38 167 LEU A N 1
ATOM 1291 C CA . LEU A 1 167 ? 13.867 -8.078 -0.626 1 97.38 167 LEU A CA 1
ATOM 1292 C C . LEU A 1 167 ? 13.383 -7.48 0.691 1 97.38 167 LEU A C 1
ATOM 1294 O O . LEU A 1 167 ? 13.078 -6.285 0.763 1 97.38 167 LEU A O 1
ATOM 1298 N N . GLN A 1 168 ? 13.359 -8.305 1.711 1 97.19 168 GLN A N 1
ATOM 1299 C CA . GLN A 1 168 ? 12.922 -7.863 3.031 1 97.19 168 GLN A CA 1
ATOM 1300 C C . GLN A 1 168 ? 13.836 -6.77 3.58 1 97.19 168 GLN A C 1
ATOM 1302 O O . GLN A 1 168 ? 13.352 -5.75 4.078 1 97.19 168 GLN A O 1
ATOM 1307 N N . ARG A 1 169 ? 15.039 -6.98 3.479 1 97.56 169 ARG A N 1
ATOM 1308 C CA . ARG A 1 169 ? 16.016 -6.027 3.994 1 97.56 169 ARG A CA 1
ATOM 1309 C C . ARG A 1 169 ? 15.953 -4.707 3.23 1 97.56 169 ARG A C 1
ATOM 1311 O O . ARG A 1 169 ? 15.93 -3.635 3.836 1 97.56 169 ARG A O 1
ATOM 1318 N N . ASN A 1 170 ? 15.945 -4.867 1.93 1 98.06 170 ASN A N 1
ATOM 1319 C CA . ASN A 1 170 ? 15.867 -3.666 1.106 1 98.06 170 ASN A CA 1
ATOM 1320 C C . ASN A 1 170 ? 14.594 -2.877 1.395 1 98.06 170 ASN A C 1
ATOM 1322 O O . ASN A 1 170 ? 14.633 -1.653 1.532 1 98.06 170 ASN A O 1
ATOM 1326 N N . SER A 1 171 ? 13.5 -3.592 1.497 1 97.56 171 SER A N 1
ATOM 1327 C CA . SER A 1 171 ? 12.227 -2.947 1.798 1 97.56 171 SER A CA 1
ATOM 1328 C C . SER A 1 171 ? 12.25 -2.297 3.178 1 97.56 171 SER A C 1
ATOM 1330 O O . SER A 1 171 ? 11.703 -1.205 3.363 1 97.56 171 SER A O 1
ATOM 1332 N N . GLY A 1 172 ? 12.82 -2.953 4.152 1 98 172 GLY A N 1
ATOM 1333 C CA . GLY A 1 172 ? 12.938 -2.404 5.492 1 98 172 GLY A CA 1
ATOM 1334 C C . GLY A 1 172 ? 13.758 -1.127 5.547 1 98 172 GLY A C 1
ATOM 1335 O O . GLY A 1 172 ? 13.391 -0.181 6.25 1 98 172 GLY A O 1
ATOM 1336 N N . LEU A 1 173 ? 14.82 -1.112 4.824 1 98.06 173 LEU A N 1
ATOM 1337 C CA . LEU A 1 173 ? 15.672 0.07 4.785 1 98.06 173 LEU A CA 1
ATOM 1338 C C . LEU A 1 173 ? 14.953 1.235 4.109 1 98.06 173 LEU A C 1
ATOM 1340 O O . LEU A 1 173 ? 15.008 2.367 4.594 1 98.06 173 LEU A O 1
ATOM 1344 N N . GLU A 1 174 ? 14.328 0.923 2.984 1 98.25 174 GLU A N 1
ATOM 1345 C CA . GLU A 1 174 ? 13.555 1.96 2.309 1 98.25 174 GLU A CA 1
ATOM 1346 C C . GLU A 1 174 ? 12.43 2.477 3.199 1 98.25 174 GLU A C 1
ATOM 1348 O O . GLU A 1 174 ? 12.18 3.684 3.256 1 98.25 174 GLU A O 1
ATOM 1353 N N . PHE A 1 175 ? 11.781 1.568 3.873 1 98.12 175 PHE A N 1
ATOM 1354 C CA . PHE A 1 175 ? 10.75 1.95 4.836 1 98.12 175 PHE A CA 1
ATOM 1355 C C . PHE A 1 175 ? 11.336 2.863 5.91 1 98.12 175 PHE A C 1
ATOM 1357 O O . PHE A 1 175 ? 10.727 3.877 6.266 1 98.12 175 PHE A O 1
ATOM 1364 N N . GLY A 1 176 ? 12.453 2.496 6.422 1 98.12 176 GLY A N 1
ATOM 1365 C CA . GLY A 1 176 ? 13.125 3.312 7.414 1 98.12 176 GLY A CA 1
ATOM 1366 C C . GLY A 1 176 ? 13.445 4.711 6.922 1 98.12 176 GLY A C 1
ATOM 1367 O O . GLY A 1 176 ? 13.281 5.688 7.66 1 98.12 176 GLY A O 1
ATOM 1368 N N . VAL A 1 177 ? 13.891 4.797 5.688 1 98.19 177 VAL A N 1
ATOM 1369 C CA . VAL A 1 177 ? 14.195 6.094 5.09 1 98.19 177 VAL A CA 1
ATOM 1370 C C . VAL A 1 177 ? 12.938 6.949 5.043 1 98.19 177 VAL A C 1
ATOM 1372 O O . VAL A 1 177 ? 12.953 8.117 5.449 1 98.19 177 VAL A O 1
ATOM 1375 N N . VAL A 1 178 ? 11.891 6.391 4.582 1 98.31 178 VAL A N 1
ATOM 1376 C CA . VAL A 1 178 ? 10.625 7.113 4.453 1 98.31 178 VAL A CA 1
ATOM 1377 C C . VAL A 1 178 ? 10.141 7.555 5.832 1 98.31 178 VAL A C 1
ATOM 1379 O O . VAL A 1 178 ? 9.711 8.695 6.012 1 98.31 178 VAL A O 1
ATOM 1382 N N . LEU A 1 179 ? 10.266 6.703 6.836 1 97.88 179 LEU A N 1
ATOM 1383 C CA . LEU A 1 179 ? 9.852 7.02 8.203 1 97.88 179 LEU A CA 1
ATOM 1384 C C . LEU A 1 179 ? 10.703 8.141 8.781 1 97.88 179 LEU A C 1
ATOM 1386 O O . LEU A 1 179 ? 10.18 9.047 9.43 1 97.88 179 LEU A O 1
ATOM 1390 N N . ALA A 1 180 ? 11.953 8.055 8.531 1 97.75 180 ALA A N 1
ATOM 1391 C CA . ALA A 1 180 ? 12.859 9.078 9.039 1 97.75 180 ALA A CA 1
ATOM 1392 C C . ALA A 1 180 ? 12.547 10.445 8.422 1 97.75 180 ALA A C 1
ATOM 1394 O O . ALA A 1 180 ? 12.555 11.461 9.117 1 97.75 180 ALA A O 1
ATOM 1395 N N . VAL A 1 181 ? 12.32 10.445 7.105 1 97.5 181 VAL A N 1
ATOM 1396 C CA . VAL A 1 181 ? 11.961 11.695 6.434 1 97.5 181 VAL A CA 1
ATOM 1397 C C . VAL A 1 181 ? 10.641 12.219 7 1 97.5 181 VAL A C 1
ATOM 1399 O O . VAL A 1 181 ? 10.484 13.43 7.191 1 97.5 181 VAL A O 1
ATOM 1402 N N . GLY A 1 182 ? 9.719 11.312 7.262 1 95.75 182 GLY A N 1
ATOM 1403 C CA . GLY A 1 182 ? 8.477 11.711 7.898 1 95.75 182 GLY A CA 1
ATOM 1404 C C . GLY A 1 182 ? 8.68 12.328 9.273 1 95.75 182 GLY A C 1
ATOM 1405 O O . GLY A 1 182 ? 8.039 13.328 9.609 1 95.75 182 GLY A O 1
ATOM 1406 N N . LEU A 1 183 ? 9.492 11.758 10.086 1 94.56 183 LEU A N 1
ATOM 1407 C CA . LEU A 1 183 ? 9.789 12.289 11.414 1 94.56 183 LEU A CA 1
ATOM 1408 C C . LEU A 1 183 ? 10.469 13.648 11.312 1 94.56 183 LEU A C 1
ATOM 1410 O O . LEU A 1 183 ? 10.203 14.547 12.117 1 94.56 183 LEU A O 1
ATOM 1414 N N . PHE A 1 184 ? 11.336 13.758 10.336 1 93.56 184 PHE A N 1
ATOM 1415 C CA . PHE A 1 184 ? 11.969 15.039 10.07 1 93.56 184 PHE A CA 1
ATOM 1416 C C . PHE A 1 184 ? 10.922 16.094 9.734 1 93.56 184 PHE A C 1
ATOM 1418 O O . PHE A 1 184 ? 11.008 17.234 10.195 1 93.56 184 PHE A O 1
ATOM 1425 N N . GLN A 1 185 ? 10.008 15.695 8.898 1 93 185 GLN A N 1
ATOM 1426 C CA . GLN A 1 185 ? 8.922 16.609 8.531 1 93 185 GLN A CA 1
ATOM 1427 C C . GLN A 1 185 ? 8.148 17.062 9.758 1 93 185 GLN A C 1
ATOM 1429 O O . GLN A 1 185 ? 7.887 18.266 9.922 1 93 185 GLN A O 1
ATOM 1434 N N . LEU A 1 186 ? 7.801 16.203 10.68 1 90.19 186 LEU A N 1
ATOM 1435 C CA . LEU A 1 186 ? 7.07 16.516 11.898 1 90.19 186 LEU A CA 1
ATOM 1436 C C . LEU A 1 186 ? 7.891 17.438 12.789 1 90.19 186 LEU A C 1
ATOM 1438 O O . LEU A 1 186 ? 7.359 18.406 13.344 1 90.19 186 LEU A O 1
ATOM 1442 N N . ALA A 1 187 ? 9.109 17.141 12.922 1 88.31 187 ALA A N 1
ATOM 1443 C CA . ALA A 1 187 ? 10 17.969 13.742 1 88.31 187 ALA A CA 1
ATOM 1444 C C . ALA A 1 187 ? 10.102 19.391 13.195 1 88.31 187 ALA A C 1
ATOM 1446 O O . ALA A 1 187 ? 10.102 20.359 13.961 1 88.31 187 ALA A O 1
ATOM 1447 N N . SER A 1 188 ? 10.234 19.5 11.922 1 86 188 SER A N 1
ATOM 1448 C CA . SER A 1 188 ? 10.359 20.812 11.289 1 86 188 SER A CA 1
ATOM 1449 C C . SER A 1 188 ? 9.094 21.641 11.469 1 86 188 SER A C 1
ATOM 1451 O O . SER A 1 188 ? 9.164 22.859 11.664 1 86 188 SER A O 1
ATOM 1453 N N . LEU A 1 189 ? 7.969 21.016 11.453 1 83.31 189 LEU A N 1
ATOM 1454 C CA . LEU A 1 189 ? 6.703 21.719 11.633 1 83.31 189 LEU A CA 1
ATOM 1455 C C . LEU A 1 189 ? 6.535 22.156 13.086 1 83.31 189 LEU A C 1
ATOM 1457 O O . LEU A 1 189 ? 6.047 23.266 13.344 1 83.31 189 LEU A O 1
ATOM 1461 N N . LEU A 1 190 ? 6.918 21.375 13.992 1 81.88 190 LEU A N 1
ATOM 1462 C CA . LEU A 1 190 ? 6.82 21.703 15.414 1 81.88 190 LEU A CA 1
ATOM 1463 C C . LEU A 1 190 ? 7.758 22.859 15.766 1 81.88 190 LEU A C 1
ATOM 1465 O O . LEU A 1 190 ? 7.406 23.719 16.578 1 81.88 190 LEU A O 1
ATOM 1469 N N . MET A 1 191 ? 8.844 22.844 15.258 1 78.56 191 MET A N 1
ATOM 1470 C CA . MET A 1 191 ? 9.82 23.906 15.531 1 78.56 191 MET A CA 1
ATOM 1471 C C . MET A 1 191 ? 9.375 25.234 14.93 1 78.56 191 MET A C 1
ATOM 1473 O O . MET A 1 191 ? 9.602 26.297 15.516 1 78.56 191 MET A O 1
ATOM 1477 N N . ALA A 1 192 ? 8.844 25.188 13.766 1 73.19 192 ALA A N 1
ATOM 1478 C CA . ALA A 1 192 ? 8.336 26.406 13.141 1 73.19 192 ALA A CA 1
ATOM 1479 C C . ALA A 1 192 ? 7.191 27.016 13.953 1 73.19 192 ALA A C 1
ATOM 1481 O O . ALA A 1 192 ? 7.074 28.234 14.062 1 73.19 192 ALA A O 1
ATOM 1482 N N . GLY A 1 193 ? 6.297 26.172 14.492 1 63.75 193 GLY A N 1
ATOM 1483 C CA . GLY A 1 193 ? 5.219 26.656 15.344 1 63.75 193 GLY A CA 1
ATOM 1484 C C . GLY A 1 193 ? 5.703 27.188 16.688 1 63.75 193 GLY A C 1
ATOM 1485 O O . GLY A 1 193 ? 5.156 28.156 17.203 1 63.75 193 GLY A O 1
ATOM 1486 N N . ALA A 1 194 ? 6.695 26.656 17.297 1 58.34 194 ALA A N 1
ATOM 1487 C CA . ALA A 1 194 ? 7.254 27.078 18.578 1 58.34 194 ALA A CA 1
ATOM 1488 C C . ALA A 1 194 ? 7.969 28.422 18.438 1 58.34 194 ALA A C 1
ATOM 1490 O O . ALA A 1 194 ? 7.934 29.25 19.359 1 58.34 194 ALA A O 1
ATOM 1491 N N . PHE A 1 195 ? 8.602 28.656 17.406 1 53.62 195 PHE A N 1
ATOM 1492 C CA . PHE A 1 195 ? 9.344 29.891 17.203 1 53.62 195 PHE A CA 1
ATOM 1493 C C . PHE A 1 195 ? 8.406 31.031 16.828 1 53.62 195 PHE A C 1
ATOM 1495 O O . PHE A 1 195 ? 8.719 32.219 17.062 1 53.62 195 PHE A O 1
ATOM 1502 N N . SER A 1 196 ? 7.277 30.797 16.281 1 52.19 196 SER A N 1
ATOM 1503 C CA . SER A 1 196 ? 6.316 31.859 16 1 52.19 196 SER A CA 1
ATOM 1504 C C . SER A 1 196 ? 5.668 32.375 17.297 1 52.19 196 SER A C 1
ATOM 1506 O O . SER A 1 196 ? 5.281 33.531 17.391 1 52.19 196 SER A O 1
ATOM 1508 N N . SER A 1 197 ? 5.527 31.562 18.312 1 49.94 197 SER A N 1
ATOM 1509 C CA . SER A 1 197 ? 4.91 31.984 19.562 1 49.94 197 SER A CA 1
ATOM 1510 C C . SER A 1 197 ? 5.863 32.844 20.391 1 49.94 197 SER A C 1
ATOM 1512 O O . SER A 1 197 ? 5.43 33.688 21.188 1 49.94 197 SER A O 1
ATOM 1514 N N . SER A 1 198 ? 7.156 32.656 20.328 1 47.25 198 SER A N 1
ATOM 1515 C CA . SER A 1 198 ? 8.055 33.375 21.219 1 47.25 198 SER A CA 1
ATOM 1516 C C . SER A 1 198 ? 8.195 34.844 20.797 1 47.25 198 SER A C 1
ATOM 1518 O O . SER A 1 198 ? 8.797 35.656 21.516 1 47.25 198 SER A O 1
ATOM 1520 N N . SER A 1 199 ? 7.984 35.094 19.609 1 44.22 199 SER A N 1
ATOM 1521 C CA . SER A 1 199 ? 8.312 36.469 19.266 1 44.22 199 SER A CA 1
ATOM 1522 C C . SER A 1 199 ? 7.223 37.438 19.75 1 44.22 199 SER A C 1
ATOM 1524 O O . SER A 1 199 ? 7.289 38.656 19.484 1 44.22 199 SER A O 1
ATOM 1526 N N . ALA A 1 200 ? 6.086 36.938 20.297 1 46.5 200 ALA A N 1
ATOM 1527 C CA . ALA A 1 200 ? 5.207 37.969 20.859 1 46.5 200 ALA A CA 1
ATOM 1528 C C . ALA A 1 200 ? 5.75 38.469 22.188 1 46.5 200 ALA A C 1
ATOM 1530 O O . ALA A 1 200 ? 5.309 38.031 23.25 1 46.5 200 ALA A O 1
ATOM 1531 N N . ILE A 1 201 ? 7.031 38.719 22.359 1 41.84 201 ILE A N 1
ATOM 1532 C CA . ILE A 1 201 ? 7.383 39.562 23.5 1 41.84 201 ILE A CA 1
ATOM 1533 C C . ILE A 1 201 ? 6.645 40.875 23.422 1 41.84 201 ILE A C 1
ATOM 1535 O O . ILE A 1 201 ? 6.793 41.625 22.453 1 41.84 201 ILE A O 1
ATOM 1539 N N . PRO A 1 202 ? 5.539 41.125 24.188 1 42.47 202 PRO A N 1
ATOM 1540 C CA . PRO A 1 202 ? 4.879 42.438 24.188 1 42.47 202 PRO A CA 1
ATOM 1541 C C . PRO A 1 202 ? 5.859 43.594 24.375 1 42.47 202 PRO A C 1
ATOM 1543 O O . PRO A 1 202 ? 6.449 43.75 25.438 1 42.47 202 PRO A O 1
ATOM 1546 N N . THR A 1 203 ? 6.605 43.969 23.328 1 45.44 203 THR A N 1
ATOM 1547 C CA . THR A 1 203 ? 7.43 45.156 23.312 1 45.44 203 THR A CA 1
ATOM 1548 C C . THR A 1 203 ? 6.629 46.375 23.797 1 45.44 203 THR A C 1
ATOM 1550 O O . THR A 1 203 ? 7.172 47.469 23.922 1 45.44 203 THR A O 1
ATOM 1553 N N . ARG A 1 204 ? 5.27 46.219 23.906 1 47.25 204 ARG A N 1
ATOM 1554 C CA . ARG A 1 204 ? 4.539 47.438 24.266 1 47.25 204 ARG A CA 1
ATOM 1555 C C . ARG A 1 204 ? 4.84 47.844 25.703 1 47.25 204 ARG A C 1
ATOM 1557 O O . ARG A 1 204 ? 4.555 48.969 26.094 1 47.25 204 ARG A O 1
ATOM 1564 N N . ARG A 1 205 ? 5.375 46.906 26.531 1 47.06 205 ARG A N 1
ATOM 1565 C CA . ARG A 1 205 ? 5.477 47.375 27.906 1 47.06 205 ARG A CA 1
ATOM 1566 C C . ARG A 1 205 ? 6.746 48.188 28.125 1 47.06 205 ARG A C 1
ATOM 1568 O O . ARG A 1 205 ? 6.812 49.031 29.031 1 47.06 205 ARG A O 1
ATOM 1575 N N . VAL A 1 206 ? 7.738 48.062 27.219 1 46.31 206 VAL A N 1
ATOM 1576 C CA . VAL A 1 206 ? 8.984 48.75 27.516 1 46.31 206 VAL A CA 1
ATOM 1577 C C . VAL A 1 206 ? 8.875 50.219 27.047 1 46.31 206 VAL A C 1
ATOM 1579 O O . VAL A 1 206 ? 9.477 51.094 27.656 1 46.31 206 VAL A O 1
ATOM 1582 N N . LEU A 1 207 ? 7.98 50.438 26.062 1 45.38 207 LEU A N 1
ATOM 1583 C CA . LEU A 1 207 ? 7.914 51.812 25.562 1 45.38 207 LEU A CA 1
ATOM 1584 C C . LEU A 1 207 ? 7.094 52.688 26.516 1 45.38 207 LEU A C 1
ATOM 1586 O O . LEU A 1 207 ? 7.273 53.906 26.547 1 45.38 207 LEU A O 1
ATOM 1590 N N . GLN A 1 208 ? 6.16 52.031 27.297 1 45.19 208 GLN A N 1
ATOM 1591 C CA . GLN A 1 208 ? 5.355 52.844 28.188 1 45.19 208 GLN A CA 1
ATOM 1592 C C . GLN A 1 208 ? 6.164 53.312 29.406 1 45.19 208 GLN A C 1
ATOM 1594 O O . GLN A 1 208 ? 5.914 54.375 29.953 1 45.19 208 GLN A O 1
ATOM 1599 N N . HIS A 1 209 ? 7.215 52.469 29.734 1 47.94 209 HIS A N 1
ATOM 1600 C CA . HIS A 1 209 ? 7.98 52.875 30.906 1 47.94 209 HIS A CA 1
ATOM 1601 C C . HIS A 1 209 ? 9 53.938 30.562 1 47.94 209 HIS A C 1
ATOM 1603 O O . HIS A 1 209 ? 9.477 54.656 31.453 1 47.94 209 HIS A O 1
ATOM 1609 N N . ARG A 1 210 ? 9.414 54.062 29.266 1 48.97 210 ARG A N 1
ATOM 1610 C CA . ARG A 1 210 ? 10.406 55.062 28.922 1 48.97 210 ARG A CA 1
ATOM 1611 C C . ARG A 1 210 ? 9.758 56.438 28.797 1 48.97 210 ARG A C 1
ATOM 1613 O O . ARG A 1 210 ? 10.367 57.438 29.141 1 48.97 210 ARG A O 1
ATOM 1620 N N . ALA A 1 211 ? 8.445 56.438 28.453 1 49.97 211 ALA A N 1
ATOM 1621 C CA . ALA A 1 211 ? 7.809 57.75 28.297 1 49.97 211 ALA A CA 1
ATOM 1622 C C . ALA A 1 211 ? 7.562 58.406 29.656 1 49.97 211 ALA A C 1
ATOM 1624 O O . ALA A 1 211 ? 7.629 59.625 29.781 1 49.97 211 ALA A O 1
ATOM 1625 N N . SER A 1 212 ? 7.375 57.531 30.719 1 47.94 212 SER A N 1
ATOM 1626 C CA . SER A 1 212 ? 7.125 58.125 32.031 1 47.94 212 SER A CA 1
ATOM 1627 C C . SER A 1 212 ? 8.406 58.688 32.625 1 47.94 212 SER A C 1
ATOM 1629 O O . SER A 1 212 ? 8.352 59.625 33.406 1 47.94 212 SER A O 1
ATOM 1631 N N . ASN A 1 213 ? 9.562 58.031 32.281 1 46.91 213 ASN A N 1
ATOM 1632 C CA . ASN A 1 213 ? 10.789 58.531 32.875 1 46.91 213 ASN A CA 1
ATOM 1633 C C . ASN A 1 213 ? 11.336 59.75 32.125 1 46.91 213 ASN A C 1
ATOM 1635 O O . ASN A 1 213 ? 12.18 60.469 32.656 1 46.91 213 ASN A O 1
ATOM 1639 N N . ASP A 1 214 ? 10.953 59.938 30.812 1 48.16 214 ASP A N 1
ATOM 1640 C CA . ASP A 1 214 ? 11.445 61.062 30.062 1 48.16 214 ASP A CA 1
ATOM 1641 C C . ASP A 1 214 ? 10.719 62.344 30.484 1 48.16 214 ASP A C 1
ATOM 1643 O O . ASP A 1 214 ? 11.258 63.469 30.344 1 48.16 214 ASP A O 1
ATOM 1647 N N . THR A 1 215 ? 9.406 62.188 31 1 47.81 215 THR A N 1
ATOM 1648 C CA . THR A 1 215 ? 8.688 63.375 31.453 1 47.81 215 THR A CA 1
ATOM 1649 C C . THR A 1 215 ? 9.258 63.906 32.75 1 47.81 215 THR A C 1
ATOM 1651 O O . THR A 1 215 ? 9.234 65.125 33.031 1 47.81 215 THR A O 1
ATOM 1654 N N . GLU A 1 216 ? 9.828 62.938 33.562 1 45.56 216 GLU A N 1
ATOM 1655 C CA . GLU A 1 216 ? 10.359 63.375 34.844 1 45.56 216 GLU A CA 1
ATOM 1656 C C . GLU A 1 216 ? 11.711 64.062 34.688 1 45.56 216 GLU A C 1
ATOM 1658 O O . GLU A 1 216 ? 12.055 64.938 35.438 1 45.56 216 GLU A O 1
ATOM 1663 N N . ARG A 1 217 ? 12.484 63.719 33.594 1 46.44 217 ARG A N 1
ATOM 1664 C CA . ARG A 1 217 ? 13.789 64.312 33.438 1 46.44 217 ARG A CA 1
ATOM 1665 C C . ARG A 1 217 ? 13.648 65.75 32.875 1 46.44 217 ARG A C 1
ATOM 1667 O O . ARG A 1 217 ? 14.484 66.625 33.125 1 46.44 217 ARG A O 1
ATOM 1674 N N . ASP A 1 218 ? 12.625 66 32.062 1 46.53 218 ASP A N 1
ATOM 1675 C CA . ASP A 1 218 ? 12.469 67.312 31.484 1 46.53 218 ASP A CA 1
ATOM 1676 C C . ASP A 1 218 ? 12.078 68.312 32.562 1 46.53 218 ASP A C 1
ATOM 1678 O O . ASP A 1 218 ? 12.375 69.5 32.469 1 46.53 218 ASP A O 1
ATOM 1682 N N . ARG A 1 219 ? 11.359 67.875 33.656 1 47.94 219 ARG A N 1
ATOM 1683 C CA . ARG A 1 219 ? 10.938 68.812 34.688 1 47.94 219 ARG A CA 1
ATOM 1684 C C . ARG A 1 219 ? 12.125 69.25 35.531 1 47.94 219 ARG A C 1
ATOM 1686 O O . ARG A 1 219 ? 12.172 70.375 36 1 47.94 219 ARG A O 1
ATOM 1693 N N . LEU A 1 220 ? 13.07 68.25 35.812 1 45.25 220 LEU A N 1
ATOM 1694 C CA . LEU A 1 220 ? 14.141 68.625 36.719 1 45.25 220 LEU A CA 1
ATOM 1695 C C . LEU A 1 220 ? 15.141 69.562 36.062 1 45.25 220 LEU A C 1
ATOM 1697 O O . LEU A 1 220 ? 15.883 70.312 36.75 1 45.25 220 LEU A O 1
ATOM 1701 N N . LEU A 1 221 ? 15.273 69.438 34.719 1 43.94 221 LEU A N 1
ATOM 1702 C CA . LEU A 1 221 ? 16.328 70.25 34.125 1 43.94 221 LEU A CA 1
ATOM 1703 C C . LEU A 1 221 ? 15.945 71.688 34.094 1 43.94 221 LEU A C 1
ATOM 1705 O O . LEU A 1 221 ? 16.75 72.562 33.719 1 43.94 221 LEU A O 1
ATOM 1709 N N . GLN A 1 222 ? 14.609 71.938 34.25 1 42.31 222 GLN A N 1
ATOM 1710 C CA . GLN A 1 222 ? 14.305 73.375 34.094 1 42.31 222 GLN A CA 1
ATOM 1711 C C . GLN A 1 222 ? 14.859 74.188 35.25 1 42.31 222 GLN A C 1
ATOM 1713 O O . GLN A 1 222 ? 14.914 75.438 35.156 1 42.31 222 GLN A O 1
ATOM 1718 N N . GLY A 1 223 ? 14.914 73.562 36.469 1 40.19 223 GLY A N 1
ATOM 1719 C CA . GLY A 1 223 ? 15.164 74.438 37.594 1 40.19 223 GLY A CA 1
ATOM 1720 C C . GLY A 1 223 ? 16.562 75.062 37.562 1 40.19 223 GLY A C 1
ATOM 1721 O O . GLY A 1 223 ? 16.859 75.938 38.375 1 40.19 223 GLY A O 1
ATOM 1722 N N . ALA A 1 224 ? 17.453 74.188 37.125 1 38.81 224 ALA A N 1
ATOM 1723 C CA . ALA A 1 224 ? 18.828 74.5 37.531 1 38.81 224 ALA A CA 1
ATOM 1724 C C . ALA A 1 224 ? 19.344 75.75 36.719 1 38.81 224 ALA A C 1
ATOM 1726 O O . ALA A 1 224 ? 20.547 75.875 36.594 1 38.81 224 ALA A O 1
ATOM 1727 N N . ARG A 1 225 ? 18.562 76.312 35.875 1 36.88 225 ARG A N 1
ATOM 1728 C CA . ARG A 1 225 ? 19.203 77.25 34.938 1 36.88 225 ARG A CA 1
ATOM 1729 C C . ARG A 1 225 ? 19.766 78.5 35.688 1 36.88 225 ARG A C 1
ATOM 1731 O O . ARG A 1 225 ? 20.25 79.438 35.062 1 36.88 225 ARG A O 1
ATOM 1738 N N . GLY A 1 226 ? 19.312 78.625 37.031 1 30.98 226 GLY A N 1
ATOM 1739 C CA . GLY A 1 226 ? 19.516 80 37.312 1 30.98 226 GLY A CA 1
ATOM 1740 C C . GLY A 1 226 ? 20.969 80.438 37.25 1 30.98 226 GLY A C 1
ATOM 1741 O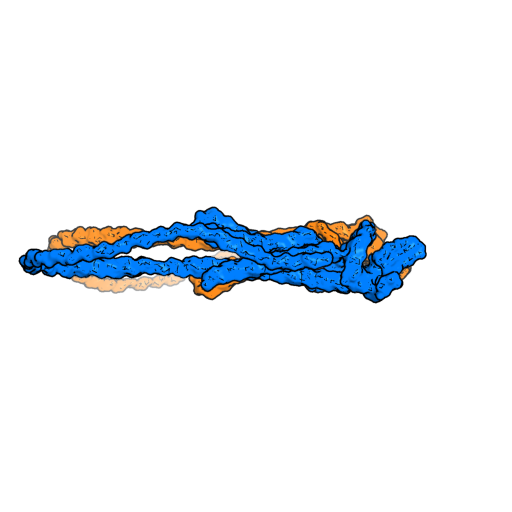 O . GLY A 1 226 ? 21.281 81.625 37 1 30.98 226 GLY A O 1
ATOM 1742 N N . ALA A 1 227 ? 21.812 79.688 38.031 1 32.03 227 ALA A N 1
ATOM 1743 C CA . ALA A 1 227 ? 22.828 80.562 38.656 1 32.03 227 ALA A CA 1
ATOM 1744 C C . ALA A 1 227 ? 23.953 80.875 37.688 1 32.03 227 ALA A C 1
ATOM 1746 O O . ALA A 1 227 ? 24.578 79.938 37.156 1 32.03 227 ALA A O 1
ATOM 1747 N N . GLY A 1 228 ? 23.984 81.938 36.938 1 30.08 228 GLY A N 1
ATOM 1748 C CA . GLY A 1 228 ? 24.75 82.5 35.844 1 30.08 228 GLY A CA 1
ATOM 1749 C C . GLY A 1 228 ? 26.203 82.75 36.188 1 30.08 228 GLY A C 1
ATOM 1750 O O . GLY A 1 228 ? 26.922 83.438 35.469 1 30.08 228 GLY A O 1
ATOM 1751 N N . HIS A 1 229 ? 26.906 81.938 37.031 1 28.75 229 HIS A N 1
ATOM 1752 C CA . HIS A 1 229 ? 28.156 82.5 37.5 1 28.75 229 HIS A CA 1
ATOM 1753 C C . HIS A 1 229 ? 29.047 82.875 36.312 1 28.75 229 HIS A C 1
ATOM 1755 O O . HIS A 1 229 ? 28.953 82.25 35.219 1 28.75 229 HIS A O 1
ATOM 1761 N N . PRO A 1 230 ? 29.938 83.938 36.281 1 30.97 230 PRO A N 1
ATOM 1762 C CA . PRO A 1 230 ? 30.766 84.812 35.438 1 30.97 230 PRO A CA 1
ATOM 1763 C C . PRO A 1 230 ? 32 84.125 34.938 1 30.97 230 PRO A C 1
ATOM 1765 O O . PRO A 1 230 ? 32.562 83.25 35.625 1 30.97 230 PRO A O 1
ATOM 1768 N N . GLY A 1 231 ? 32.062 83.438 33.812 1 24.11 231 GLY A N 1
ATOM 1769 C CA . GLY A 1 231 ? 33 82.5 33.188 1 24.11 231 GLY A CA 1
ATOM 1770 C C . GLY A 1 231 ? 34.375 83.062 33 1 24.11 231 GLY A C 1
ATOM 1771 O O . GLY A 1 231 ? 34.531 84.125 32.344 1 24.11 231 GLY A O 1
ATOM 1772 N N . HIS A 1 232 ? 35.188 83.062 33.969 1 23.33 232 HIS A N 1
ATOM 1773 C CA . HIS A 1 232 ? 36.562 83.625 33.969 1 23.33 232 HIS A CA 1
ATOM 1774 C C . HIS A 1 232 ? 37.344 83.125 32.75 1 23.33 232 HIS A C 1
ATOM 1776 O O . HIS A 1 232 ? 37.031 82.062 32.219 1 23.33 232 HIS A O 1
ATOM 1782 N N . GLU A 1 233 ? 38.281 83.938 32.062 1 23.28 233 GLU A N 1
ATOM 1783 C CA . GLU A 1 233 ? 39.062 84.188 30.859 1 23.28 233 GLU A CA 1
ATOM 1784 C C . GLU A 1 233 ? 40.188 83.188 30.734 1 23.28 233 GLU A C 1
ATOM 1786 O O . GLU A 1 233 ? 40.875 83.125 29.703 1 23.28 233 GLU A O 1
ATOM 1791 N N . ALA A 1 234 ? 40.25 82.125 31.516 1 21.66 234 ALA A N 1
ATOM 1792 C CA . ALA A 1 234 ? 41.656 81.875 31.688 1 21.66 234 ALA A CA 1
ATOM 1793 C C . ALA A 1 234 ? 42.312 81.438 30.375 1 21.66 234 ALA A C 1
ATOM 1795 O O . ALA A 1 234 ? 41.625 81 29.469 1 21.66 234 ALA A O 1
ATOM 1796 N N . GLY A 1 235 ? 43.688 81.75 30.109 1 19.73 235 GLY A N 1
ATOM 1797 C CA . GLY A 1 235 ? 44.812 82 29.219 1 19.73 235 GLY A CA 1
ATOM 1798 C C . GLY A 1 235 ? 45.375 80.75 28.578 1 19.73 235 GLY A C 1
ATOM 1799 O O . GLY A 1 235 ? 46.094 80.812 27.578 1 19.73 235 GLY A O 1
ATOM 1800 N N . GLN A 1 236 ? 45.156 79.562 29.234 1 18.94 236 GLN A N 1
ATOM 1801 C CA . GLN A 1 236 ? 46.438 78.875 29.172 1 18.94 236 GLN A CA 1
ATOM 1802 C C . GLN A 1 236 ? 46.719 78.375 27.766 1 18.94 236 GLN A C 1
ATOM 1804 O O . GLN A 1 236 ? 45.812 77.812 27.109 1 18.94 236 GLN A O 1
ATOM 1809 N N . GLY A 1 237 ? 47.688 78.75 27.047 1 20.05 237 GLY A N 1
ATOM 1810 C CA . GLY A 1 237 ? 48.406 78.75 25.781 1 20.05 237 GLY A CA 1
ATOM 1811 C C . GLY A 1 237 ? 49 77.375 25.484 1 20.05 237 GLY A C 1
ATOM 1812 O O . GLY A 1 237 ? 49.781 77.25 24.547 1 20.05 237 GLY A O 1
ATOM 1813 N N . GLY A 1 238 ? 48.375 76.375 25.859 1 18.09 238 GLY A N 1
ATOM 1814 C CA . GLY A 1 238 ? 49.312 75.312 25.875 1 18.09 238 GLY A CA 1
ATOM 1815 C C . GLY A 1 238 ? 49.969 75.062 24.547 1 18.09 238 GLY A C 1
ATOM 1816 O O . GLY A 1 238 ? 49.531 75.562 23.516 1 18.09 238 GLY A O 1
ATOM 1817 N N . GLN A 1 239 ? 50.969 74.125 24.625 1 18.02 239 GLN A N 1
ATOM 1818 C CA . GLN A 1 239 ? 52.281 73.688 24.125 1 18.02 239 GLN A CA 1
ATOM 1819 C C . GLN A 1 239 ? 52.125 72.875 22.844 1 18.02 239 GLN A C 1
ATOM 1821 O O . GLN A 1 239 ? 51.156 72.125 22.672 1 18.02 239 GLN A O 1
ATOM 1826 N N . SER A 1 240 ? 53.031 73.062 21.766 1 19.62 240 SER A N 1
ATOM 1827 C CA . SER A 1 240 ? 53.406 73 20.359 1 19.62 240 SER A CA 1
ATOM 1828 C C . SER A 1 240 ? 53.844 71.625 19.953 1 19.62 240 SER A C 1
ATOM 1830 O O . SER A 1 240 ? 54.188 71.375 18.797 1 19.62 240 SER A O 1
ATOM 1832 N N . ASN A 1 241 ? 53.812 70.5 20.812 1 16.86 241 ASN A N 1
ATOM 1833 C CA . ASN A 1 241 ? 54.969 69.688 20.438 1 16.86 241 ASN A CA 1
ATOM 1834 C C . ASN A 1 241 ? 54.812 69.062 19.031 1 16.86 241 ASN A C 1
ATOM 1836 O O . ASN A 1 241 ? 53.688 69 18.531 1 16.86 241 ASN A O 1
ATOM 1840 N N . GLU A 1 242 ? 56.031 68.25 18.5 1 17.09 242 GLU A N 1
ATOM 1841 C CA . GLU A 1 242 ? 57.031 68.125 17.438 1 17.09 242 GLU A CA 1
ATOM 1842 C C . GLU A 1 242 ? 56.656 67 16.469 1 17.09 242 GLU A C 1
ATOM 1844 O O . GLU A 1 242 ? 56.656 67.188 15.25 1 17.09 242 GLU A O 1
ATOM 1849 N N . THR A 1 243 ? 56.844 65.625 16.891 1 18.17 243 THR A N 1
ATOM 1850 C CA . THR A 1 243 ? 57.938 64.938 16.172 1 18.17 243 THR A CA 1
ATOM 1851 C C . THR A 1 243 ? 57.406 64.25 14.906 1 18.17 243 THR A C 1
ATOM 1853 O O . THR A 1 243 ? 56.219 64 14.805 1 18.17 243 THR A O 1
ATOM 1856 N N . SER A 1 244 ? 58.406 63.688 14.031 1 18.72 244 SER A N 1
ATOM 1857 C CA . SER A 1 244 ? 58.906 63.531 12.68 1 18.72 244 SER A CA 1
ATOM 1858 C C . SER A 1 244 ? 58.406 62.25 12.047 1 18.72 244 SER A C 1
ATOM 1860 O O . SER A 1 244 ? 58.375 61.188 12.695 1 18.72 244 SER A O 1
ATOM 1862 N N . ALA A 1 245 ? 57.625 62.219 11.055 1 19.77 245 ALA A N 1
ATOM 1863 C CA . ALA A 1 245 ? 56.844 61.375 10.164 1 19.77 245 ALA A CA 1
ATOM 1864 C C . ALA A 1 245 ? 57.719 60.375 9.422 1 19.77 245 ALA A C 1
ATOM 1866 O O . ALA A 1 245 ? 57.25 59.625 8.594 1 19.77 245 ALA A O 1
ATOM 1867 N N . GLN A 1 246 ? 59.188 60.344 9.531 1 17.83 246 GLN A N 1
ATOM 1868 C CA . GLN A 1 246 ? 59.719 60.156 8.195 1 17.83 246 GLN A CA 1
ATOM 1869 C C . GLN A 1 246 ? 59.562 58.688 7.75 1 17.83 246 GLN A C 1
ATOM 1871 O O . GLN A 1 246 ? 59.844 58.375 6.586 1 17.83 246 GLN A O 1
ATOM 1876 N N . GLY A 1 247 ? 59.406 57.688 8.602 1 18.61 247 GLY A N 1
ATOM 1877 C CA . GLY A 1 247 ? 60.281 56.594 8.172 1 18.61 247 GLY A CA 1
ATOM 1878 C C . GLY A 1 247 ? 59.938 56.062 6.789 1 18.61 247 GLY A C 1
ATOM 1879 O O . GLY A 1 247 ? 58.781 56.031 6.41 1 18.61 247 GLY A O 1
ATOM 1880 N N . ARG A 1 248 ? 60.969 55.875 5.977 1 17.95 248 ARG A N 1
ATOM 1881 C CA . ARG A 1 248 ? 61.312 55.688 4.57 1 17.95 248 ARG A CA 1
ATOM 1882 C C . ARG A 1 248 ? 60.812 54.375 4.027 1 17.95 248 ARG A C 1
ATOM 1884 O O . ARG A 1 248 ? 60.125 54.344 2.998 1 17.95 248 ARG A O 1
ATOM 1891 N N . ALA A 1 249 ? 61.719 53.25 4.078 1 19.19 249 ALA A N 1
ATOM 1892 C CA . ALA A 1 249 ? 62.438 52.719 2.916 1 19.19 249 ALA A CA 1
ATOM 1893 C C . ALA A 1 249 ? 61.656 51.594 2.258 1 19.19 249 ALA A C 1
ATOM 1895 O O . ALA A 1 249 ? 60.844 50.906 2.906 1 19.19 249 ALA A O 1
ATOM 1896 N N . TRP A 1 250 ? 62.062 51.25 0.959 1 20.39 250 TRP A N 1
ATOM 1897 C CA . TRP A 1 250 ? 61.688 50.719 -0.347 1 20.39 250 TRP A CA 1
ATOM 1898 C C . TRP A 1 250 ? 61.625 49.219 -0.328 1 20.39 250 TRP A C 1
ATOM 1900 O O . TRP A 1 250 ? 60.625 48.594 -0.748 1 20.39 250 TRP A O 1
ATOM 1910 N N . GLU A 1 251 ? 62.875 48.531 -0.091 1 20.06 251 GLU A N 1
ATOM 1911 C CA . GLU A 1 251 ? 63.438 47.781 -1.217 1 20.06 251 GLU A CA 1
ATOM 1912 C C . GLU A 1 251 ? 62.781 46.406 -1.335 1 20.06 251 GLU A C 1
ATOM 1914 O O . GLU A 1 251 ? 62.188 45.906 -0.376 1 20.06 251 GLU A O 1
ATOM 1919 N N . THR A 1 252 ? 63.344 45.656 -2.391 1 22.11 252 THR A N 1
ATOM 1920 C CA . THR A 1 252 ? 63.156 44.688 -3.475 1 22.11 252 THR A CA 1
ATOM 1921 C C . THR A 1 252 ? 63.312 43.25 -2.961 1 22.11 252 THR A C 1
ATOM 1923 O O . THR A 1 252 ? 64.312 42.906 -2.309 1 22.11 252 THR A O 1
ATOM 1926 N N . GLU A 1 253 ? 62.344 42.438 -2.832 1 20.12 253 GLU A N 1
ATOM 1927 C CA . GLU A 1 253 ? 62.094 41.094 -2.266 1 20.12 253 GLU A CA 1
ATOM 1928 C C . GLU A 1 253 ? 62.812 40.031 -3.074 1 20.12 253 GLU A C 1
ATOM 1930 O O . GLU A 1 253 ? 62.156 39.312 -3.848 1 20.12 253 GLU A O 1
ATOM 1935 N N . SER A 1 254 ? 64.062 40.188 -3.66 1 24.39 254 SER A N 1
ATOM 1936 C CA . SER A 1 254 ? 64.312 39.156 -4.648 1 24.39 254 SER A CA 1
ATOM 1937 C C . SER A 1 254 ? 64.562 37.812 -3.984 1 24.39 254 SER A C 1
ATOM 1939 O O . SER A 1 254 ? 64.938 36.844 -4.648 1 24.39 254 SER A O 1
ATOM 1941 N N . PRO A 1 255 ? 64.062 37.312 -2.887 1 20.47 255 PRO A N 1
ATOM 1942 C CA . PRO A 1 255 ? 64.875 36.281 -2.23 1 20.47 255 PRO A CA 1
ATOM 1943 C C . PRO A 1 255 ? 65 35 -3.035 1 20.47 255 PRO A C 1
ATOM 1945 O O . PRO A 1 255 ? 65.875 34.188 -2.797 1 20.47 255 PRO A O 1
ATOM 1948 N N . ARG A 1 256 ? 64.125 34.625 -4.039 1 20.36 256 ARG A N 1
ATOM 1949 C CA . ARG A 1 256 ? 63.688 33.25 -3.695 1 20.36 256 ARG A CA 1
ATOM 1950 C C . ARG A 1 256 ? 64.812 32.25 -4.031 1 20.36 256 ARG A C 1
ATOM 1952 O O . ARG A 1 256 ? 65.25 32.156 -5.184 1 20.36 256 ARG A O 1
ATOM 1959 N N . SER A 1 257 ? 65.688 31.578 -3.252 1 19.67 257 SER A N 1
ATOM 1960 C CA . SER A 1 257 ? 66.812 30.641 -3.164 1 19.67 257 SER A CA 1
ATOM 1961 C C . SER A 1 257 ? 66.375 29.234 -3.564 1 19.67 257 SER A C 1
ATOM 1963 O O . SER A 1 257 ? 67.188 28.312 -3.559 1 19.67 257 SER A O 1
ATOM 1965 N N . ASN A 1 258 ? 65.5 28.859 -4.559 1 22.22 258 ASN A N 1
ATOM 1966 C CA . ASN A 1 258 ? 65.188 27.453 -4.316 1 22.22 258 ASN A CA 1
ATOM 1967 C C . ASN A 1 258 ? 66.438 26.578 -4.602 1 22.22 258 ASN A C 1
ATOM 1969 O O . ASN A 1 258 ? 66.938 26.578 -5.723 1 22.22 258 ASN A O 1
ATOM 1973 N N . PRO A 1 259 ? 67.25 25.906 -3.885 1 20.94 259 PRO A N 1
ATOM 1974 C CA . PRO A 1 259 ? 68.5 25.172 -3.902 1 20.94 259 PRO A CA 1
ATOM 1975 C C . PRO A 1 259 ? 68.375 23.812 -4.594 1 20.94 259 PRO A C 1
ATOM 1977 O O . PRO A 1 259 ? 69.25 23.438 -5.395 1 20.94 259 PRO A O 1
ATOM 1980 N N . TRP A 1 260 ? 67.75 22.609 -4.18 1 20.91 260 TRP A N 1
ATOM 1981 C CA . TRP A 1 260 ? 68.438 21.359 -3.834 1 20.91 260 TRP A CA 1
ATOM 1982 C C . TRP A 1 260 ? 68.5 20.422 -5.027 1 20.91 260 TRP A C 1
ATOM 1984 O O . TRP A 1 260 ? 69.562 19.875 -5.355 1 20.91 260 TRP A O 1
ATOM 1994 N N . GLY A 1 261 ? 67.5 19.578 -5.426 1 25.34 261 GLY A N 1
ATOM 1995 C CA . GLY A 1 261 ? 67.75 18.156 -5.48 1 25.34 261 GLY A CA 1
ATOM 1996 C C . GLY A 1 261 ? 68.625 17.75 -6.68 1 25.34 261 GLY A C 1
ATOM 1997 O O . GLY A 1 261 ? 68.688 18.5 -7.656 1 25.34 261 GLY A O 1
ATOM 1998 N N . SER A 1 262 ? 69.562 16.531 -6.562 1 25.58 262 SER A N 1
ATOM 1999 C CA . SER A 1 262 ? 70.562 15.539 -6.855 1 25.58 262 SER A CA 1
ATOM 2000 C C . SER A 1 262 ? 70.125 14.555 -7.922 1 25.58 262 SER A C 1
ATOM 2002 O O . SER A 1 262 ? 69.25 13.703 -7.66 1 25.58 262 SER A O 1
ATOM 2004 N N . GLY A 1 263 ? 69.75 14.836 -9.141 1 23.53 263 GLY A N 1
ATOM 2005 C CA . GLY A 1 263 ? 69.625 13.734 -10.086 1 23.53 263 GLY A CA 1
ATOM 2006 C C . GLY A 1 263 ? 70.938 13.016 -10.297 1 23.53 263 GLY A C 1
ATOM 2007 O O . GLY A 1 263 ? 72 13.641 -10.633 1 23.53 263 GLY A O 1
ATOM 2008 N N . ARG A 1 264 ? 71.375 11.844 -9.688 1 24.06 264 ARG A N 1
ATOM 2009 C CA . ARG A 1 264 ? 72.125 10.672 -10.125 1 24.06 264 ARG A CA 1
ATOM 2010 C C . ARG A 1 264 ? 71.75 10.305 -11.562 1 24.06 264 ARG A C 1
ATOM 2012 O O . ARG A 1 264 ? 70.75 10.75 -12.102 1 24.06 264 ARG A O 1
ATOM 2019 N N . VAL A 1 265 ? 71.812 8.812 -11.805 1 23.19 265 VAL A N 1
ATOM 2020 C CA . VAL A 1 265 ? 71.75 7.762 -12.812 1 23.19 265 VAL A CA 1
ATOM 2021 C C . VAL A 1 265 ? 70.312 7.738 -13.438 1 23.19 265 VAL A C 1
ATOM 2023 O O . VAL A 1 265 ? 69.312 8.008 -12.766 1 23.19 265 VAL A O 1
ATOM 2026 N N . MET B 1 1 ? -31.875 26.578 8.852 1 46.59 1 MET B N 1
ATOM 2027 C CA . MET B 1 1 ? -30.828 26.438 7.852 1 46.59 1 MET B CA 1
ATOM 2028 C C . MET B 1 1 ? -29.578 25.812 8.453 1 46.59 1 MET B C 1
ATOM 2030 O O . MET B 1 1 ? -28.953 24.953 7.824 1 46.59 1 MET B O 1
ATOM 2034 N N . ALA B 1 2 ? -29.297 26.188 9.617 1 54.38 2 ALA B N 1
ATOM 2035 C CA . ALA B 1 2 ? -28.094 25.734 10.305 1 54.38 2 ALA B CA 1
ATOM 2036 C C . ALA B 1 2 ? -28.188 24.25 10.641 1 54.38 2 ALA B C 1
ATOM 2038 O O . ALA B 1 2 ? -27.188 23.531 10.594 1 54.38 2 ALA B O 1
ATOM 2039 N N . LYS B 1 3 ? -29.391 23.719 10.984 1 58.31 3 LYS B N 1
ATOM 2040 C CA . LYS B 1 3 ? -29.578 22.312 11.344 1 58.31 3 LYS B CA 1
ATOM 2041 C C . LYS B 1 3 ? -29.281 21.406 10.156 1 58.31 3 LYS B C 1
ATOM 2043 O O . LYS B 1 3 ? -28.734 20.312 10.336 1 58.31 3 LYS B O 1
ATOM 2048 N N . TRP B 1 4 ? -29.594 21.797 8.906 1 59.59 4 TRP B N 1
ATOM 2049 C CA . TRP B 1 4 ? -29.375 20.984 7.715 1 59.59 4 TRP B CA 1
ATOM 2050 C C . TRP B 1 4 ? -27.891 20.812 7.434 1 59.59 4 TRP B C 1
ATOM 2052 O O . TRP B 1 4 ? -27.469 19.766 6.926 1 59.59 4 TRP B O 1
ATOM 2062 N N . LEU B 1 5 ? -27.109 21.719 7.922 1 64.75 5 LEU B N 1
ATOM 2063 C CA . LEU B 1 5 ? -25.672 21.672 7.688 1 64.75 5 LEU B CA 1
ATOM 2064 C C . LEU B 1 5 ? -25.016 20.625 8.57 1 64.75 5 LEU B C 1
ATOM 2066 O O . LEU B 1 5 ? -23.984 20.047 8.203 1 64.75 5 LEU B O 1
ATOM 2070 N N . ALA B 1 6 ? -25.734 20.359 9.641 1 69.62 6 ALA B N 1
ATOM 2071 C CA . ALA B 1 6 ? -25.188 19.344 10.531 1 69.62 6 ALA B CA 1
ATOM 2072 C C . ALA B 1 6 ? -25.672 17.953 10.141 1 69.62 6 ALA B C 1
ATOM 2074 O O . ALA B 1 6 ? -24.984 16.969 10.367 1 69.62 6 ALA B O 1
ATOM 2075 N N . VAL B 1 7 ? -26.766 17.844 9.5 1 77.5 7 VAL B N 1
ATOM 2076 C CA . VAL B 1 7 ? -27.391 16.547 9.234 1 77.5 7 VAL B CA 1
ATOM 2077 C C . VAL B 1 7 ? -26.812 15.938 7.961 1 77.5 7 VAL B C 1
ATOM 2079 O O . VAL B 1 7 ? -26.656 14.719 7.855 1 77.5 7 VAL B O 1
ATOM 2082 N N . TYR B 1 8 ? -26.422 16.719 6.992 1 83.06 8 TYR B N 1
ATOM 2083 C CA . TYR B 1 8 ? -25.969 16.234 5.699 1 83.06 8 TYR B CA 1
ATOM 2084 C C . TYR B 1 8 ? -24.656 15.461 5.844 1 83.06 8 TYR B C 1
ATOM 2086 O O . TYR B 1 8 ? -24.516 14.359 5.309 1 83.06 8 TYR B O 1
ATOM 2094 N N . PRO B 1 9 ? -23.797 15.969 6.664 1 86.56 9 PRO B N 1
ATOM 2095 C CA . PRO B 1 9 ? -22.562 15.203 6.816 1 86.56 9 PRO B CA 1
ATOM 2096 C C . PRO B 1 9 ? -22.781 13.852 7.496 1 86.56 9 PRO B C 1
ATOM 2098 O O . PRO B 1 9 ? -22.141 12.859 7.137 1 86.56 9 PRO B O 1
ATOM 2101 N N . LEU B 1 10 ? -23.719 13.82 8.359 1 87.44 10 LEU B N 1
ATOM 2102 C CA . LEU B 1 10 ? -24 12.57 9.055 1 87.44 10 LEU B CA 1
ATOM 2103 C C . LEU B 1 10 ? -24.641 11.555 8.117 1 87.44 10 LEU B C 1
ATOM 2105 O O . LEU B 1 10 ? -24.344 10.359 8.188 1 87.44 10 LEU B O 1
ATOM 2109 N N . LEU B 1 11 ? -25.484 12.008 7.273 1 91.06 11 LEU B N 1
ATOM 2110 C CA . LEU B 1 11 ? -26.141 11.133 6.309 1 91.06 11 LEU B CA 1
ATOM 2111 C C . LEU B 1 11 ? -25.125 10.562 5.32 1 91.06 11 LEU B C 1
ATOM 2113 O O . LEU B 1 11 ? -25.203 9.391 4.949 1 91.06 11 LEU B O 1
ATOM 2117 N N . VAL B 1 12 ? -24.234 11.391 4.895 1 93.25 12 VAL B N 1
ATOM 2118 C CA . VAL B 1 12 ? -23.219 10.945 3.961 1 93.25 12 VAL B CA 1
ATOM 2119 C C . VAL B 1 12 ? -22.344 9.875 4.621 1 93.25 12 VAL B C 1
ATOM 2121 O O . VAL B 1 12 ? -22.031 8.859 4.004 1 93.25 12 VAL B O 1
ATOM 2124 N N . LEU B 1 13 ? -22.047 10.055 5.863 1 95.88 13 LEU B N 1
ATOM 2125 C CA . LEU B 1 13 ? -21.203 9.094 6.574 1 95.88 13 LEU B CA 1
ATOM 2126 C C . LEU B 1 13 ? -21.938 7.781 6.785 1 95.88 13 LEU B C 1
ATOM 2128 O O . LEU B 1 13 ? -21.344 6.707 6.723 1 95.88 13 LEU B O 1
ATOM 2132 N N . LEU B 1 14 ? -23.219 7.898 7.004 1 95.69 14 LEU B N 1
ATOM 2133 C CA . LEU B 1 14 ? -24.031 6.691 7.156 1 95.69 14 LEU B CA 1
ATOM 2134 C C . LEU B 1 14 ? -24.094 5.914 5.844 1 95.69 14 LEU B C 1
ATOM 2136 O O . LEU B 1 14 ? -24.047 4.684 5.844 1 95.69 14 LEU B O 1
ATOM 2140 N N . LEU B 1 15 ? -24.219 6.645 4.781 1 97 15 LEU B N 1
ATOM 2141 C CA . LEU B 1 15 ? -24.203 6.004 3.471 1 97 15 LEU B CA 1
ATOM 2142 C C . LEU B 1 15 ? -22.875 5.309 3.211 1 97 15 LEU B C 1
ATOM 2144 O O . LEU B 1 15 ? -22.844 4.172 2.732 1 97 15 LEU B O 1
ATOM 2148 N N . LEU B 1 16 ? -21.781 5.953 3.5 1 98.06 16 LEU B N 1
ATOM 2149 C CA . LEU B 1 16 ? -20.469 5.367 3.307 1 98.06 16 LEU B CA 1
ATOM 2150 C C . LEU B 1 16 ? -20.281 4.137 4.191 1 98.06 16 LEU B C 1
ATOM 2152 O O . LEU B 1 16 ? -19.672 3.154 3.771 1 98.06 16 LEU B O 1
ATOM 2156 N N . LEU B 1 17 ? -20.828 4.227 5.387 1 97.94 17 LEU B N 1
ATOM 2157 C CA . LEU B 1 17 ? -20.797 3.076 6.281 1 97.94 17 LEU B CA 1
ATOM 2158 C C . LEU B 1 17 ? -21.562 1.899 5.676 1 97.94 17 LEU B C 1
ATOM 2160 O O . LEU B 1 17 ? -21.062 0.767 5.691 1 97.94 17 LEU B O 1
ATOM 2164 N N . GLY B 1 18 ? -22.656 2.178 5.137 1 98.06 18 GLY B N 1
ATOM 2165 C CA . GLY B 1 18 ? -23.438 1.138 4.496 1 98.06 18 GLY B CA 1
ATOM 2166 C C . GLY B 1 18 ? -22.734 0.477 3.334 1 98.06 18 GLY B C 1
ATOM 2167 O O . GLY B 1 18 ? -22.75 -0.748 3.199 1 98.06 18 GLY B O 1
ATOM 2168 N N . VAL B 1 19 ? -22.109 1.262 2.504 1 98.12 19 VAL B N 1
ATOM 2169 C CA . VAL B 1 19 ? -21.359 0.729 1.365 1 98.12 19 VAL B CA 1
ATOM 2170 C C . VAL B 1 19 ? -20.203 -0.142 1.86 1 98.12 19 VAL B C 1
ATOM 2172 O O . VAL B 1 19 ? -19.969 -1.227 1.325 1 98.12 19 VAL B O 1
ATOM 2175 N N . ALA B 1 20 ? -19.516 0.283 2.852 1 98.25 20 ALA B N 1
ATOM 2176 C CA . ALA B 1 20 ? -18.375 -0.469 3.391 1 98.25 20 ALA B CA 1
ATOM 2177 C C . ALA B 1 20 ? -18.828 -1.809 3.961 1 98.25 20 ALA B C 1
ATOM 2179 O O . ALA B 1 20 ? -18.156 -2.828 3.777 1 98.25 20 ALA B O 1
ATOM 2180 N N . ILE B 1 21 ? -19.922 -1.769 4.645 1 97.94 21 ILE B N 1
ATOM 2181 C CA . ILE B 1 21 ? -20.469 -3.008 5.191 1 97.94 21 ILE B CA 1
ATOM 2182 C C . ILE B 1 21 ? -20.844 -3.953 4.055 1 97.94 21 ILE B C 1
ATOM 2184 O O . ILE B 1 21 ? -20.516 -5.141 4.09 1 97.94 21 ILE B O 1
ATOM 2188 N N . TYR B 1 22 ? -21.5 -3.402 3.07 1 97.62 22 TYR B N 1
ATOM 2189 C CA . TYR B 1 22 ? -21.891 -4.199 1.915 1 97.62 22 TYR B CA 1
ATOM 2190 C C . TYR B 1 22 ? -20.672 -4.828 1.247 1 97.62 22 TYR B C 1
ATOM 2192 O O . TYR B 1 22 ? -20.688 -6.02 0.919 1 97.62 22 TYR B O 1
ATOM 2200 N N . GLU B 1 23 ? -19.656 -4.07 1.055 1 97.31 23 GLU B N 1
ATOM 2201 C CA . GLU B 1 23 ? -18.438 -4.566 0.4 1 97.31 23 GLU B CA 1
ATOM 2202 C C . GLU B 1 23 ? -17.719 -5.586 1.275 1 97.31 23 GLU B C 1
ATOM 2204 O O . GLU B 1 23 ? -17.109 -6.527 0.765 1 97.31 23 GLU B O 1
ATOM 2209 N N . HIS B 1 24 ? -17.797 -5.352 2.598 1 97.06 24 HIS B N 1
ATOM 2210 C CA . HIS B 1 24 ? -17.203 -6.332 3.512 1 97.06 24 HIS B CA 1
ATOM 2211 C C . HIS B 1 24 ? -17.906 -7.684 3.381 1 97.06 24 HIS B C 1
ATOM 2213 O O . HIS B 1 24 ? -17.234 -8.719 3.273 1 97.06 24 HIS B O 1
ATOM 2219 N N . ILE B 1 25 ? -19.141 -7.664 3.338 1 96.88 25 ILE B N 1
ATOM 2220 C CA . ILE B 1 25 ? -19.922 -8.891 3.219 1 96.88 25 ILE B CA 1
ATOM 2221 C C . ILE B 1 25 ? -19.672 -9.539 1.858 1 96.88 25 ILE B C 1
ATOM 2223 O O . ILE B 1 25 ? -19.422 -10.742 1.77 1 96.88 25 ILE B O 1
ATOM 2227 N N . ASN B 1 26 ? -19.672 -8.695 0.878 1 96.38 26 ASN B N 1
ATOM 2228 C CA . ASN B 1 26 ? -19.469 -9.195 -0.478 1 96.38 26 ASN B CA 1
ATOM 2229 C C . ASN B 1 26 ? -18.078 -9.797 -0.652 1 96.38 26 ASN B C 1
ATOM 2231 O O . ASN B 1 26 ? -17.938 -10.852 -1.281 1 96.38 26 ASN B O 1
ATOM 2235 N N . SER B 1 27 ? -17.109 -9.188 -0.155 1 96.69 27 SER B N 1
ATOM 2236 C CA . SER B 1 27 ? -15.742 -9.68 -0.256 1 96.69 27 SER B CA 1
ATOM 2237 C C . SER B 1 27 ? -15.586 -11.023 0.455 1 96.69 27 SER B C 1
ATOM 2239 O O . SER B 1 27 ? -14.859 -11.898 -0.016 1 96.69 27 SER B O 1
ATOM 2241 N N . THR B 1 28 ? -16.266 -11.172 1.55 1 95.75 28 THR B N 1
ATOM 2242 C CA . THR B 1 28 ? -16.219 -12.422 2.301 1 95.75 28 THR B CA 1
ATOM 2243 C C . THR B 1 28 ? -17.016 -13.508 1.581 1 95.75 28 THR B C 1
ATOM 2245 O O . THR B 1 28 ? -16.578 -14.664 1.526 1 95.75 28 THR B O 1
ATOM 2248 N N . ALA B 1 29 ? -18.062 -13.141 1.028 1 96.25 29 ALA B N 1
ATOM 2249 C CA . ALA B 1 29 ? -18.906 -14.102 0.327 1 96.25 29 ALA B CA 1
ATOM 2250 C C . ALA B 1 29 ? -18.203 -14.648 -0.912 1 96.25 29 ALA B C 1
ATOM 2252 O O . ALA B 1 29 ? -18.312 -15.836 -1.219 1 96.25 29 ALA B O 1
ATOM 2253 N N . LEU B 1 30 ? -17.453 -13.82 -1.517 1 97.38 30 LEU B N 1
ATOM 2254 C CA . LEU B 1 30 ? -16.797 -14.219 -2.756 1 97.38 30 LEU B CA 1
ATOM 2255 C C . LEU B 1 30 ? -15.344 -14.617 -2.496 1 97.38 30 LEU B C 1
ATOM 2257 O O . LEU B 1 30 ? -14.578 -14.836 -3.438 1 97.38 30 LEU B O 1
ATOM 2261 N N . SER B 1 31 ? -14.961 -14.664 -1.26 1 96.69 31 SER B N 1
ATOM 2262 C CA . SER B 1 31 ? -13.617 -15.062 -0.858 1 96.69 31 SER B CA 1
ATOM 2263 C C . SER B 1 31 ? -12.555 -14.281 -1.63 1 96.69 31 SER B C 1
ATOM 2265 O O . SER B 1 31 ? -11.594 -14.867 -2.131 1 96.69 31 SER B O 1
ATOM 2267 N N . LEU B 1 32 ? -12.773 -13.008 -1.755 1 96.31 32 LEU B N 1
ATOM 2268 C CA . LEU B 1 32 ? -11.773 -12.156 -2.396 1 96.31 32 LEU B CA 1
ATOM 2269 C C . LEU B 1 32 ? -10.5 -12.094 -1.562 1 96.31 32 LEU B C 1
ATOM 2271 O O . LEU B 1 32 ? -10.547 -12.203 -0.334 1 96.31 32 LEU B O 1
ATOM 2275 N N . PRO B 1 33 ? -9.375 -11.922 -2.223 1 92.56 33 PRO B N 1
ATOM 2276 C CA . PRO B 1 33 ? -8.102 -11.992 -1.507 1 92.56 33 PRO B CA 1
ATOM 2277 C C . PRO B 1 33 ? -7.797 -10.719 -0.714 1 92.56 33 PRO B C 1
ATOM 2279 O O . PRO B 1 33 ? -6.73 -10.125 -0.878 1 92.56 33 PRO B O 1
ATOM 2282 N N . PHE B 1 34 ? -8.719 -10.266 0.048 1 90.88 34 PHE B N 1
ATOM 2283 C CA . PHE B 1 34 ? -8.516 -9.195 1.021 1 90.88 34 PHE B CA 1
ATOM 2284 C C . PHE B 1 34 ? -8.281 -9.773 2.414 1 90.88 34 PHE B C 1
ATOM 2286 O O . PHE B 1 34 ? -8.906 -10.773 2.789 1 90.88 34 PHE B O 1
ATOM 2293 N N . SER B 1 35 ? -7.375 -9.164 3.096 1 88.94 35 SER B N 1
ATOM 2294 C CA . SER B 1 35 ? -7.367 -9.477 4.52 1 88.94 35 SER B CA 1
ATOM 2295 C C . SER B 1 35 ? -8.633 -8.969 5.207 1 88.94 35 SER B C 1
ATOM 2297 O O . SER B 1 35 ? -9.133 -7.891 4.875 1 88.94 35 SER B O 1
ATOM 2299 N N . ARG B 1 36 ? -9.156 -9.703 6.121 1 90.25 36 ARG B N 1
ATOM 2300 C CA . ARG B 1 36 ? -10.344 -9.312 6.871 1 90.25 36 ARG B CA 1
ATOM 2301 C C . ARG B 1 36 ? -10.109 -7.996 7.609 1 90.25 36 ARG B C 1
ATOM 2303 O O . ARG B 1 36 ? -11.016 -7.172 7.723 1 90.25 36 ARG B O 1
ATOM 2310 N N . ALA B 1 37 ? -8.922 -7.848 8.023 1 91.19 37 ALA B N 1
ATOM 2311 C CA . ALA B 1 37 ? -8.562 -6.641 8.766 1 91.19 37 ALA B CA 1
ATOM 2312 C C . ALA B 1 37 ? -8.734 -5.395 7.902 1 91.19 37 ALA B C 1
ATOM 2314 O O . ALA B 1 37 ? -9.18 -4.352 8.391 1 91.19 37 ALA B O 1
ATOM 2315 N N . LEU B 1 38 ? -8.445 -5.504 6.613 1 94.81 38 LEU B N 1
ATOM 2316 C CA . LEU B 1 38 ? -8.523 -4.375 5.695 1 94.81 38 LEU B CA 1
ATOM 2317 C C . LEU B 1 38 ? -9.977 -3.924 5.52 1 94.81 38 LEU B C 1
ATOM 2319 O O . LEU B 1 38 ? -10.273 -2.732 5.625 1 94.81 38 LEU B O 1
ATOM 2323 N N . THR B 1 39 ? -10.859 -4.824 5.332 1 95.5 39 THR B N 1
ATOM 2324 C CA . THR B 1 39 ? -12.258 -4.473 5.082 1 95.5 39 THR B CA 1
ATOM 2325 C C . THR B 1 39 ? -12.945 -4.051 6.375 1 95.5 39 THR B C 1
ATOM 2327 O O . THR B 1 39 ? -13.805 -3.166 6.367 1 95.5 39 THR B O 1
ATOM 2330 N N . ILE B 1 40 ? -12.57 -4.625 7.477 1 96.44 40 ILE B N 1
ATOM 2331 C CA . ILE B 1 40 ? -13.125 -4.211 8.766 1 96.44 40 ILE B CA 1
ATOM 2332 C C . ILE B 1 40 ? -12.688 -2.781 9.078 1 96.44 40 ILE B C 1
ATOM 2334 O O . ILE B 1 40 ? -13.492 -1.968 9.539 1 96.44 40 ILE B O 1
ATOM 2338 N N . ALA B 1 41 ? -11.453 -2.541 8.82 1 97 41 ALA B N 1
ATOM 2339 C CA . ALA B 1 41 ? -10.938 -1.192 9.047 1 97 41 ALA B CA 1
ATOM 2340 C C . ALA B 1 41 ? -11.719 -0.166 8.227 1 97 41 ALA B C 1
ATOM 2342 O O . ALA B 1 41 ? -11.977 0.945 8.695 1 97 41 ALA B O 1
ATOM 2343 N N . THR B 1 42 ? -12.078 -0.52 7.016 1 97.5 42 THR B N 1
ATOM 2344 C CA . THR B 1 42 ? -12.828 0.398 6.164 1 97.5 42 THR B CA 1
ATOM 2345 C C . THR B 1 42 ? -14.227 0.626 6.711 1 97.5 42 THR B C 1
ATOM 2347 O O . THR B 1 42 ? -14.781 1.722 6.582 1 97.5 42 THR B O 1
ATOM 2350 N N . VAL B 1 43 ? -14.797 -0.343 7.336 1 97.75 43 VAL B N 1
ATOM 2351 C CA . VAL B 1 43 ? -16.109 -0.211 7.945 1 97.75 43 VAL B CA 1
ATOM 2352 C C . VAL B 1 43 ? -16.047 0.747 9.133 1 97.75 43 VAL B C 1
ATOM 2354 O O . VAL B 1 43 ? -16.953 1.548 9.352 1 97.75 43 VAL B O 1
ATOM 2357 N N . LEU B 1 44 ? -14.992 0.695 9.836 1 97.44 44 LEU B N 1
ATOM 2358 C CA . LEU B 1 44 ? -14.844 1.5 11.047 1 97.44 44 LEU B CA 1
ATOM 2359 C C . LEU B 1 44 ? -14.492 2.943 10.695 1 97.44 44 LEU B C 1
ATOM 2361 O O . LEU B 1 44 ? -14.695 3.848 11.508 1 97.44 44 LEU B O 1
ATOM 2365 N N . LEU B 1 45 ? -14.023 3.17 9.516 1 97.69 45 LEU B N 1
ATOM 2366 C CA . LEU B 1 45 ? -13.445 4.461 9.156 1 97.69 45 LEU B CA 1
ATOM 2367 C C . LEU B 1 45 ? -14.5 5.559 9.195 1 97.69 45 LEU B C 1
ATOM 2369 O O . LEU B 1 45 ? -14.281 6.617 9.797 1 97.69 45 LEU B O 1
ATOM 2373 N N . PRO B 1 46 ? -15.711 5.395 8.609 1 97 46 PRO B N 1
ATOM 2374 C CA . PRO B 1 46 ? -16.734 6.441 8.703 1 97 46 PRO B CA 1
ATOM 2375 C C . PRO B 1 46 ? -17.172 6.711 10.133 1 97 46 PRO B C 1
ATOM 2377 O O . PRO B 1 46 ? -17.484 7.852 10.484 1 97 46 PRO B O 1
ATOM 2380 N N . LEU B 1 47 ? -17.203 5.676 10.961 1 95.44 47 LEU B N 1
ATOM 2381 C CA . LEU B 1 47 ? -17.547 5.848 12.367 1 95.44 47 LEU B CA 1
ATOM 2382 C C . LEU B 1 47 ? -16.5 6.684 13.086 1 95.44 47 LEU B C 1
ATOM 2384 O O . LEU B 1 47 ? -16.844 7.609 13.828 1 95.44 47 LEU B O 1
ATOM 2388 N N . LEU B 1 48 ? -15.305 6.379 12.828 1 94.56 48 LEU B N 1
ATOM 2389 C CA . LEU B 1 48 ? -14.203 7.137 13.414 1 94.56 48 LEU B CA 1
ATOM 2390 C C . LEU B 1 48 ? -14.234 8.586 12.953 1 94.56 48 LEU B C 1
ATOM 2392 O O . LEU B 1 48 ? -13.977 9.5 13.734 1 94.56 48 LEU B O 1
ATOM 2396 N N . ALA B 1 49 ? -14.523 8.758 11.688 1 94.81 49 ALA B N 1
ATOM 2397 C CA . ALA B 1 49 ? -14.586 10.102 11.125 1 94.81 49 ALA B CA 1
ATOM 2398 C C . ALA B 1 49 ? -15.672 10.93 11.797 1 94.81 49 ALA B C 1
ATOM 2400 O O . ALA B 1 49 ? -15.477 12.117 12.078 1 94.81 49 ALA B O 1
ATOM 2401 N N . ALA B 1 50 ? -16.797 10.344 12.062 1 91.56 50 ALA B N 1
ATOM 2402 C CA . ALA B 1 50 ? -17.891 11.031 12.734 1 91.56 50 ALA B CA 1
ATOM 2403 C C . ALA B 1 50 ? -17.5 11.438 14.156 1 91.56 50 ALA B C 1
ATOM 2405 O O . ALA B 1 50 ? -17.719 12.578 14.562 1 91.56 50 ALA B O 1
ATOM 2406 N N . ILE B 1 51 ? -16.906 10.516 14.844 1 89.31 51 ILE B N 1
ATOM 2407 C CA . ILE B 1 51 ? -16.469 10.773 16.203 1 89.31 51 ILE B CA 1
ATOM 2408 C C . ILE B 1 51 ? -15.414 11.883 16.203 1 89.31 51 ILE B C 1
ATOM 2410 O O . ILE B 1 51 ? -15.469 12.805 17.031 1 89.31 51 ILE B O 1
ATOM 2414 N N . ASN B 1 52 ? -14.555 11.812 15.305 1 90.12 52 ASN B N 1
ATOM 2415 C CA . ASN B 1 52 ? -13.477 12.797 15.203 1 90.12 52 ASN B CA 1
ATOM 2416 C C . ASN B 1 52 ? -14.023 14.188 14.891 1 90.12 52 ASN B C 1
ATOM 2418 O O . ASN B 1 52 ? -13.531 15.188 15.43 1 90.12 52 ASN B O 1
ATOM 2422 N N . ALA B 1 53 ? -14.922 14.266 14.039 1 86.06 53 ALA B N 1
ATOM 2423 C CA . ALA B 1 53 ? -15.516 15.555 13.688 1 86.06 53 ALA B CA 1
ATOM 2424 C C . ALA B 1 53 ? -16.203 16.188 14.898 1 86.06 53 ALA B C 1
ATOM 2426 O O . ALA B 1 53 ? -16.094 17.391 15.125 1 86.06 53 ALA B O 1
ATOM 2427 N N . ILE B 1 54 ? -16.891 15.406 15.656 1 83.38 54 ILE B N 1
ATOM 2428 C CA . ILE B 1 54 ? -17.594 15.883 16.844 1 83.38 54 ILE B CA 1
ATOM 2429 C C . ILE B 1 54 ? -16.594 16.312 17.906 1 83.38 54 ILE B C 1
ATOM 2431 O O . ILE B 1 54 ? -16.734 17.375 18.516 1 83.38 54 ILE B O 1
ATOM 2435 N N . CYS B 1 55 ? -15.562 15.492 18.078 1 82.38 55 CYS B N 1
ATOM 2436 C CA . CYS B 1 55 ? -14.547 15.773 19.094 1 82.38 55 CYS B CA 1
ATOM 2437 C C . CYS B 1 55 ? -13.758 17.031 18.734 1 82.38 55 CYS B C 1
ATOM 2439 O O . CYS B 1 55 ? -13.391 17.812 19.609 1 82.38 55 CYS B O 1
ATOM 2441 N N . TYR B 1 56 ? -13.445 17.188 17.516 1 81.44 56 TYR B N 1
ATOM 2442 C CA . TYR B 1 56 ? -12.641 18.328 17.078 1 81.44 56 TYR B CA 1
ATOM 2443 C C . TYR B 1 56 ? -13.352 19.641 17.391 1 81.44 56 TYR B C 1
ATOM 2445 O O . TYR B 1 56 ? -12.727 20.609 17.844 1 81.44 56 TYR B O 1
ATOM 2453 N N . THR B 1 57 ? -14.609 19.812 17.25 1 75.44 57 THR B N 1
ATOM 2454 C CA . THR B 1 57 ? -15.367 21.031 17.5 1 75.44 57 THR B CA 1
ATOM 2455 C C . THR B 1 57 ? -15.516 21.281 19 1 75.44 57 THR B C 1
ATOM 2457 O O . THR B 1 57 ? -15.609 22.438 19.438 1 75.44 57 THR B O 1
ATOM 2460 N N . ARG B 1 58 ? -15.383 20.203 19.734 1 75.25 58 ARG B N 1
ATOM 2461 C CA . ARG B 1 58 ? -15.594 20.328 21.172 1 75.25 58 ARG B CA 1
ATOM 2462 C C . ARG B 1 58 ? -14.273 20.562 21.891 1 75.25 58 ARG B C 1
ATOM 2464 O O . ARG B 1 58 ? -14.234 21.266 22.906 1 75.25 58 ARG B O 1
ATOM 2471 N N . LEU B 1 59 ? -13.266 19.969 21.422 1 66.88 59 LEU B N 1
ATOM 2472 C CA . LEU B 1 59 ? -11.984 19.969 22.125 1 66.88 59 LEU B CA 1
ATOM 2473 C C . LEU B 1 59 ? -11.133 21.156 21.703 1 66.88 59 LEU B C 1
ATOM 2475 O O . LEU B 1 59 ? -10.297 21.625 22.484 1 66.88 59 LEU B O 1
ATOM 2479 N N . ASP B 1 60 ? -11.211 21.703 20.469 1 57.44 60 ASP B N 1
ATOM 2480 C CA . ASP B 1 60 ? -10.359 22.781 19.984 1 57.44 60 ASP B CA 1
ATOM 2481 C C . ASP B 1 60 ? -10.516 24.031 20.844 1 57.44 60 ASP B C 1
ATOM 2483 O O . ASP B 1 60 ? -9.617 24.891 20.875 1 57.44 60 ASP B O 1
ATOM 2487 N N . ARG B 1 61 ? -11.594 24.125 21.75 1 62.19 61 ARG B N 1
ATOM 2488 C CA . ARG B 1 61 ? -11.859 25.297 22.562 1 62.19 61 ARG B CA 1
ATOM 2489 C C . ARG B 1 61 ? -11.312 25.109 23.984 1 62.19 61 ARG B C 1
ATOM 2491 O O . ARG B 1 61 ? -11.375 26.031 24.797 1 62.19 61 ARG B O 1
ATOM 2498 N N . LEU B 1 62 ? -10.648 23.828 23.969 1 66.56 62 LEU B N 1
ATOM 2499 C CA . LEU B 1 62 ? -10.273 23.547 25.344 1 66.56 62 LEU B CA 1
ATOM 2500 C C . LEU B 1 62 ? -8.781 23.734 25.562 1 66.56 62 LEU B C 1
ATOM 2502 O O . LEU B 1 62 ? -8.078 24.219 24.672 1 66.56 62 LEU B O 1
ATOM 2506 N N . THR B 1 63 ? -8.133 23.078 26.562 1 73.44 63 THR B N 1
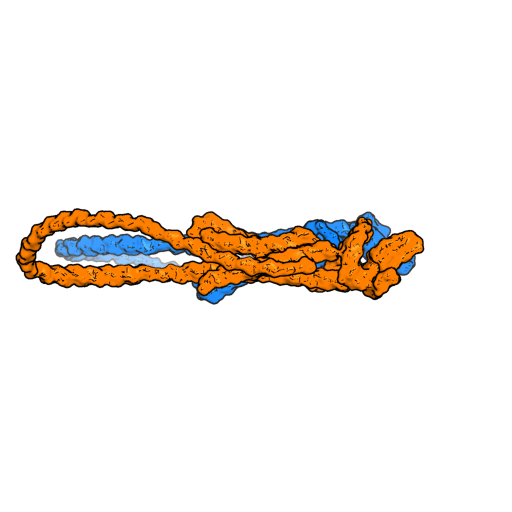ATOM 2507 C CA . THR B 1 63 ? -6.762 23.172 27.047 1 73.44 63 THR B CA 1
ATOM 2508 C C . THR B 1 63 ? -5.781 22.672 25.984 1 73.44 63 THR B C 1
ATOM 2510 O O . THR B 1 63 ? -6.184 22.062 25 1 73.44 63 THR B O 1
ATOM 2513 N N . SER B 1 64 ? -4.582 23.094 26.141 1 77.5 64 SER B N 1
ATOM 2514 C CA . SER B 1 64 ? -3.502 22.734 25.234 1 77.5 64 SER B CA 1
ATOM 2515 C C . SER B 1 64 ? -3.473 21.234 24.969 1 77.5 64 SER B C 1
ATOM 2517 O O . SER B 1 64 ? -3.268 20.797 23.828 1 77.5 64 SER B O 1
ATOM 2519 N N . PHE B 1 65 ? -3.748 20.391 25.984 1 81.44 65 PHE B N 1
ATOM 2520 C CA . PHE B 1 65 ? -3.725 18.938 25.859 1 81.44 65 PHE B CA 1
ATOM 2521 C C . PHE B 1 65 ? -4.867 18.453 24.984 1 81.44 65 PHE B C 1
ATOM 2523 O O . PHE B 1 65 ? -4.676 17.578 24.141 1 81.44 65 PHE B O 1
ATOM 2530 N N . ARG B 1 66 ? -5.973 19.062 25.141 1 81.31 66 ARG B N 1
ATOM 2531 C CA . ARG B 1 66 ? -7.148 18.641 24.375 1 81.31 66 ARG B CA 1
ATOM 2532 C C . ARG B 1 66 ? -6.988 18.984 22.906 1 81.31 66 ARG B C 1
ATOM 2534 O O . ARG B 1 66 ? -7.398 18.219 22.031 1 81.31 66 ARG B O 1
ATOM 2541 N N . ARG B 1 67 ? -6.359 20.047 22.703 1 82.12 67 ARG B N 1
ATOM 2542 C CA . ARG B 1 67 ? -6.098 20.438 21.328 1 82.12 67 ARG B CA 1
ATOM 2543 C C . ARG B 1 67 ? -5.117 19.484 20.656 1 82.12 67 ARG B C 1
ATOM 2545 O O . ARG B 1 67 ? -5.312 19.094 19.5 1 82.12 67 ARG B O 1
ATOM 2552 N N . ALA B 1 68 ? -4.121 19.109 21.391 1 83.38 68 ALA B N 1
ATOM 2553 C CA . ALA B 1 68 ? -3.135 18.172 20.875 1 83.38 68 ALA B CA 1
ATOM 2554 C C . ALA B 1 68 ? -3.773 16.828 20.562 1 83.38 68 ALA B C 1
ATOM 2556 O O . ALA B 1 68 ? -3.434 16.172 19.578 1 83.38 68 ALA B O 1
ATOM 2557 N N . LEU B 1 69 ? -4.637 16.453 21.422 1 86.75 69 LEU B N 1
ATOM 2558 C CA . LEU B 1 69 ? -5.34 15.195 21.234 1 86.75 69 LEU B CA 1
ATOM 2559 C C . LEU B 1 69 ? -6.227 15.242 20 1 86.75 69 LEU B C 1
ATOM 2561 O O . LEU B 1 69 ? -6.285 14.281 19.234 1 86.75 69 LEU B O 1
ATOM 2565 N N . ALA B 1 70 ? -6.809 16.375 19.797 1 85.19 70 ALA B N 1
ATOM 2566 C CA . ALA B 1 70 ? -7.672 16.547 18.625 1 85.19 70 ALA B CA 1
ATOM 2567 C C . ALA B 1 70 ? -6.867 16.469 17.328 1 85.19 70 ALA B C 1
ATOM 2569 O O . ALA B 1 70 ? -7.285 15.82 16.375 1 85.19 70 ALA B O 1
ATOM 2570 N N . ILE B 1 71 ? -5.734 17.016 17.328 1 84.94 71 ILE B N 1
ATOM 2571 C CA . ILE B 1 71 ? -4.867 17.016 16.156 1 84.94 71 ILE B CA 1
ATOM 2572 C C . ILE B 1 71 ? -4.324 15.602 15.914 1 84.94 71 ILE B C 1
ATOM 2574 O O . ILE B 1 71 ? -4.254 15.141 14.773 1 84.94 71 ILE B O 1
ATOM 2578 N N . ALA B 1 72 ? -3.992 14.992 17 1 88.62 72 ALA B N 1
ATOM 2579 C CA . ALA B 1 72 ? -3.457 13.633 16.906 1 88.62 72 ALA B CA 1
ATOM 2580 C C . ALA B 1 72 ? -4.492 12.68 16.312 1 88.62 72 ALA B C 1
ATOM 2582 O O . ALA B 1 72 ? -4.16 11.812 15.508 1 88.62 72 ALA B O 1
ATOM 2583 N N . LEU B 1 73 ? -5.703 12.836 16.734 1 91.38 73 LEU B N 1
ATOM 2584 C CA . LEU B 1 73 ? -6.766 11.977 16.234 1 91.38 73 LEU B CA 1
ATOM 2585 C C . LEU B 1 73 ? -7.008 12.219 14.75 1 91.38 73 LEU B C 1
ATOM 2587 O O . LEU B 1 73 ? -7.254 11.273 13.992 1 91.38 73 LEU B O 1
ATOM 2591 N N . GLN B 1 74 ? -6.914 13.445 14.352 1 91.38 74 GLN B N 1
ATOM 2592 C CA . GLN B 1 74 ? -7.051 13.789 12.938 1 91.38 74 GLN B CA 1
ATOM 2593 C C . GLN B 1 74 ? -5.906 13.195 12.117 1 91.38 74 GLN B C 1
ATOM 2595 O O . GLN B 1 74 ? -6.133 12.641 11.039 1 91.38 74 GLN B O 1
ATOM 2600 N N . ALA B 1 75 ? -4.77 13.242 12.672 1 91.88 75 ALA B N 1
ATOM 2601 C CA . ALA B 1 75 ? -3.602 12.703 11.984 1 91.88 75 ALA B CA 1
ATOM 2602 C C . ALA B 1 75 ? -3.686 11.18 11.859 1 91.88 75 ALA B C 1
ATOM 2604 O O . ALA B 1 75 ? -3.357 10.617 10.82 1 91.88 75 ALA B O 1
ATOM 2605 N N . LEU B 1 76 ? -4.133 10.57 12.922 1 94.5 76 LEU B N 1
ATOM 2606 C CA . LEU B 1 76 ? -4.254 9.117 12.914 1 94.5 76 LEU B CA 1
ATOM 2607 C C . LEU B 1 76 ? -5.27 8.664 11.875 1 94.5 76 LEU B C 1
ATOM 2609 O O . LEU B 1 76 ? -5.031 7.695 11.141 1 94.5 76 LEU B O 1
ATOM 2613 N N . GLN B 1 77 ? -6.328 9.312 11.82 1 95.69 77 GLN B N 1
ATOM 2614 C CA . GLN B 1 77 ? -7.336 8.977 10.82 1 95.69 77 GLN B CA 1
ATOM 2615 C C . GLN B 1 77 ? -6.801 9.195 9.406 1 95.69 77 GLN B C 1
ATOM 2617 O O . GLN B 1 77 ? -7.066 8.391 8.516 1 95.69 77 GLN B O 1
ATOM 2622 N N . ALA B 1 78 ? -6.062 10.234 9.195 1 95.12 78 ALA B N 1
ATOM 2623 C CA . ALA B 1 78 ? -5.488 10.508 7.879 1 95.12 78 ALA B CA 1
ATOM 2624 C C . ALA B 1 78 ? -4.508 9.406 7.473 1 95.12 78 ALA B C 1
ATOM 2626 O O . ALA B 1 78 ? -4.535 8.93 6.332 1 95.12 78 ALA B O 1
ATOM 2627 N N . VAL B 1 79 ? -3.695 9.039 8.391 1 96.5 79 VAL B N 1
ATOM 2628 C CA . VAL B 1 79 ? -2.729 7.984 8.117 1 96.5 79 VAL B CA 1
ATOM 2629 C C . VAL B 1 79 ? -3.461 6.691 7.766 1 96.5 79 VAL B C 1
ATOM 2631 O O . VAL B 1 79 ? -3.15 6.047 6.762 1 96.5 79 VAL B O 1
ATOM 2634 N N . LEU B 1 80 ? -4.391 6.348 8.57 1 97.31 80 LEU B N 1
ATOM 2635 C CA . LEU B 1 80 ? -5.176 5.141 8.32 1 97.31 80 LEU B CA 1
ATOM 2636 C C . LEU B 1 80 ? -5.852 5.207 6.957 1 97.31 80 LEU B C 1
ATOM 2638 O O . LEU B 1 80 ? -5.832 4.234 6.199 1 97.31 80 LEU B O 1
ATOM 2642 N N . GLY B 1 81 ? -6.406 6.375 6.664 1 97.75 81 GLY B N 1
ATOM 2643 C CA . GLY B 1 81 ? -7.062 6.562 5.379 1 97.75 81 GLY B CA 1
ATOM 2644 C C . GLY B 1 81 ? -6.121 6.395 4.199 1 97.75 81 GLY B C 1
ATOM 2645 O O . GLY B 1 81 ? -6.457 5.723 3.223 1 97.75 81 GLY B O 1
ATOM 2646 N N . ILE B 1 82 ? -4.938 6.91 4.266 1 97.62 82 ILE B N 1
ATOM 2647 C CA . ILE B 1 82 ? -3.98 6.855 3.164 1 97.62 82 ILE B CA 1
ATOM 2648 C C . ILE B 1 82 ? -3.453 5.43 3.01 1 97.62 82 ILE B C 1
ATOM 2650 O O . ILE B 1 82 ? -3.293 4.938 1.889 1 97.62 82 ILE B O 1
ATOM 2654 N N . VAL B 1 83 ? -3.24 4.781 4.117 1 97.56 83 VAL B N 1
ATOM 2655 C CA . VAL B 1 83 ? -2.789 3.395 4.082 1 97.56 83 VAL B CA 1
ATOM 2656 C C . VAL B 1 83 ? -3.84 2.527 3.395 1 97.56 83 VAL B C 1
ATOM 2658 O O . VAL B 1 83 ? -3.521 1.763 2.48 1 97.56 83 VAL B O 1
ATOM 2661 N N . LEU B 1 84 ? -5.02 2.664 3.828 1 97.94 84 LEU B N 1
ATOM 2662 C CA . LEU B 1 84 ? -6.098 1.872 3.252 1 97.94 84 LEU B CA 1
ATOM 2663 C C . LEU B 1 84 ? -6.281 2.195 1.771 1 97.94 84 LEU B C 1
ATOM 2665 O O . LEU B 1 84 ? -6.422 1.29 0.947 1 97.94 84 LEU B O 1
ATOM 2669 N N . ALA B 1 85 ? -6.254 3.473 1.439 1 97.81 85 ALA B N 1
ATOM 2670 C CA . ALA B 1 85 ? -6.398 3.889 0.046 1 97.81 85 ALA B CA 1
ATOM 2671 C C . ALA B 1 85 ? -5.297 3.293 -0.823 1 97.81 85 ALA B C 1
ATOM 2673 O O . ALA B 1 85 ? -5.555 2.832 -1.937 1 97.81 85 ALA B O 1
ATOM 2674 N N . THR B 1 86 ? -4.133 3.318 -0.305 1 96.81 86 THR B N 1
ATOM 2675 C CA . THR B 1 86 ? -2.986 2.793 -1.04 1 96.81 86 THR B CA 1
ATOM 2676 C C . THR B 1 86 ? -3.145 1.297 -1.293 1 96.81 86 THR B C 1
ATOM 2678 O O . THR B 1 86 ? -2.941 0.827 -2.414 1 96.81 86 THR B O 1
ATOM 2681 N N . LEU B 1 87 ? -3.547 0.595 -0.285 1 94.94 87 LEU B N 1
ATOM 2682 C CA . LEU B 1 87 ? -3.682 -0.854 -0.401 1 94.94 87 LEU B CA 1
ATOM 2683 C C . LEU B 1 87 ? -4.836 -1.219 -1.33 1 94.94 87 LEU B C 1
ATOM 2685 O O . LEU B 1 87 ? -4.703 -2.111 -2.17 1 94.94 87 LEU B O 1
ATOM 2689 N N . PHE B 1 88 ? -5.902 -0.518 -1.238 1 96.88 88 PHE B N 1
ATOM 2690 C CA . PHE B 1 88 ? -7.023 -0.804 -2.123 1 96.88 88 PHE B CA 1
ATOM 2691 C C . PHE B 1 88 ? -6.703 -0.389 -3.555 1 96.88 88 PHE B C 1
ATOM 2693 O O . PHE B 1 88 ? -7.066 -1.086 -4.504 1 96.88 88 PHE B O 1
ATOM 2700 N N . PHE B 1 89 ? -6.035 0.691 -3.756 1 95.44 89 PHE B N 1
ATOM 2701 C CA . PHE B 1 89 ? -5.695 1.164 -5.094 1 95.44 89 PHE B CA 1
ATOM 2702 C C . PHE B 1 89 ? -4.805 0.16 -5.812 1 95.44 89 PHE B C 1
ATOM 2704 O O . PHE B 1 89 ? -4.902 -0.003 -7.031 1 95.44 89 PHE B O 1
ATOM 2711 N N . SER B 1 90 ? -3.979 -0.534 -5.051 1 90.94 90 SER B N 1
ATOM 2712 C CA . SER B 1 90 ? -3.084 -1.525 -5.641 1 90.94 90 SER B CA 1
ATOM 2713 C C . SER B 1 90 ? -3.867 -2.674 -6.266 1 90.94 90 SER B C 1
ATOM 2715 O O . SER B 1 90 ? -3.361 -3.367 -7.148 1 90.94 90 SER B O 1
ATOM 2717 N N . HIS B 1 91 ? -5.098 -2.863 -5.848 1 93.25 91 HIS B N 1
ATOM 2718 C CA . HIS B 1 91 ? -5.91 -3.945 -6.391 1 93.25 91 HIS B CA 1
ATOM 2719 C C . HIS B 1 91 ? -6.844 -3.438 -7.488 1 93.25 91 HIS B C 1
ATOM 2721 O O . HIS B 1 91 ? -7.531 -4.227 -8.141 1 93.25 91 HIS B O 1
ATOM 2727 N N . VAL B 1 92 ? -6.906 -2.148 -7.691 1 95.06 92 VAL B N 1
ATOM 2728 C CA . VAL B 1 92 ? -7.719 -1.571 -8.758 1 95.06 92 VAL B CA 1
ATOM 2729 C C . VAL B 1 92 ? -6.977 -1.679 -10.086 1 95.06 92 VAL B C 1
ATOM 2731 O O . VAL B 1 92 ? -7.578 -1.979 -11.117 1 95.06 92 VAL B O 1
ATOM 2734 N N . VAL B 1 93 ? -5.684 -1.577 -9.992 1 91.56 93 VAL B N 1
ATOM 2735 C CA . VAL B 1 93 ? -4.852 -1.569 -11.188 1 91.56 93 VAL B CA 1
ATOM 2736 C C . VAL B 1 93 ? -4.387 -2.988 -11.508 1 91.56 93 VAL B C 1
ATOM 2738 O O . VAL B 1 93 ? -3.91 -3.703 -10.625 1 91.56 93 VAL B O 1
ATOM 2741 N N . PRO B 1 94 ? -4.562 -3.35 -12.773 1 90.75 94 PRO B N 1
ATOM 2742 C CA . PRO B 1 94 ? -4.039 -4.664 -13.141 1 90.75 94 PRO B CA 1
ATOM 2743 C C . PRO B 1 94 ? -2.531 -4.781 -12.93 1 90.75 94 PRO B C 1
ATOM 2745 O O . PRO B 1 94 ? -1.791 -3.832 -13.195 1 90.75 94 PRO B O 1
ATOM 2748 N N . SER B 1 95 ? -2.195 -5.898 -12.281 1 85.56 95 SER B N 1
ATOM 2749 C CA . SER B 1 95 ? -0.789 -6.164 -11.992 1 85.56 95 SER B CA 1
ATOM 2750 C C . SER B 1 95 ? -0.521 -7.66 -11.867 1 85.56 95 SER B C 1
ATOM 2752 O O . SER B 1 95 ? -1.448 -8.445 -11.664 1 85.56 95 SER B O 1
ATOM 2754 N N . ALA B 1 96 ? 0.716 -7.961 -12.023 1 83 96 ALA B N 1
ATOM 2755 C CA . ALA B 1 96 ? 1.116 -9.352 -11.852 1 83 96 ALA B CA 1
ATOM 2756 C C . ALA B 1 96 ? 0.857 -9.828 -10.422 1 83 96 ALA B C 1
ATOM 2758 O O . ALA B 1 96 ? 0.507 -10.992 -10.203 1 83 96 ALA B O 1
ATOM 2759 N N . GLY B 1 97 ? 1.021 -8.914 -9.57 1 83.19 97 GLY B N 1
ATOM 2760 C CA . GLY B 1 97 ? 0.784 -9.242 -8.18 1 83.19 97 GLY B CA 1
ATOM 2761 C C . GLY B 1 97 ? -0.662 -9.602 -7.887 1 83.19 97 GLY B C 1
ATOM 2762 O O . GLY B 1 97 ? -0.936 -10.539 -7.137 1 83.19 97 GLY B O 1
ATOM 2763 N N . ARG B 1 98 ? -1.475 -8.898 -8.461 1 88.75 98 ARG B N 1
ATOM 2764 C CA . ARG B 1 98 ? -2.898 -9.164 -8.281 1 88.75 98 ARG B CA 1
ATOM 2765 C C . ARG B 1 98 ? -3.275 -10.531 -8.844 1 88.75 98 ARG B C 1
ATOM 2767 O O . ARG B 1 98 ? -4.012 -11.281 -8.211 1 88.75 98 ARG B O 1
ATOM 2774 N N . GLU B 1 99 ? -2.779 -10.852 -9.984 1 89.75 99 GLU B N 1
ATOM 2775 C CA . GLU B 1 99 ? -3.045 -12.148 -10.602 1 89.75 99 GLU B CA 1
ATOM 2776 C C . GLU B 1 99 ? -2.486 -13.289 -9.758 1 89.75 99 GLU B C 1
ATOM 2778 O O . GLU B 1 99 ? -3.143 -14.32 -9.586 1 89.75 99 GLU B O 1
ATOM 2783 N N . CYS B 1 100 ? -1.361 -12.992 -9.383 1 88 100 CYS B N 1
ATOM 2784 C CA . CYS B 1 100 ? -0.714 -13.984 -8.539 1 88 100 CYS B CA 1
ATOM 2785 C C . CYS B 1 100 ? -1.521 -14.227 -7.266 1 88 100 CYS B C 1
ATOM 2787 O O . CYS B 1 100 ? -1.677 -15.375 -6.832 1 88 100 CYS B O 1
ATOM 2789 N N . LEU B 1 101 ? -2.037 -13.258 -6.688 1 91.06 101 LEU B N 1
ATOM 2790 C CA . LEU B 1 101 ? -2.811 -13.367 -5.457 1 91.06 101 LEU B CA 1
ATOM 2791 C C . LEU B 1 101 ? -4.102 -14.148 -5.695 1 91.06 101 LEU B C 1
ATOM 2793 O O . LEU B 1 101 ? -4.508 -14.953 -4.855 1 91.06 101 LEU B O 1
ATOM 2797 N N . LEU B 1 102 ? -4.723 -13.93 -6.777 1 94.88 102 LEU B N 1
ATOM 2798 C CA . LEU B 1 102 ? -5.945 -14.641 -7.121 1 94.88 102 LEU B CA 1
ATOM 2799 C C . LEU B 1 102 ? -5.672 -16.125 -7.309 1 94.88 102 LEU B C 1
ATOM 2801 O O . LEU B 1 102 ? -6.406 -16.969 -6.785 1 94.88 102 LEU B O 1
ATOM 2805 N N . THR B 1 103 ? -4.641 -16.406 -8.023 1 93.25 103 THR B N 1
ATOM 2806 C CA . THR B 1 103 ? -4.27 -17.797 -8.266 1 93.25 103 THR B CA 1
ATOM 2807 C C . THR B 1 103 ? -3.947 -18.516 -6.953 1 93.25 103 THR B C 1
ATOM 2809 O O . THR B 1 103 ? -4.383 -19.641 -6.727 1 93.25 103 THR B O 1
ATOM 2812 N N . THR B 1 104 ? -3.279 -17.812 -6.125 1 90.56 104 THR B N 1
ATOM 2813 C CA . THR B 1 104 ? -2.877 -18.391 -4.848 1 90.56 104 THR B CA 1
ATOM 2814 C C . THR B 1 104 ? -4.09 -18.609 -3.951 1 90.56 104 THR B C 1
ATOM 2816 O O . THR B 1 104 ? -4.176 -19.641 -3.262 1 90.56 104 THR B O 1
ATOM 2819 N N . THR B 1 105 ? -4.957 -17.734 -3.957 1 94.19 105 THR B N 1
ATOM 2820 C CA . THR B 1 105 ? -6.16 -17.875 -3.141 1 94.19 105 THR B CA 1
ATOM 2821 C C . THR B 1 105 ? -7.016 -19.047 -3.629 1 94.19 105 THR B C 1
ATOM 2823 O O . THR B 1 105 ? -7.516 -19.828 -2.826 1 94.19 105 THR B O 1
ATOM 2826 N N . TRP B 1 106 ? -7.141 -19.141 -4.902 1 96.31 106 TRP B N 1
ATOM 2827 C CA . TRP B 1 106 ? -7.895 -20.266 -5.457 1 96.31 106 TRP B CA 1
ATOM 2828 C C . TRP B 1 106 ? -7.25 -21.594 -5.082 1 96.31 106 TRP B C 1
ATOM 2830 O O . TRP B 1 106 ? -7.945 -22.547 -4.703 1 96.31 106 TRP B O 1
ATOM 2840 N N . GLN B 1 107 ? -5.965 -21.656 -5.246 1 92.81 107 GLN B N 1
ATOM 2841 C CA . GLN B 1 107 ? -5.23 -22.859 -4.895 1 92.81 107 GLN B CA 1
ATOM 2842 C C . GLN B 1 107 ? -5.434 -23.219 -3.428 1 92.81 107 GLN B C 1
ATOM 2844 O O . GLN B 1 107 ? -5.574 -24.406 -3.084 1 92.81 107 GLN B O 1
ATOM 2849 N N . ARG B 1 108 ? -5.457 -22.266 -2.588 1 93 108 ARG B N 1
ATOM 2850 C CA . ARG B 1 108 ? -5.668 -22.484 -1.162 1 93 108 ARG B CA 1
ATOM 2851 C C . ARG B 1 108 ? -7.059 -23.062 -0.899 1 93 108 ARG B C 1
ATOM 2853 O O . ARG B 1 108 ? -7.215 -24 -0.114 1 93 108 ARG B O 1
ATOM 2860 N N . LEU B 1 109 ? -8 -22.5 -1.537 1 96.12 109 LEU B N 1
ATOM 2861 C CA . LEU B 1 109 ? -9.375 -22.984 -1.388 1 96.12 109 LEU B CA 1
ATOM 2862 C C . LEU B 1 109 ? -9.5 -24.422 -1.866 1 96.12 109 LEU B C 1
ATOM 2864 O O . LEU B 1 109 ? -10.156 -25.25 -1.217 1 96.12 109 LEU B O 1
ATOM 2868 N N . PHE B 1 110 ? -8.859 -24.688 -2.959 1 95.56 110 PHE B N 1
ATOM 2869 C CA . PHE B 1 110 ? -8.922 -26.016 -3.551 1 95.56 110 PHE B CA 1
ATOM 2870 C C . PHE B 1 110 ? -8.18 -27.031 -2.684 1 95.56 110 PHE B C 1
ATOM 2872 O O . PHE B 1 110 ? -8.711 -28.094 -2.395 1 95.56 110 PHE B O 1
ATOM 2879 N N . SER B 1 111 ? -7.035 -26.656 -2.289 1 94.75 111 SER B N 1
ATOM 2880 C CA . SER B 1 111 ? -6.215 -27.562 -1.488 1 94.75 111 SER B CA 1
ATOM 2881 C C . SER B 1 111 ? -6.855 -27.828 -0.13 1 94.75 111 SER B C 1
ATOM 2883 O O . SER B 1 111 ? -6.703 -28.922 0.429 1 94.75 111 SER B O 1
ATOM 2885 N N . ALA B 1 112 ? -7.559 -26.875 0.388 1 95.25 112 ALA B N 1
ATOM 2886 C CA . ALA B 1 112 ? -8.258 -27.031 1.664 1 95.25 112 ALA B CA 1
ATOM 2887 C C . ALA B 1 112 ? -9.602 -27.719 1.479 1 95.25 112 ALA B C 1
ATOM 2889 O O . ALA B 1 112 ? -10.32 -27.969 2.453 1 95.25 112 ALA B O 1
ATOM 2890 N N . HIS B 1 113 ? -9.953 -27.953 0.278 1 94.69 113 HIS B N 1
ATOM 2891 C CA . HIS B 1 113 ? -11.227 -28.578 -0.072 1 94.69 113 HIS B CA 1
ATOM 2892 C C . HIS B 1 113 ? -12.406 -27.766 0.461 1 94.69 113 HIS B C 1
ATOM 2894 O O . HIS B 1 113 ? -13.336 -28.328 1.043 1 94.69 113 HIS B O 1
ATOM 2900 N N . ASP B 1 114 ? -12.211 -26.547 0.317 1 95.94 114 ASP B N 1
ATOM 2901 C CA . ASP B 1 114 ? -13.305 -25.656 0.708 1 95.94 114 ASP B CA 1
ATOM 2902 C C . ASP B 1 114 ? -14.375 -25.594 -0.374 1 95.94 114 ASP B C 1
ATOM 2904 O O . ASP B 1 114 ? -14.508 -24.578 -1.07 1 95.94 114 ASP B O 1
ATOM 2908 N N . ALA B 1 115 ? -15.219 -26.516 -0.412 1 94.56 115 ALA B N 1
ATOM 2909 C CA . ALA B 1 115 ? -16.234 -26.672 -1.446 1 94.56 115 ALA B CA 1
ATOM 2910 C C . ALA B 1 115 ? -17.234 -25.531 -1.411 1 94.56 115 ALA B C 1
ATOM 2912 O O . ALA B 1 115 ? -17.672 -25.047 -2.459 1 94.56 115 ALA B O 1
ATOM 2913 N N . ALA B 1 116 ? -17.516 -25.109 -0.275 1 96.56 116 ALA B N 1
ATOM 2914 C CA . ALA B 1 116 ? -18.531 -24.062 -0.113 1 96.56 116 ALA B CA 1
ATOM 2915 C C . ALA B 1 116 ? -18.078 -22.766 -0.784 1 96.56 116 ALA B C 1
ATOM 2917 O O . ALA B 1 116 ? -18.859 -22.141 -1.517 1 96.56 116 ALA B O 1
ATOM 2918 N N . SER B 1 117 ? -16.906 -22.375 -0.564 1 97.5 117 SER B N 1
ATOM 2919 C CA . SER B 1 117 ? -16.391 -21.125 -1.123 1 97.5 117 SER B CA 1
ATOM 2920 C C . SER B 1 117 ? -16.281 -21.203 -2.643 1 97.5 117 SER B C 1
ATOM 2922 O O . SER B 1 117 ? -16.703 -20.297 -3.352 1 97.5 117 SER B O 1
ATOM 2924 N N . ILE B 1 118 ? -15.742 -22.25 -3.105 1 96.94 118 ILE B N 1
ATOM 2925 C CA . ILE B 1 118 ? -15.562 -22.391 -4.547 1 96.94 118 ILE B CA 1
ATOM 2926 C C . ILE B 1 118 ? -16.922 -22.469 -5.227 1 96.94 118 ILE B C 1
ATOM 2928 O O . ILE B 1 118 ? -17.156 -21.828 -6.262 1 96.94 118 ILE B O 1
ATOM 2932 N N . ARG B 1 119 ? -17.812 -23.234 -4.633 1 94.88 119 ARG B N 1
ATOM 2933 C CA . ARG B 1 119 ? -19.156 -23.344 -5.184 1 94.88 119 ARG B CA 1
ATOM 2934 C C . ARG B 1 119 ? -19.844 -21.984 -5.219 1 94.88 119 ARG B C 1
ATOM 2936 O O . ARG B 1 119 ? -20.484 -21.625 -6.207 1 94.88 119 ARG B O 1
ATOM 2943 N N . ARG B 1 120 ? -19.672 -21.234 -4.223 1 96.75 120 ARG B N 1
ATOM 2944 C CA . ARG B 1 120 ? -20.281 -19.906 -4.145 1 96.75 120 ARG B CA 1
ATOM 2945 C C . ARG B 1 120 ? -19.766 -19 -5.25 1 96.75 120 ARG B C 1
ATOM 2947 O O . ARG B 1 120 ? -20.531 -18.25 -5.867 1 96.75 120 ARG B O 1
ATOM 2954 N N . ILE B 1 121 ? -18.469 -19 -5.457 1 97.88 121 ILE B N 1
ATOM 2955 C CA . ILE B 1 121 ? -17.859 -18.203 -6.516 1 97.88 121 ILE B CA 1
ATOM 2956 C C . ILE B 1 121 ? -18.391 -18.656 -7.875 1 97.88 121 ILE B C 1
ATOM 2958 O O . ILE B 1 121 ? -18.812 -17.828 -8.688 1 97.88 121 ILE B O 1
ATOM 2962 N N . GLN B 1 122 ? -18.359 -19.969 -8.086 1 96.88 122 GLN B N 1
ATOM 2963 C CA . GLN B 1 122 ? -18.797 -20.516 -9.359 1 96.88 122 GLN B CA 1
ATOM 2964 C C . GLN B 1 122 ? -20.266 -20.203 -9.609 1 96.88 122 GLN B C 1
ATOM 2966 O O . GLN B 1 122 ? -20.656 -19.844 -10.727 1 96.88 122 GLN B O 1
ATOM 2971 N N . ASP B 1 123 ? -21.078 -20.25 -8.594 1 95.75 123 ASP B N 1
ATOM 2972 C CA . ASP B 1 123 ? -22.516 -19.953 -8.719 1 95.75 123 ASP B CA 1
ATOM 2973 C C . ASP B 1 123 ? -22.734 -18.453 -8.961 1 95.75 123 ASP B C 1
ATOM 2975 O O . ASP B 1 123 ? -23.594 -18.078 -9.766 1 95.75 123 ASP B O 1
ATOM 2979 N N . ALA B 1 124 ? -21.938 -17.688 -8.328 1 97.06 124 ALA B N 1
ATOM 2980 C CA . ALA B 1 124 ? -22.109 -16.234 -8.414 1 97.06 124 ALA B CA 1
ATOM 2981 C C . ALA B 1 124 ? -21.828 -15.734 -9.82 1 97.06 124 ALA B C 1
ATOM 2983 O O . ALA B 1 124 ? -22.484 -14.805 -10.305 1 97.06 124 ALA B O 1
ATOM 2984 N N . PHE B 1 125 ? -20.891 -16.391 -10.516 1 97.62 125 PHE B N 1
ATOM 2985 C CA . PHE B 1 125 ? -20.453 -15.867 -11.805 1 97.62 125 PHE B CA 1
ATOM 2986 C C . PHE B 1 125 ? -20.797 -16.828 -12.93 1 97.62 125 PHE B C 1
ATOM 2988 O O . PHE B 1 125 ? -20.406 -16.625 -14.078 1 97.62 125 PHE B O 1
ATOM 2995 N N . ASN B 1 126 ? -21.484 -17.875 -12.625 1 96.12 126 ASN B N 1
ATOM 2996 C CA . ASN B 1 126 ? -21.828 -18.891 -13.625 1 96.12 126 ASN B CA 1
ATOM 2997 C C . ASN B 1 126 ? -20.594 -19.344 -14.398 1 96.12 126 ASN B C 1
ATOM 2999 O O . ASN B 1 126 ? -20.578 -19.312 -15.625 1 96.12 126 ASN B O 1
ATOM 3003 N N . CYS B 1 127 ? -19.641 -19.75 -13.68 1 96.88 127 CYS B N 1
ATOM 3004 C CA . CYS B 1 127 ? -18.375 -20.188 -14.234 1 96.88 127 CYS B CA 1
ATOM 3005 C C . CYS B 1 127 ? -17.922 -21.484 -13.602 1 96.88 127 CYS B C 1
ATOM 3007 O O . CYS B 1 127 ? -18.562 -22 -12.695 1 96.88 127 CYS B O 1
ATOM 3009 N N . CYS B 1 128 ? -16.859 -22.062 -14.188 1 95.19 128 CYS B N 1
ATOM 3010 C CA . CYS B 1 128 ? -16.266 -23.281 -13.656 1 95.19 128 CYS B CA 1
ATOM 3011 C C . CYS B 1 128 ? -14.75 -23.234 -13.719 1 95.19 128 CYS B C 1
ATOM 3013 O O . CYS B 1 128 ? -14.18 -22.781 -14.711 1 95.19 128 CYS B O 1
ATOM 3015 N N . GLY B 1 129 ? -14.172 -23.688 -12.617 1 95.75 129 GLY B N 1
ATOM 3016 C CA . GLY B 1 129 ? -12.719 -23.734 -12.633 1 95.75 129 GLY B CA 1
ATOM 3017 C C . GLY B 1 129 ? -12.078 -22.359 -12.648 1 95.75 129 GLY B C 1
ATOM 3018 O O . GLY B 1 129 ? -12.773 -21.344 -12.758 1 95.75 129 GLY B O 1
ATOM 3019 N N . PHE B 1 130 ? -10.758 -22.281 -12.508 1 96.44 130 PHE B N 1
ATOM 3020 C CA . PHE B 1 130 ? -10.078 -21 -12.391 1 96.44 130 PHE B CA 1
ATOM 3021 C C . PHE B 1 130 ? -9.625 -20.5 -13.758 1 96.44 130 PHE B C 1
ATOM 3023 O O . PHE B 1 130 ? -10.344 -19.766 -14.43 1 96.44 130 PHE B O 1
ATOM 3030 N N . ASN B 1 131 ? -8.586 -21.078 -14.344 1 95.75 131 ASN B N 1
ATOM 3031 C CA . ASN B 1 131 ? -8.062 -20.625 -15.633 1 95.75 131 ASN B CA 1
ATOM 3032 C C . ASN B 1 131 ? -8.836 -21.234 -16.797 1 95.75 131 ASN B C 1
ATOM 3034 O O . ASN B 1 131 ? -8.945 -20.641 -17.859 1 95.75 131 ASN B O 1
ATOM 3038 N N . THR B 1 132 ? -9.219 -22.5 -16.594 1 94.38 132 THR B N 1
ATOM 3039 C CA . THR B 1 132 ? -10.102 -23.219 -17.5 1 94.38 132 THR B CA 1
ATOM 3040 C C . THR B 1 132 ? -11.242 -23.891 -16.734 1 94.38 132 THR B C 1
ATOM 3042 O O . THR B 1 132 ? -11.211 -23.969 -15.5 1 94.38 132 THR B O 1
ATOM 3045 N N . VAL B 1 133 ? -12.172 -24.391 -17.438 1 93.25 133 VAL B N 1
ATOM 3046 C CA . VAL B 1 133 ? -13.336 -24.984 -16.797 1 93.25 133 VAL B CA 1
ATOM 3047 C C . VAL B 1 133 ? -12.93 -26.281 -16.078 1 93.25 133 VAL B C 1
ATOM 3049 O O . VAL B 1 133 ? -13.664 -26.781 -15.219 1 93.25 133 VAL B O 1
ATOM 3052 N N . GLN B 1 134 ? -11.758 -26.75 -16.328 1 91.25 134 GLN B N 1
ATOM 3053 C CA . GLN B 1 134 ? -11.297 -28 -15.742 1 91.25 134 GLN B CA 1
ATOM 3054 C C . GLN B 1 134 ? -10.258 -27.734 -14.656 1 91.25 134 GLN B C 1
ATOM 3056 O O . GLN B 1 134 ? -9.883 -28.656 -13.922 1 91.25 134 GLN B O 1
ATOM 3061 N N . ASP B 1 135 ? -9.93 -26.438 -14.586 1 93.56 135 ASP B N 1
ATOM 3062 C CA . ASP B 1 135 ? -8.852 -26.094 -13.664 1 93.56 135 ASP B CA 1
ATOM 3063 C C . ASP B 1 135 ? -9.383 -25.922 -12.242 1 93.56 135 ASP B C 1
ATOM 3065 O O . ASP B 1 135 ? -9.805 -24.828 -11.859 1 93.56 135 ASP B O 1
ATOM 3069 N N . ARG B 1 136 ? -9.289 -26.953 -11.453 1 93.81 136 ARG B N 1
ATOM 3070 C CA . ARG B 1 136 ? -9.602 -26.938 -10.031 1 93.81 136 ARG B CA 1
ATOM 3071 C C . ARG B 1 136 ? -11.039 -26.484 -9.789 1 93.81 136 ARG B C 1
ATOM 3073 O O . ARG B 1 136 ? -11.289 -25.578 -8.984 1 93.81 136 ARG B O 1
ATOM 3080 N N . PRO B 1 137 ? -11.906 -27.078 -10.445 1 93.56 137 PRO B N 1
ATOM 3081 C CA . PRO B 1 137 ? -13.32 -26.75 -10.258 1 93.56 137 PRO B CA 1
ATOM 3082 C C . PRO B 1 137 ? -13.938 -27.484 -9.062 1 93.56 137 PRO B C 1
ATOM 3084 O O . PRO B 1 137 ? -13.289 -28.344 -8.453 1 93.56 137 PRO B O 1
ATOM 3087 N N . TRP B 1 138 ? -15.141 -27.031 -8.68 1 90.56 138 TRP B N 1
ATOM 3088 C CA . TRP B 1 138 ? -16.062 -27.812 -7.867 1 90.56 138 TRP B CA 1
ATOM 3089 C C . TRP B 1 138 ? -17.219 -28.344 -8.711 1 90.56 138 TRP B C 1
ATOM 3091 O O . TRP B 1 138 ? -17.781 -27.625 -9.539 1 90.56 138 TRP B O 1
ATOM 3101 N N . PRO B 1 139 ? -17.641 -29.547 -8.547 1 89.75 139 PRO B N 1
ATOM 3102 C CA . PRO B 1 139 ? -17.141 -30.562 -7.609 1 89.75 139 PRO B CA 1
ATOM 3103 C C . PRO B 1 139 ? -15.711 -30.984 -7.91 1 89.75 139 PRO B C 1
ATOM 3105 O O . PRO B 1 139 ? -15.273 -30.938 -9.062 1 89.75 139 PRO B O 1
ATOM 3108 N N . PHE B 1 140 ? -15.062 -31.391 -6.879 1 89 140 PHE B N 1
ATOM 3109 C CA . PHE B 1 140 ? -13.664 -31.781 -6.988 1 89 140 PHE B CA 1
ATOM 3110 C C . PHE B 1 140 ? -13.531 -33.094 -7.766 1 89 140 PHE B C 1
ATOM 3112 O O . PHE B 1 140 ? -14.336 -34 -7.605 1 89 140 PHE B O 1
ATOM 3119 N N . PRO B 1 141 ? -12.539 -33.062 -8.602 1 78.19 141 PRO B N 1
ATOM 3120 C CA . PRO B 1 141 ? -12.352 -34.312 -9.375 1 78.19 141 PRO B CA 1
ATOM 3121 C C . PRO B 1 141 ? -12.039 -35.5 -8.492 1 78.19 141 PRO B C 1
ATOM 3123 O O . PRO B 1 141 ? -11.422 -35.375 -7.438 1 78.19 141 PRO B O 1
ATOM 3126 N N . HIS B 1 142 ? -12.812 -36.5 -8.711 1 70.94 142 HIS B N 1
ATOM 3127 C CA . HIS B 1 142 ? -12.477 -37.781 -8.117 1 70.94 142 HIS B CA 1
ATOM 3128 C C . HIS B 1 142 ? -11.625 -38.625 -9.062 1 70.94 142 HIS B C 1
ATOM 3130 O O . HIS B 1 142 ? -11.547 -38.344 -10.258 1 70.94 142 HIS B O 1
ATOM 3136 N N . GLN B 1 143 ? -10.625 -39.438 -8.484 1 59.53 143 GLN B N 1
ATOM 3137 C CA . GLN B 1 143 ? -9.664 -40.312 -9.188 1 59.53 143 GLN B CA 1
ATOM 3138 C C . GLN B 1 143 ? -10.242 -40.812 -10.508 1 59.53 143 GLN B C 1
ATOM 3140 O O . GLN B 1 143 ? -9.531 -40.906 -11.5 1 59.53 143 GLN B O 1
ATOM 3145 N N . GLN B 1 144 ? -11.547 -41.094 -10.609 1 53.75 144 GLN B N 1
ATOM 3146 C CA . GLN B 1 144 ? -12.031 -41.844 -11.773 1 53.75 144 GLN B CA 1
ATOM 3147 C C . GLN B 1 144 ? -12.898 -40.938 -12.664 1 53.75 144 GLN B C 1
ATOM 3149 O O . GLN B 1 144 ? -13.258 -41.312 -13.773 1 53.75 144 GLN B O 1
ATOM 3154 N N . SER B 1 145 ? -13.195 -39.625 -12.273 1 59.59 145 SER B N 1
ATOM 3155 C CA . SER B 1 145 ? -14.094 -38.875 -13.141 1 59.59 145 SER B CA 1
ATOM 3156 C C . SER B 1 145 ? -13.75 -37.375 -13.141 1 59.59 145 SER B C 1
ATOM 3158 O O . SER B 1 145 ? -13.508 -36.781 -12.086 1 59.59 145 SER B O 1
ATOM 3160 N N . PRO B 1 146 ? -13.352 -36.875 -14.453 1 59.97 146 PRO B N 1
ATOM 3161 C CA . PRO B 1 146 ? -13.125 -35.406 -14.555 1 59.97 146 PRO B CA 1
ATOM 3162 C C . PRO B 1 146 ? -14.242 -34.594 -13.906 1 59.97 146 PRO B C 1
ATOM 3164 O O . PRO B 1 146 ? -15.344 -35.125 -13.695 1 59.97 146 PRO B O 1
ATOM 3167 N N . SER B 1 147 ? -13.922 -33.406 -13.398 1 62.06 147 SER B N 1
ATOM 3168 C CA . SER B 1 147 ? -14.945 -32.594 -12.781 1 62.06 147 SER B CA 1
ATOM 3169 C C . SER B 1 147 ? -16.109 -32.344 -13.734 1 62.06 147 SER B C 1
ATOM 3171 O O . SER B 1 147 ? -15.914 -32.156 -14.938 1 62.06 147 SER B O 1
ATOM 3173 N N . GLU B 1 148 ? -17.281 -32.594 -13.289 1 79.62 148 GLU B N 1
ATOM 3174 C CA . GLU B 1 148 ? -18.547 -32.5 -14.016 1 79.62 148 GLU B CA 1
ATOM 3175 C C . GLU B 1 148 ? -19.125 -31.094 -13.953 1 79.62 148 GLU B C 1
ATOM 3177 O O . GLU B 1 148 ? -20.297 -30.891 -14.289 1 79.62 148 GLU B O 1
ATOM 3182 N N . CYS B 1 149 ? -18.25 -30.141 -13.594 1 85.44 149 CYS B N 1
ATOM 3183 C CA . CYS B 1 149 ? -18.812 -28.812 -13.406 1 85.44 149 CYS B CA 1
ATOM 3184 C C . CYS B 1 149 ? -19.406 -28.266 -14.703 1 85.44 149 CYS B C 1
ATOM 3186 O O . CYS B 1 149 ? -20.578 -27.875 -14.742 1 85.44 149 CYS B O 1
ATOM 3188 N N . ALA B 1 150 ? -18.625 -28.328 -15.773 1 86.19 150 ALA B N 1
ATOM 3189 C CA . ALA B 1 150 ? -19.047 -27.766 -17.062 1 86.19 150 ALA B CA 1
ATOM 3190 C C . ALA B 1 150 ? -20.234 -28.531 -17.641 1 86.19 150 ALA B C 1
ATOM 3192 O O . ALA B 1 150 ? -21.172 -27.938 -18.172 1 86.19 150 ALA B O 1
ATOM 3193 N N . VAL B 1 151 ? -20.188 -29.781 -17.516 1 82.31 151 VAL B N 1
ATOM 3194 C CA . VAL B 1 151 ? -21.203 -30.641 -18.125 1 82.31 151 VAL B CA 1
ATOM 3195 C C . VAL B 1 151 ? -22.484 -30.594 -17.266 1 82.31 151 VAL B C 1
ATOM 3197 O O . VAL B 1 151 ? -23.578 -30.469 -17.812 1 82.31 151 VAL B O 1
ATOM 3200 N N . THR B 1 152 ? -22.328 -30.641 -16.031 1 82.25 152 THR B N 1
ATOM 3201 C CA . THR B 1 152 ? -23.469 -30.703 -15.117 1 82.25 152 THR B CA 1
ATOM 3202 C C . THR B 1 152 ? -24.203 -29.375 -15.062 1 82.25 152 THR B C 1
ATOM 3204 O O . THR B 1 152 ? -25.422 -29.328 -15.008 1 82.25 152 THR B O 1
ATOM 3207 N N . HIS B 1 153 ? -23.422 -28.328 -15.156 1 83.81 153 HIS B N 1
ATOM 3208 C CA . HIS B 1 153 ? -24.047 -27.031 -14.945 1 83.81 153 HIS B CA 1
ATOM 3209 C C . HIS B 1 153 ? -24.109 -26.234 -16.25 1 83.81 153 HIS B C 1
ATOM 3211 O O . HIS B 1 153 ? -24.703 -25.156 -16.281 1 83.81 153 HIS B O 1
ATOM 3217 N N . GLY B 1 154 ? -23.516 -26.797 -17.328 1 85.62 154 GLY B N 1
ATOM 3218 C CA . GLY B 1 154 ? -23.547 -26.125 -18.609 1 85.62 154 GLY B CA 1
ATOM 3219 C C . GLY B 1 154 ? -22.75 -24.828 -18.625 1 85.62 154 GLY B C 1
ATOM 3220 O O . GLY B 1 154 ? -23.188 -23.844 -19.234 1 85.62 154 GLY B O 1
ATOM 3221 N N . ARG B 1 155 ? -21.656 -24.828 -17.844 1 89.56 155 ARG B N 1
ATOM 3222 C CA . ARG B 1 155 ? -20.828 -23.641 -17.75 1 89.56 155 ARG B CA 1
ATOM 3223 C C . ARG B 1 155 ? -19.594 -23.75 -18.609 1 89.56 155 ARG B C 1
ATOM 3225 O O . ARG B 1 155 ? -18.844 -24.719 -18.5 1 89.56 155 ARG B O 1
ATOM 3232 N N . ASN B 1 156 ? -19.391 -22.641 -19.453 1 90.81 156 ASN B N 1
ATOM 3233 C CA . ASN B 1 156 ? -18.297 -22.734 -20.406 1 90.81 156 ASN B CA 1
ATOM 3234 C C . ASN B 1 156 ? -17.266 -21.625 -20.188 1 90.81 156 ASN B C 1
ATOM 3236 O O . ASN B 1 156 ? -16.406 -21.406 -21.031 1 90.81 156 ASN B O 1
ATOM 3240 N N . THR B 1 157 ? -17.438 -20.969 -19.062 1 95.06 157 THR B N 1
ATOM 3241 C CA . THR B 1 157 ? -16.516 -19.875 -18.797 1 95.06 157 THR B CA 1
ATOM 3242 C C . THR B 1 157 ? -15.734 -20.125 -17.5 1 95.06 157 THR B C 1
ATOM 3244 O O . THR B 1 157 ? -16.281 -20.672 -16.547 1 95.06 157 THR B O 1
ATOM 3247 N N . ALA B 1 158 ? -14.445 -19.75 -17.547 1 97.19 158 ALA B N 1
ATOM 3248 C CA . ALA B 1 158 ? -13.617 -19.859 -16.359 1 97.19 158 ALA B CA 1
ATOM 3249 C C . ALA B 1 158 ? -13.883 -18.719 -15.383 1 97.19 158 ALA B C 1
ATOM 3251 O O . ALA B 1 158 ? -14.336 -17.641 -15.789 1 97.19 158 ALA B O 1
ATOM 3252 N N . CYS B 1 159 ? -13.523 -18.922 -14.141 1 97.88 159 CYS B N 1
ATOM 3253 C CA . CYS B 1 159 ? -13.898 -17.984 -13.086 1 97.88 159 CYS B CA 1
ATOM 3254 C C . CYS B 1 159 ? -12.844 -16.891 -12.93 1 97.88 159 CYS B C 1
ATOM 3256 O O . CYS B 1 159 ? -13.102 -15.859 -12.305 1 97.88 159 CYS B O 1
ATOM 3258 N N . ALA B 1 160 ? -11.719 -17.016 -13.516 1 97.25 160 ALA B N 1
ATOM 3259 C CA . ALA B 1 160 ? -10.594 -16.125 -13.258 1 97.25 160 ALA B CA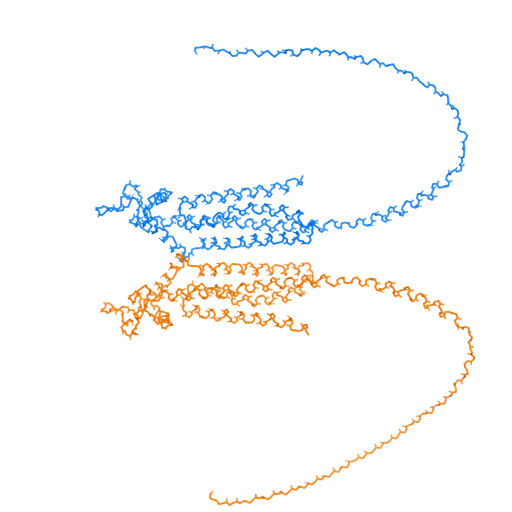 1
ATOM 3260 C C . ALA B 1 160 ? -10.953 -14.68 -13.602 1 97.25 160 ALA B C 1
ATOM 3262 O O . ALA B 1 160 ? -10.734 -13.773 -12.789 1 97.25 160 ALA B O 1
ATOM 3263 N N . GLU B 1 161 ? -11.5 -14.445 -14.727 1 96.06 161 GLU B N 1
ATOM 3264 C CA . GLU B 1 161 ? -11.758 -13.086 -15.203 1 96.06 161 GLU B CA 1
ATOM 3265 C C . GLU B 1 161 ? -12.883 -12.438 -14.406 1 96.06 161 GLU B C 1
ATOM 3267 O O . GLU B 1 161 ? -12.719 -11.336 -13.867 1 96.06 161 GLU B O 1
ATOM 3272 N N . PRO B 1 162 ? -13.984 -13.109 -14.273 1 97.31 162 PRO B N 1
ATOM 3273 C CA . PRO B 1 162 ? -15.055 -12.453 -13.508 1 97.31 162 PRO B CA 1
ATOM 3274 C C . PRO B 1 162 ? -14.68 -12.25 -12.039 1 97.31 162 PRO B C 1
ATOM 3276 O O . PRO B 1 162 ? -15.086 -11.258 -11.43 1 97.31 162 PRO B O 1
ATOM 3279 N N . TRP B 1 163 ? -14.023 -13.156 -11.492 1 97.69 163 TRP B N 1
ATOM 3280 C CA . TRP B 1 163 ? -13.57 -13.016 -10.109 1 97.69 163 TRP B CA 1
ATOM 3281 C C . TRP B 1 163 ? -12.602 -11.852 -9.969 1 97.69 163 TRP B C 1
ATOM 3283 O O . TRP B 1 163 ? -12.672 -11.078 -9.008 1 97.69 163 TRP B O 1
ATOM 3293 N N . GLN B 1 164 ? -11.766 -11.664 -10.93 1 97.12 164 GLN B N 1
ATOM 3294 C CA . GLN B 1 164 ? -10.844 -10.531 -10.969 1 97.12 164 GLN B CA 1
ATOM 3295 C C . GLN B 1 164 ? -11.594 -9.211 -11.086 1 97.12 164 GLN B C 1
ATOM 3297 O O . GLN B 1 164 ? -11.219 -8.219 -10.461 1 97.12 164 GLN B O 1
ATOM 3302 N N . MET B 1 165 ? -12.57 -9.219 -11.875 1 96.75 165 MET B N 1
ATOM 3303 C CA . MET B 1 165 ? -13.367 -8.008 -12.047 1 96.75 165 MET B CA 1
ATOM 3304 C C . MET B 1 165 ? -14.109 -7.66 -10.758 1 96.75 165 MET B C 1
ATOM 3306 O O . MET B 1 165 ? -14.281 -6.484 -10.43 1 96.75 165 MET B O 1
ATOM 3310 N N . ALA B 1 166 ? -14.5 -8.68 -10.102 1 97.56 166 ALA B N 1
ATOM 3311 C CA . ALA B 1 166 ? -15.148 -8.461 -8.812 1 97.56 166 ALA B CA 1
ATOM 3312 C C . ALA B 1 166 ? -14.172 -7.852 -7.805 1 97.56 166 ALA B C 1
ATOM 3314 O O . ALA B 1 166 ? -14.531 -6.949 -7.047 1 97.56 166 ALA B O 1
ATOM 3315 N N . LEU B 1 167 ? -12.977 -8.367 -7.809 1 97.44 167 LEU B N 1
ATOM 3316 C CA . LEU B 1 167 ? -11.945 -7.82 -6.938 1 97.44 167 LEU B CA 1
ATOM 3317 C C . LEU B 1 167 ? -11.688 -6.352 -7.258 1 97.44 167 LEU B C 1
ATOM 3319 O O . LEU B 1 167 ? -11.602 -5.52 -6.348 1 97.44 167 LEU B O 1
ATOM 3323 N N . GLN B 1 168 ? -11.617 -6.047 -8.523 1 97.25 168 GLN B N 1
ATOM 3324 C CA . GLN B 1 168 ? -11.375 -4.68 -8.969 1 97.25 168 GLN B CA 1
ATOM 3325 C C . GLN B 1 168 ? -12.508 -3.75 -8.539 1 97.25 168 GLN B C 1
ATOM 3327 O O . GLN B 1 168 ? -12.258 -2.662 -8.016 1 97.25 168 GLN B O 1
ATOM 3332 N N . ARG B 1 169 ? -13.641 -4.168 -8.742 1 97.56 169 ARG B N 1
ATOM 3333 C CA . ARG B 1 169 ? -14.812 -3.363 -8.398 1 97.56 169 ARG B CA 1
ATOM 3334 C C . ARG B 1 169 ? -14.906 -3.148 -6.891 1 97.56 169 ARG B C 1
ATOM 3336 O O . ARG B 1 169 ? -15.117 -2.023 -6.43 1 97.56 169 ARG B O 1
ATOM 3343 N N . ASN B 1 170 ? -14.773 -4.258 -6.191 1 98.06 170 ASN B N 1
ATOM 3344 C CA . ASN B 1 170 ? -14.82 -4.156 -4.738 1 98.06 170 ASN B CA 1
ATOM 3345 C C . ASN B 1 170 ? -13.734 -3.232 -4.203 1 98.06 170 ASN B C 1
ATOM 3347 O O . ASN B 1 170 ? -13.992 -2.391 -3.344 1 98.06 170 ASN B O 1
ATOM 3351 N N . SER B 1 171 ? -12.539 -3.395 -4.746 1 97.62 171 SER B N 1
ATOM 3352 C CA . SER B 1 171 ? -11.422 -2.549 -4.328 1 97.62 171 SER B CA 1
ATOM 3353 C C . SER B 1 171 ? -11.68 -1.087 -4.684 1 97.62 171 SER B C 1
ATOM 3355 O O . SER B 1 171 ? -11.344 -0.187 -3.91 1 97.62 171 SER B O 1
ATOM 3357 N N . GLY B 1 172 ? -12.211 -0.829 -5.848 1 98 172 GLY B N 1
ATOM 3358 C CA . GLY B 1 172 ? -12.539 0.525 -6.27 1 98 172 GLY B CA 1
ATOM 3359 C C . GLY B 1 172 ? -13.562 1.195 -5.375 1 98 172 GLY B C 1
ATOM 3360 O O . GLY B 1 172 ? -13.438 2.377 -5.047 1 98 172 GLY B O 1
ATOM 3361 N N . LEU B 1 173 ? -14.547 0.455 -4.996 1 98.06 173 LEU B N 1
ATOM 3362 C CA . LEU B 1 173 ? -15.586 0.99 -4.121 1 98.06 173 LEU B CA 1
ATOM 3363 C C . LEU B 1 173 ? -15.031 1.296 -2.736 1 98.06 173 LEU B C 1
ATOM 3365 O O . LEU B 1 173 ? -15.312 2.352 -2.166 1 98.06 173 LEU B O 1
ATOM 3369 N N . GLU B 1 174 ? -14.258 0.345 -2.225 1 98.25 174 GLU B N 1
ATOM 3370 C CA . GLU B 1 174 ? -13.617 0.583 -0.935 1 98.25 174 GLU B CA 1
ATOM 3371 C C . GLU B 1 174 ? -12.68 1.785 -0.997 1 98.25 174 GLU B C 1
ATOM 3373 O O . GLU B 1 174 ? -12.656 2.604 -0.075 1 98.25 174 GLU B O 1
ATOM 3378 N N . PHE B 1 175 ? -11.938 1.87 -2.066 1 98.19 175 PHE B N 1
ATOM 3379 C CA . PHE B 1 175 ? -11.078 3.029 -2.289 1 98.19 175 PHE B CA 1
ATOM 3380 C C . PHE B 1 175 ? -11.898 4.316 -2.295 1 98.19 175 PHE B C 1
ATOM 3382 O O . PHE B 1 175 ? -11.508 5.309 -1.679 1 98.19 175 PHE B O 1
ATOM 3389 N N . GLY B 1 176 ? -12.992 4.289 -2.994 1 98.12 176 GLY B N 1
ATOM 3390 C CA . GLY B 1 176 ? -13.883 5.438 -3.037 1 98.12 176 GLY B CA 1
ATOM 3391 C C . GLY B 1 176 ? -14.391 5.848 -1.668 1 98.12 176 GLY B C 1
ATOM 3392 O O . GLY B 1 176 ? -14.461 7.039 -1.356 1 98.12 176 GLY B O 1
ATOM 3393 N N . VAL B 1 177 ? -14.75 4.863 -0.863 1 98.19 177 VAL B N 1
ATOM 3394 C CA . VAL B 1 177 ? -15.219 5.125 0.494 1 98.19 177 VAL B CA 1
ATOM 3395 C C . VAL B 1 177 ? -14.117 5.832 1.291 1 98.19 177 VAL B C 1
ATOM 3397 O O . VAL B 1 177 ? -14.375 6.848 1.941 1 98.19 177 VAL B O 1
ATOM 3400 N N . VAL B 1 178 ? -12.953 5.316 1.224 1 98.31 178 VAL B N 1
ATOM 3401 C CA . VAL B 1 178 ? -11.828 5.875 1.967 1 98.31 178 VAL B CA 1
ATOM 3402 C C . VAL B 1 178 ? -11.547 7.297 1.493 1 98.31 178 VAL B C 1
ATOM 3404 O O . VAL B 1 178 ? -11.336 8.203 2.307 1 98.31 178 VAL B O 1
ATOM 3407 N N . LEU B 1 179 ? -11.609 7.539 0.203 1 97.88 179 LEU B N 1
ATOM 3408 C CA . LEU B 1 179 ? -11.375 8.859 -0.365 1 97.88 179 LEU B CA 1
ATOM 3409 C C . LEU B 1 179 ? -12.461 9.844 0.081 1 97.88 179 LEU B C 1
ATOM 3411 O O . LEU B 1 179 ? -12.156 10.992 0.425 1 97.88 179 LEU B O 1
ATOM 3415 N N . ALA B 1 180 ? -13.648 9.375 0.055 1 97.75 180 ALA B N 1
ATOM 3416 C CA . ALA B 1 180 ? -14.766 10.227 0.464 1 97.75 180 ALA B CA 1
ATOM 3417 C C . ALA B 1 180 ? -14.641 10.625 1.932 1 97.75 180 ALA B C 1
ATOM 3419 O O . ALA B 1 180 ? -14.883 11.781 2.291 1 97.75 180 ALA B O 1
ATOM 3420 N N . VAL B 1 181 ? -14.297 9.648 2.783 1 97.5 181 VAL B N 1
ATOM 3421 C CA . VAL B 1 181 ? -14.102 9.938 4.199 1 97.5 181 VAL B CA 1
ATOM 3422 C C . VAL B 1 181 ? -12.945 10.93 4.367 1 97.5 181 VAL B C 1
ATOM 3424 O O . VAL B 1 181 ? -13.016 11.836 5.203 1 97.5 181 VAL B O 1
ATOM 3427 N N . GLY B 1 182 ? -11.906 10.75 3.566 1 95.75 182 GLY B N 1
ATOM 3428 C CA . GLY B 1 182 ? -10.812 11.703 3.582 1 95.75 182 GLY B CA 1
ATOM 3429 C C . GLY B 1 182 ? -11.234 13.109 3.188 1 95.75 182 GLY B C 1
ATOM 3430 O O . GLY B 1 182 ? -10.812 14.086 3.807 1 95.75 182 GLY B O 1
ATOM 3431 N N . LEU B 1 183 ? -12.008 13.258 2.18 1 94.56 183 LEU B N 1
ATOM 3432 C CA . LEU B 1 183 ? -12.508 14.555 1.743 1 94.56 183 LEU B CA 1
ATOM 3433 C C . LEU B 1 183 ? -13.406 15.18 2.811 1 94.56 183 LEU B C 1
ATOM 3435 O O . LEU B 1 183 ? -13.367 16.391 3.027 1 94.56 183 LEU B O 1
ATOM 3439 N N . PHE B 1 184 ? -14.188 14.32 3.426 1 93.69 184 PHE B N 1
ATOM 3440 C CA . PHE B 1 184 ? -15 14.781 4.543 1 93.69 184 PHE B CA 1
ATOM 3441 C C . PHE B 1 184 ? -14.125 15.344 5.66 1 93.69 184 PHE B C 1
ATOM 3443 O O . PHE B 1 184 ? -14.445 16.375 6.25 1 93.69 184 PHE B O 1
ATOM 3450 N N . GLN B 1 185 ? -13.102 14.609 5.941 1 93 185 GLN B N 1
ATOM 3451 C CA . GLN B 1 185 ? -12.164 15.062 6.965 1 93 185 GLN B CA 1
ATOM 3452 C C . GLN B 1 185 ? -11.594 16.438 6.621 1 93 185 GLN B C 1
ATOM 3454 O O . GLN B 1 185 ? -11.555 17.328 7.469 1 93 185 GLN B O 1
ATOM 3459 N N . LEU B 1 186 ? -11.172 16.688 5.406 1 90.38 186 LEU B N 1
ATOM 3460 C CA . LEU B 1 186 ? -10.617 17.953 4.957 1 90.38 186 LEU B CA 1
ATOM 3461 C C . LEU B 1 186 ? -11.656 19.062 5.051 1 90.38 186 LEU B C 1
ATOM 3463 O O . LEU B 1 186 ? -11.352 20.172 5.504 1 90.38 186 LEU B O 1
ATOM 3467 N N . ALA B 1 187 ? -12.82 18.766 4.641 1 88.5 187 ALA B N 1
ATOM 3468 C CA . ALA B 1 187 ? -13.906 19.75 4.691 1 88.5 187 ALA B CA 1
ATOM 3469 C C . ALA B 1 187 ? -14.211 20.156 6.129 1 88.5 187 ALA B C 1
ATOM 3471 O O . ALA B 1 187 ? -14.438 21.344 6.41 1 88.5 187 ALA B O 1
ATOM 3472 N N . SER B 1 188 ? -14.25 19.219 7.008 1 86.25 188 SER B N 1
ATOM 3473 C CA . SER B 1 188 ? -14.547 19.5 8.406 1 86.25 188 SER B CA 1
ATOM 3474 C C . SER B 1 188 ? -13.461 20.359 9.047 1 86.25 188 SER B C 1
ATOM 3476 O O . SER B 1 188 ? -13.758 21.234 9.867 1 86.25 188 SER B O 1
ATOM 3478 N N . LEU B 1 189 ? -12.258 20.172 8.664 1 83.44 189 LEU B N 1
ATOM 3479 C CA . LEU B 1 189 ? -11.148 20.953 9.195 1 83.44 189 LEU B CA 1
ATOM 3480 C C . LEU B 1 189 ? -11.188 22.375 8.656 1 83.44 189 LEU B C 1
ATOM 3482 O O . LEU B 1 189 ? -10.922 23.344 9.391 1 83.44 189 LEU B O 1
ATOM 3486 N N . LEU B 1 190 ? -11.516 22.547 7.438 1 82.12 190 LEU B N 1
ATOM 3487 C CA . LEU B 1 190 ? -11.594 23.859 6.82 1 82.12 190 LEU B CA 1
ATOM 3488 C C . LEU B 1 190 ? -12.75 24.672 7.414 1 82.12 190 LEU B C 1
ATOM 3490 O O . LEU B 1 190 ? -12.625 25.875 7.617 1 82.12 190 LEU B O 1
ATOM 3494 N N . MET B 1 191 ? -13.766 24.078 7.645 1 78.75 191 MET B N 1
ATOM 3495 C CA . MET B 1 191 ? -14.93 24.75 8.211 1 78.75 191 MET B CA 1
ATOM 3496 C C . MET B 1 191 ? -14.672 25.156 9.656 1 78.75 191 MET B C 1
ATOM 3498 O O . MET B 1 191 ? -15.141 26.219 10.094 1 78.75 191 MET B O 1
ATOM 3502 N N . ALA B 1 192 ? -14.047 24.328 10.391 1 73.38 192 ALA B N 1
ATOM 3503 C CA . ALA B 1 192 ? -13.703 24.656 11.766 1 73.38 192 ALA B CA 1
ATOM 3504 C C . ALA B 1 192 ? -12.766 25.859 11.82 1 73.38 192 ALA B C 1
ATOM 3506 O O . ALA B 1 192 ? -12.883 26.719 12.711 1 73.38 192 ALA B O 1
ATOM 3507 N N . GLY B 1 193 ? -11.781 25.953 10.938 1 64.06 193 GLY B N 1
ATOM 3508 C CA . GLY B 1 193 ? -10.883 27.094 10.875 1 64.06 193 GLY B CA 1
ATOM 3509 C C . GLY B 1 193 ? -11.578 28.359 10.406 1 64.06 193 GLY B C 1
ATOM 3510 O O . GLY B 1 193 ? -11.258 29.453 10.883 1 64.06 193 GLY B O 1
ATOM 3511 N N . ALA B 1 194 ? -12.5 28.359 9.531 1 58.56 194 ALA B N 1
ATOM 3512 C CA . ALA B 1 194 ? -13.242 29.516 9.023 1 58.56 194 ALA B CA 1
ATOM 3513 C C . ALA B 1 194 ? -14.164 30.094 10.094 1 58.56 194 ALA B C 1
ATOM 3515 O O . ALA B 1 194 ? -14.352 31.297 10.172 1 58.56 194 ALA B O 1
ATOM 3516 N N . PHE B 1 195 ? -14.727 29.297 10.875 1 53.94 195 PHE B N 1
ATOM 3517 C CA . PHE B 1 195 ? -15.656 29.75 11.906 1 53.94 195 PHE B CA 1
ATOM 3518 C C . PHE B 1 195 ? -14.898 30.328 13.094 1 53.94 195 PHE B C 1
ATOM 3520 O O . PHE B 1 195 ? -15.43 31.156 13.836 1 53.94 195 PHE B O 1
ATOM 3527 N N . SER B 1 196 ? -13.703 29.922 13.352 1 52.66 196 SER B N 1
ATOM 3528 C CA . SER B 1 196 ? -12.922 30.531 14.422 1 52.66 196 SER B CA 1
ATOM 3529 C C . SER B 1 196 ? -12.484 31.938 14.055 1 52.66 196 SER B C 1
ATOM 3531 O O . SER B 1 196 ? -12.312 32.781 14.938 1 52.66 196 SER B O 1
ATOM 3533 N N . SER B 1 197 ? -12.312 32.281 12.82 1 50.44 197 SER B N 1
ATOM 3534 C CA . SER B 1 197 ? -11.891 33.625 12.43 1 50.44 197 SER B CA 1
ATOM 3535 C C . SER B 1 197 ? -13.047 34.625 12.516 1 50.44 197 SER B C 1
ATOM 3537 O O . SER B 1 197 ? -12.836 35.812 12.75 1 50.44 197 SER B O 1
ATOM 3539 N N . SER B 1 198 ? -14.266 34.25 12.297 1 47.62 198 SER B N 1
ATOM 3540 C CA . SER B 1 198 ? -15.352 35.219 12.242 1 47.62 198 SER B CA 1
ATOM 3541 C C . SER B 1 198 ? -15.703 35.719 13.633 1 47.62 198 SER B C 1
ATOM 3543 O O . SER B 1 198 ? -16.484 36.688 13.766 1 47.62 198 SER B O 1
ATOM 3545 N N . SER B 1 199 ? -15.438 35 14.594 1 44.75 199 SER B N 1
ATOM 3546 C CA . SER B 1 199 ? -15.977 35.5 15.859 1 44.75 199 SER B CA 1
ATOM 3547 C C . SER B 1 199 ? -15.109 36.625 16.422 1 44.75 199 SER B C 1
ATOM 3549 O O . SER B 1 199 ? -15.359 37.125 17.516 1 44.75 199 SER B O 1
ATOM 3551 N N . ALA B 1 200 ? -13.953 36.938 15.789 1 45.38 200 ALA B N 1
ATOM 3552 C CA . ALA B 1 200 ? -13.312 38.125 16.328 1 45.38 200 ALA B CA 1
ATOM 3553 C C . ALA B 1 200 ? -14.023 39.406 15.852 1 45.38 200 ALA B C 1
ATOM 3555 O O . ALA B 1 200 ? -13.602 40.031 14.883 1 45.38 200 ALA B O 1
ATOM 3556 N N . ILE B 1 201 ? -15.352 39.469 15.82 1 42 201 ILE B N 1
ATOM 3557 C CA . ILE B 1 201 ? -15.922 40.812 15.742 1 42 201 ILE B CA 1
ATOM 3558 C C . ILE B 1 201 ? -15.445 41.656 16.922 1 42 201 ILE B C 1
ATOM 3560 O O . ILE B 1 201 ? -15.664 41.281 18.078 1 42 201 ILE B O 1
ATOM 3564 N N . PRO B 1 202 ? -14.453 42.594 16.75 1 42.88 202 PRO B N 1
ATOM 3565 C CA . PRO B 1 202 ? -14.062 43.469 17.859 1 42.88 202 PRO B CA 1
ATOM 3566 C C . PRO B 1 202 ? -15.258 44.156 18.531 1 42.88 202 PRO B C 1
ATOM 3568 O O . PRO B 1 202 ? -15.93 44.969 17.922 1 42.88 202 PRO B O 1
ATOM 3571 N N . THR B 1 203 ? -15.992 43.406 19.391 1 45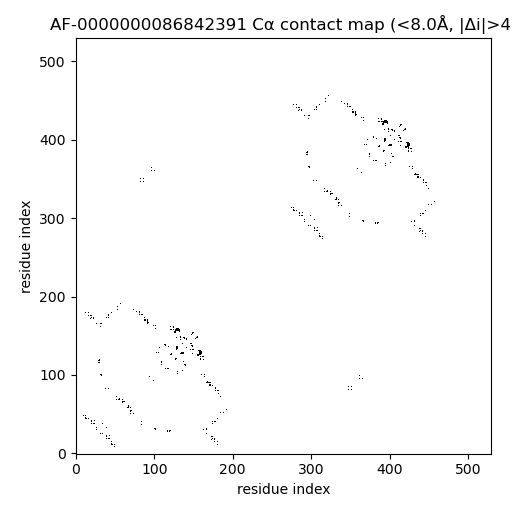.66 203 THR B N 1
ATOM 3572 C CA . THR B 1 203 ? -17.031 44 20.234 1 45.66 203 THR B CA 1
ATOM 3573 C C . THR B 1 203 ? -16.5 45.219 20.984 1 45.66 203 THR B C 1
ATOM 3575 O O . THR B 1 203 ? -17.25 45.875 21.719 1 45.66 203 THR B O 1
ATOM 3578 N N . ARG B 1 204 ? -15.156 45.438 20.922 1 48.19 204 ARG B N 1
ATOM 3579 C CA . ARG B 1 204 ? -14.688 46.562 21.734 1 48.19 204 ARG B CA 1
ATOM 3580 C C . ARG B 1 204 ? -15.148 47.906 21.156 1 48.19 204 ARG B C 1
ATOM 3582 O O . ARG B 1 204 ? -15.102 48.938 21.828 1 48.19 204 ARG B O 1
ATOM 3589 N N . ARG B 1 205 ? -15.555 47.906 19.859 1 47.19 205 ARG B N 1
ATOM 3590 C CA . ARG B 1 205 ? -15.82 49.25 19.391 1 47.19 205 ARG B CA 1
ATOM 3591 C C . ARG B 1 205 ? -17.219 49.688 19.766 1 47.19 205 ARG B C 1
ATOM 3593 O O . ARG B 1 205 ? -17.5 50.906 19.844 1 47.19 205 ARG B O 1
ATOM 3600 N N . VAL B 1 206 ? -18.109 48.75 20.109 1 46.59 206 VAL B N 1
ATOM 3601 C CA . VAL B 1 206 ? -19.469 49.219 20.359 1 46.59 206 VAL B CA 1
ATOM 3602 C C . VAL B 1 206 ? -19.594 49.719 21.797 1 46.59 206 VAL B C 1
ATOM 3604 O O . VAL B 1 206 ? -20.375 50.656 22.062 1 46.59 206 VAL B O 1
ATOM 3607 N N . LEU B 1 207 ? -18.703 49.25 22.656 1 45.81 207 LEU B N 1
ATOM 3608 C CA . LEU B 1 207 ? -18.844 49.688 24.047 1 45.81 207 LEU B CA 1
ATOM 3609 C C . LEU B 1 207 ? -18.266 51.094 24.234 1 45.81 207 LEU B C 1
ATOM 3611 O O . LEU B 1 207 ? -18.656 51.812 25.156 1 45.81 207 LEU B O 1
ATOM 3615 N N . GLN B 1 208 ? -17.281 51.469 23.328 1 45.59 208 GLN B N 1
ATOM 3616 C CA . GLN B 1 208 ? -16.703 52.812 23.516 1 45.59 208 GLN B CA 1
ATOM 3617 C C . GLN B 1 208 ? -17.656 53.906 23.062 1 45.59 208 GLN B C 1
ATOM 3619 O O . GLN B 1 208 ? -17.641 55 23.594 1 45.59 208 GLN B O 1
ATOM 3624 N N . HIS B 1 209 ? -18.578 53.5 22.109 1 48.31 209 HIS B N 1
ATOM 3625 C CA . HIS B 1 209 ? -19.469 54.562 21.641 1 48.31 209 HIS B CA 1
ATOM 3626 C C . HIS B 1 209 ? -20.641 54.75 22.609 1 48.31 209 HIS B C 1
ATOM 3628 O O . HIS B 1 209 ? -21.281 55.812 22.594 1 48.31 209 HIS B O 1
ATOM 3634 N N . ARG B 1 210 ? -20.953 53.719 23.453 1 49.03 210 ARG B N 1
ATOM 3635 C CA . ARG B 1 210 ? -22.078 53.906 24.375 1 49.03 210 ARG B CA 1
ATOM 3636 C C . ARG B 1 210 ? -21.672 54.719 25.578 1 49.03 210 ARG B C 1
ATOM 3638 O O . ARG B 1 210 ? -22.469 55.5 26.109 1 49.03 210 ARG B O 1
ATOM 3645 N N . ALA B 1 211 ? -20.359 54.656 25.906 1 50.5 211 ALA B N 1
ATOM 3646 C CA . ALA B 1 211 ? -19.938 55.406 27.094 1 50.5 211 ALA B CA 1
ATOM 3647 C C . ALA B 1 211 ? -19.906 56.906 26.812 1 50.5 211 ALA B C 1
ATOM 3649 O O . ALA B 1 211 ? -20.172 57.719 27.703 1 50.5 211 ALA B O 1
ATOM 3650 N N . SER B 1 212 ? -19.672 57.281 25.5 1 48.84 212 SER B N 1
ATOM 3651 C CA . SER B 1 212 ? -19.625 58.719 25.203 1 48.84 212 SER B CA 1
ATOM 3652 C C . SER B 1 212 ? -21.031 59.312 25.203 1 48.84 212 SER B C 1
ATOM 3654 O O . SER B 1 212 ? -21.203 60.5 25.438 1 48.84 212 SER B O 1
ATOM 3656 N N . ASN B 1 213 ? -22.016 58.438 24.797 1 47.44 213 ASN B N 1
ATOM 3657 C CA . ASN B 1 213 ? -23.359 59 24.734 1 47.44 213 ASN B CA 1
ATOM 3658 C C . ASN B 1 213 ? -24.031 59.062 26.094 1 47.44 213 ASN B C 1
ATOM 3660 O O . ASN B 1 213 ? -25 59.781 26.297 1 47.44 213 ASN B O 1
ATOM 3664 N N . ASP B 1 214 ? -23.547 58.188 27.078 1 48.34 214 ASP B N 1
ATOM 3665 C CA . ASP B 1 214 ? -24.172 58.219 28.391 1 48.34 214 ASP B CA 1
ATOM 3666 C C . ASP B 1 214 ? -23.672 59.406 29.203 1 48.34 214 ASP B C 1
ATOM 3668 O O . ASP B 1 214 ? -24.359 59.875 30.125 1 48.34 214 ASP B O 1
ATOM 3672 N N . THR B 1 215 ? -22.422 59.969 28.812 1 48.25 215 THR B N 1
ATOM 3673 C CA . THR B 1 215 ? -21.938 61.156 29.531 1 48.25 215 THR B CA 1
ATOM 3674 C C . THR B 1 215 ? -22.719 62.375 29.109 1 48.25 215 THR B C 1
ATOM 3676 O O . THR B 1 215 ? -22.891 63.312 29.906 1 48.25 215 THR B O 1
ATOM 3679 N N . GLU B 1 216 ? -23.219 62.344 27.844 1 46.5 216 GLU B N 1
ATOM 3680 C CA . GLU B 1 216 ? -23.938 63.531 27.375 1 46.5 216 GLU B CA 1
ATOM 3681 C C . GLU B 1 216 ? -25.344 63.594 27.969 1 46.5 216 GLU B C 1
ATOM 3683 O O . GLU B 1 216 ? -25.875 64.688 28.203 1 46.5 216 GLU B O 1
ATOM 3688 N N . ARG B 1 217 ? -25.938 62.375 28.25 1 47.22 217 ARG B N 1
ATOM 3689 C CA . ARG B 1 217 ? -27.297 62.406 28.781 1 47.22 217 ARG B CA 1
ATOM 3690 C C . ARG B 1 217 ? -27.297 62.812 30.25 1 47.22 217 ARG B C 1
ATOM 3692 O O . ARG B 1 217 ? -28.281 63.375 30.75 1 47.22 217 ARG B O 1
ATOM 3699 N N . ASP B 1 218 ? -26.219 62.5 30.969 1 46.69 218 ASP B N 1
ATOM 3700 C CA . ASP B 1 218 ? -26.188 62.875 32.375 1 46.69 218 ASP B CA 1
ATOM 3701 C C . ASP B 1 218 ? -26.062 64.375 32.531 1 46.69 218 ASP B C 1
ATOM 3703 O O . ASP B 1 218 ? -26.484 64.938 33.562 1 46.69 218 ASP B O 1
ATOM 3707 N N . ARG B 1 219 ? -25.469 65.062 31.516 1 48.41 219 ARG B N 1
ATOM 3708 C CA . ARG B 1 219 ? -25.297 66.562 31.656 1 48.41 219 ARG B CA 1
ATOM 3709 C C . ARG B 1 219 ? -26.641 67.25 31.484 1 48.41 219 ARG B C 1
ATOM 3711 O O . ARG B 1 219 ? -26.891 68.25 32.125 1 48.41 219 ARG B O 1
ATOM 3718 N N . LEU B 1 220 ? -27.453 66.75 30.5 1 46.34 220 LEU B N 1
ATOM 3719 C CA . LEU B 1 220 ? -28.656 67.5 30.203 1 46.34 220 LEU B CA 1
ATOM 3720 C C . LEU B 1 220 ? -29.672 67.375 31.344 1 46.34 220 LEU B C 1
ATOM 3722 O O . LEU B 1 220 ? -30.547 68.188 31.5 1 46.34 220 LEU B O 1
ATOM 3726 N N . LEU B 1 221 ? -29.625 66.188 31.969 1 44.38 221 LEU B N 1
ATOM 3727 C CA . LEU B 1 221 ? -30.672 66 32.969 1 44.38 221 LEU B CA 1
ATOM 3728 C C . LEU B 1 221 ? -30.453 66.875 34.188 1 44.38 221 LEU B C 1
ATOM 3730 O O . LEU B 1 221 ? -31.297 66.938 35.094 1 44.38 221 LEU B O 1
ATOM 3734 N N . GLN B 1 222 ? -29.188 67.438 34.25 1 42.72 222 GLN B N 1
ATOM 3735 C CA . GLN B 1 222 ? -29 68.188 35.5 1 42.72 222 GLN B CA 1
ATOM 3736 C C . GLN B 1 222 ? -29.828 69.5 35.469 1 42.72 222 GLN B C 1
ATOM 3738 O O . GLN B 1 222 ? -29.922 70.188 36.469 1 42.72 222 GLN B O 1
ATOM 3743 N N . GLY B 1 223 ? -30.062 70 34.156 1 40.62 223 GLY B N 1
ATOM 3744 C CA . GLY B 1 223 ? -30.609 71.312 34.188 1 40.62 223 GLY B CA 1
ATOM 3745 C C . GLY B 1 223 ? -32 71.375 34.812 1 40.62 223 GLY B C 1
ATOM 3746 O O . GLY B 1 223 ? -32.5 72.5 35.156 1 40.62 223 GLY B O 1
ATOM 3747 N N . ALA B 1 224 ? -32.75 70.375 34.406 1 39.53 224 ALA B N 1
ATOM 3748 C CA . ALA B 1 224 ? -34.188 70.688 34.531 1 39.53 224 ALA B CA 1
ATOM 3749 C C . ALA B 1 224 ? -34.625 70.625 35.969 1 39.53 224 ALA B C 1
ATOM 3751 O O . ALA B 1 224 ? -35.812 70.438 36.25 1 39.53 224 ALA B O 1
ATOM 3752 N N . ARG B 1 225 ? -33.781 70.312 36.938 1 37.16 225 ARG B N 1
ATOM 3753 C CA . ARG B 1 225 ? -34.312 69.875 38.219 1 37.16 225 ARG B CA 1
ATOM 3754 C C . ARG B 1 225 ? -35 71.062 38.906 1 37.16 225 ARG B C 1
ATOM 3756 O O . ARG B 1 225 ? -35.344 71 40.094 1 37.16 225 ARG B O 1
ATOM 3763 N N . GLY B 1 226 ? -34.938 72.375 38.156 1 30.92 226 GLY B N 1
ATOM 3764 C CA . GLY B 1 226 ? -35.281 73.312 39.156 1 30.92 226 GLY B CA 1
ATOM 3765 C C . GLY B 1 226 ? -36.625 73.062 39.781 1 30.92 226 GLY B C 1
ATOM 3766 O O . GLY B 1 226 ? -36.781 73.312 41 1 30.92 226 GLY B O 1
ATOM 3767 N N . ALA B 1 227 ? -37.625 73.25 38.938 1 31.33 227 ALA B N 1
ATOM 3768 C CA . ALA B 1 227 ? -38.812 73.875 39.469 1 31.33 227 ALA B CA 1
ATOM 3769 C C . ALA B 1 227 ? -39.656 72.938 40.312 1 31.33 227 ALA B C 1
ATOM 3771 O O . ALA B 1 227 ? -40.156 71.938 39.781 1 31.33 227 ALA B O 1
ATOM 3772 N N . GLY B 1 228 ? -39.281 72.5 41.531 1 28.84 228 GLY B N 1
ATOM 3773 C CA . GLY B 1 228 ? -39.75 71.5 42.438 1 28.84 228 GLY B CA 1
ATOM 3774 C C . GLY B 1 228 ? -41.219 71.688 42.812 1 28.84 228 GLY B C 1
ATOM 3775 O O . GLY B 1 228 ? -41.562 72.625 43.562 1 28.84 228 GLY B O 1
ATOM 3776 N N . HIS B 1 229 ? -42.156 71.875 41.812 1 28.09 229 HIS B N 1
ATOM 3777 C CA . 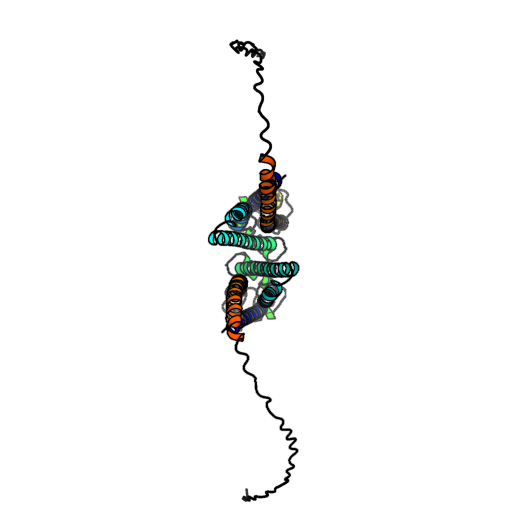HIS B 1 229 ? -43.5 72.188 42.312 1 28.09 229 HIS B CA 1
ATOM 3778 C C . HIS B 1 229 ? -43.906 71.312 43.438 1 28.09 229 HIS B C 1
ATOM 3780 O O . HIS B 1 229 ? -43.406 70.188 43.531 1 28.09 229 HIS B O 1
ATOM 3786 N N . PRO B 1 230 ? -44.719 71.812 44.531 1 29.23 230 PRO B N 1
ATOM 3787 C CA . PRO B 1 230 ? -45.188 71.375 45.844 1 29.23 230 PRO B CA 1
ATOM 3788 C C . PRO B 1 230 ? -46.125 70.188 45.812 1 29.23 230 PRO B C 1
ATOM 3790 O O . PRO B 1 230 ? -47.125 70.25 45.094 1 29.23 230 PRO B O 1
ATOM 3793 N N . GLY B 1 231 ? -45.656 69.062 45.312 1 22.42 231 GLY B N 1
ATOM 3794 C CA . GLY B 1 231 ? -46.5 67.938 44.969 1 22.42 231 GLY B CA 1
ATOM 3795 C C . GLY B 1 231 ? -47.438 67.562 46.094 1 22.42 231 GLY B C 1
ATOM 3796 O O . GLY B 1 231 ? -47.031 67.438 47.25 1 22.42 231 GLY B O 1
ATOM 3797 N N . HIS B 1 232 ? -48.688 68.125 46.031 1 24.14 232 HIS B N 1
ATOM 3798 C CA . HIS B 1 232 ? -49.875 67.938 46.844 1 24.14 232 HIS B CA 1
ATOM 3799 C C . HIS B 1 232 ? -50 66.5 47.344 1 24.14 232 HIS B C 1
ATOM 3801 O O . HIS B 1 232 ? -49.5 65.562 46.688 1 24.14 232 HIS B O 1
ATOM 3807 N N . GLU B 1 233 ? -50.344 66.312 48.656 1 21.7 233 GLU B N 1
ATOM 3808 C CA . GLU B 1 233 ? -50.531 65.312 49.688 1 21.7 233 GLU B CA 1
ATOM 3809 C C . GLU B 1 233 ? -51.562 64.312 49.281 1 21.7 233 GLU B C 1
ATOM 3811 O O . GLU B 1 233 ? -52.75 64.625 49.062 1 21.7 233 GLU B O 1
ATOM 3816 N N . ALA B 1 234 ? -51.25 63.688 48.188 1 22.39 234 ALA B N 1
ATOM 3817 C CA . ALA B 1 234 ? -52.219 62.719 47.688 1 22.39 234 ALA B CA 1
ATOM 3818 C C . ALA B 1 234 ? -52.719 61.812 48.844 1 22.39 234 ALA B C 1
ATOM 3820 O O . ALA B 1 234 ? -51.906 61.344 49.625 1 22.39 234 ALA B O 1
ATOM 3821 N N . GLY B 1 235 ? -54.031 62.031 49.219 1 19.27 235 GLY B N 1
ATOM 3822 C CA . GLY B 1 235 ? -55 61.5 50.125 1 19.27 235 GLY B CA 1
ATOM 3823 C C . GLY B 1 235 ? -54.938 59.969 50.25 1 19.27 235 GLY B C 1
ATOM 3824 O O . GLY B 1 235 ? -54.344 59.312 49.406 1 19.27 235 GLY B O 1
ATOM 3825 N N . GLN B 1 236 ? -55.688 59.5 51.219 1 18.17 236 GLN B N 1
ATOM 3826 C CA . GLN B 1 236 ? -55.812 58.469 52.219 1 18.17 236 GLN B CA 1
ATOM 3827 C C . GLN B 1 236 ? -56.188 57.125 51.594 1 18.17 236 GLN B C 1
ATOM 3829 O O . GLN B 1 236 ? -55.656 56.062 51.969 1 18.17 236 GLN B O 1
ATOM 3834 N N . GLY B 1 237 ? -57.188 57.156 50.625 1 18.25 237 GLY B N 1
ATOM 3835 C CA . GLY B 1 237 ? -58.281 56.312 51.031 1 18.25 237 GLY B CA 1
ATOM 3836 C C . GLY B 1 237 ? -57.969 54.844 51 1 18.25 237 GLY B C 1
ATOM 3837 O O . GLY B 1 237 ? -57 54.438 50.312 1 18.25 237 GLY B O 1
ATOM 3838 N N . GLY B 1 238 ? -58.219 54.062 52.094 1 18.28 238 GLY B N 1
ATOM 3839 C CA . GLY B 1 238 ? -58.094 52.781 52.781 1 18.28 238 GLY B CA 1
ATOM 3840 C C . GLY B 1 238 ? -58.688 51.625 51.969 1 18.28 238 GLY B C 1
ATOM 3841 O O . GLY B 1 238 ? -58.438 50.469 52.281 1 18.28 238 GLY B O 1
ATOM 3842 N N . GLN B 1 239 ? -59.656 51.938 51 1 17.41 239 GLN B N 1
ATOM 3843 C CA . GLN B 1 239 ? -60.781 51 51.188 1 17.41 239 GLN B CA 1
ATOM 3844 C C . GLN B 1 239 ? -60.312 49.562 50.906 1 17.41 239 GLN B C 1
ATOM 3846 O O . GLN B 1 239 ? -59.531 49.312 49.969 1 17.41 239 GLN B O 1
ATOM 3851 N N . SER B 1 240 ? -60.438 48.625 51.969 1 19.14 240 SER B N 1
ATOM 3852 C CA . SER B 1 240 ? -60.281 47.219 52.406 1 19.14 240 SER B CA 1
ATOM 3853 C C . SER B 1 240 ? -61.031 46.281 51.5 1 19.14 240 SER B C 1
ATOM 3855 O O . SER B 1 240 ? -60.844 45.062 51.562 1 19.14 240 SER B O 1
ATOM 3857 N N . ASN B 1 241 ? -61.969 46.75 50.5 1 16.27 241 ASN B N 1
ATOM 3858 C CA . ASN B 1 241 ? -63.125 45.875 50.469 1 16.27 241 ASN B CA 1
ATOM 3859 C C . ASN B 1 241 ? -62.75 44.438 50.156 1 16.27 241 ASN B C 1
ATOM 3861 O O . ASN B 1 241 ? -61.812 44.188 49.375 1 16.27 241 ASN B O 1
ATOM 3865 N N . GLU B 1 242 ? -63.375 43.344 50.938 1 18.12 242 GLU B N 1
ATOM 3866 C CA . GLU B 1 242 ? -63.562 41.938 51.344 1 18.12 242 GLU B CA 1
ATOM 3867 C C . GLU B 1 242 ? -64 41.062 50.156 1 18.12 242 GLU B C 1
ATOM 3869 O O . GLU B 1 242 ? -63.656 39.906 50.094 1 18.12 242 GLU B O 1
ATOM 3874 N N . THR B 1 243 ? -64.938 41.625 49.219 1 15.89 243 THR B N 1
ATOM 3875 C CA . THR B 1 243 ? -66.125 40.75 49.156 1 15.89 243 THR B CA 1
ATOM 3876 C C . THR B 1 243 ? -65.75 39.344 48.688 1 15.89 243 THR B C 1
ATOM 3878 O O . THR B 1 243 ? -64.688 39.156 48.094 1 15.89 243 THR B O 1
ATOM 3881 N N . SER B 1 244 ? -66.75 38.719 47.875 1 16.28 244 SER B N 1
ATOM 3882 C CA . SER B 1 244 ? -67.812 37.688 47.969 1 16.28 244 SER B CA 1
ATOM 3883 C C . SER B 1 244 ? -67.375 36.375 47.375 1 16.28 244 SER B C 1
ATOM 3885 O O . SER B 1 244 ? -66.438 36.344 46.594 1 16.28 244 SER B O 1
ATOM 3887 N N . ALA B 1 245 ? -68.375 35.281 47.406 1 16.67 245 ALA B N 1
ATOM 3888 C CA . ALA B 1 245 ? -68.812 33.938 47.781 1 16.67 245 ALA B CA 1
ATOM 3889 C C . ALA B 1 245 ? -68.688 32.969 46.594 1 16.67 245 ALA B C 1
ATOM 3891 O O . ALA B 1 245 ? -68.25 31.828 46.75 1 16.67 245 ALA B O 1
ATOM 3892 N N . GLN B 1 246 ? -69.375 33.156 45.406 1 15.8 246 GLN B N 1
ATOM 3893 C CA . GLN B 1 246 ? -70.5 32.281 45.094 1 15.8 246 GLN B CA 1
ATOM 3894 C C . GLN B 1 246 ? -70.062 30.922 44.594 1 15.8 246 GLN B C 1
ATOM 3896 O O . GLN B 1 246 ? -68.938 30.781 44.094 1 15.8 246 GLN B O 1
ATOM 3901 N N . GLY B 1 247 ? -71.125 29.844 44.406 1 16.55 247 GLY B N 1
ATOM 3902 C CA . GLY B 1 247 ? -71.812 28.562 44.625 1 16.55 247 GLY B CA 1
ATOM 3903 C C . GLY B 1 247 ? -71.438 27.531 43.562 1 16.55 247 GLY B C 1
ATOM 3904 O O . GLY B 1 247 ? -70.812 26.5 43.844 1 16.55 247 GLY B O 1
ATOM 3905 N N . ARG B 1 248 ? -72.375 27.328 42.438 1 16.64 248 ARG B N 1
ATOM 3906 C CA . ARG B 1 248 ? -73.375 26.219 42.312 1 16.64 248 ARG B CA 1
ATOM 3907 C C . ARG B 1 248 ? -72.75 25.047 41.562 1 16.64 248 ARG B C 1
ATOM 3909 O O . ARG B 1 248 ? -71.75 25.234 40.812 1 16.64 248 ARG B O 1
ATOM 3916 N N . ALA B 1 249 ? -73.562 23.75 41.531 1 18 249 ALA B N 1
ATOM 3917 C CA . ALA B 1 249 ? -73.875 22.328 41.594 1 18 249 ALA B CA 1
ATOM 3918 C C . ALA B 1 249 ? -73.812 21.672 40.219 1 18 249 ALA B C 1
ATOM 3920 O O . ALA B 1 249 ? -73.312 20.578 40.062 1 18 249 ALA B O 1
ATOM 3921 N N . TRP B 1 250 ? -74.875 21.984 39.156 1 15.98 250 TRP B N 1
ATOM 3922 C CA . TRP B 1 250 ? -75.938 21.047 38.812 1 15.98 250 TRP B CA 1
ATOM 3923 C C . TRP B 1 250 ? -75.438 19.922 37.938 1 15.98 250 TRP B C 1
ATOM 3925 O O . TRP B 1 250 ? -75.562 18.734 38.281 1 15.98 250 TRP B O 1
ATOM 3935 N N . GLU B 1 251 ? -76.125 19.656 36.688 1 16.38 251 GLU B N 1
ATOM 3936 C CA . GLU B 1 251 ? -77.188 18.766 36.281 1 16.38 251 GLU B CA 1
ATOM 3937 C C . GLU B 1 251 ? -76.625 17.578 35.5 1 16.38 251 GLU B C 1
ATOM 3939 O O . GLU B 1 251 ? -75.5 17.609 35 1 16.38 251 GLU B O 1
ATOM 3944 N N . THR B 1 252 ? -77.688 16.812 34.719 1 16.69 252 THR B N 1
ATOM 3945 C CA . THR B 1 252 ? -78.5 15.633 34.562 1 16.69 252 THR B CA 1
ATOM 3946 C C . THR B 1 252 ? -78.062 14.773 33.406 1 16.69 252 THR B C 1
ATOM 3948 O O . THR B 1 252 ? -78 13.547 33.5 1 16.69 252 THR B O 1
ATOM 3951 N N . GLU B 1 253 ? -78.188 15.07 32 1 17.25 253 GLU B N 1
ATOM 3952 C CA . GLU B 1 253 ? -79.25 14.367 31.266 1 17.25 253 GLU B CA 1
ATOM 3953 C C . GLU B 1 253 ? -78.75 13.008 30.766 1 17.25 253 GLU B C 1
ATOM 3955 O O . GLU B 1 253 ? -77.562 12.812 30.547 1 17.25 253 GLU B O 1
ATOM 3960 N N . SER B 1 254 ? -79.812 12 30.359 1 18.48 254 SER B N 1
ATOM 3961 C CA . SER B 1 254 ? -80.438 10.695 30.234 1 18.48 254 SER B CA 1
ATOM 3962 C C . SER B 1 254 ? -79.938 9.938 29.016 1 18.48 254 SER B C 1
ATOM 3964 O O . SER B 1 254 ? -79.562 8.773 29.109 1 18.48 254 SER B O 1
ATOM 3966 N N . PRO B 1 255 ? -80.562 10.227 27.703 1 17.88 255 PRO B N 1
ATOM 3967 C CA . PRO B 1 255 ? -81.5 9.25 27.219 1 17.88 255 PRO B CA 1
ATOM 3968 C C . PRO B 1 255 ? -80.875 8.047 26.547 1 17.88 255 PRO B C 1
ATOM 3970 O O . PRO B 1 255 ? -81.188 6.898 26.891 1 17.88 255 PRO B O 1
ATOM 3973 N N . ARG B 1 256 ? -80.812 8.016 25.078 1 18.05 256 ARG B N 1
ATOM 3974 C CA . ARG B 1 256 ? -81.875 7.348 24.266 1 18.05 256 ARG B CA 1
ATOM 3975 C C . ARG B 1 256 ? -81.375 5.961 23.844 1 18.05 256 ARG B C 1
ATOM 3977 O O . ARG B 1 256 ? -80.188 5.699 23.781 1 18.05 256 ARG B O 1
ATOM 3984 N N . SER B 1 257 ? -82.25 5.094 22.969 1 18.08 257 SER B N 1
ATOM 3985 C CA . SER B 1 257 ? -83.062 3.912 22.672 1 18.08 257 SER B CA 1
ATOM 3986 C C . SER B 1 257 ? -82.375 2.996 21.688 1 18.08 257 SER B C 1
ATOM 3988 O O . SER B 1 257 ? -82.375 1.773 21.844 1 18.08 257 SER B O 1
ATOM 3990 N N . ASN B 1 258 ? -81.875 3.291 20.422 1 20.84 258 ASN B N 1
ATOM 3991 C CA . ASN B 1 258 ? -82.688 2.604 19.406 1 20.84 258 ASN B CA 1
ATOM 3992 C C . ASN B 1 258 ? -82.375 1.125 19.312 1 20.84 258 ASN B C 1
ATOM 3994 O O . ASN B 1 258 ? -81.188 0.745 19.578 1 20.84 258 ASN B O 1
ATOM 3998 N N . PRO B 1 259 ? -83.312 0.186 18.547 1 21.23 259 PRO B N 1
ATOM 3999 C CA . PRO B 1 259 ? -84.062 -1.044 18.422 1 21.23 259 PRO B CA 1
ATOM 4000 C C . PRO B 1 259 ? -83.375 -2.117 17.609 1 21.23 259 PRO B C 1
ATOM 4002 O O . PRO B 1 259 ? -83.438 -3.305 17.938 1 21.23 259 PRO B O 1
ATOM 4005 N N . TRP B 1 260 ? -82.938 -1.859 16.266 1 23.27 260 TRP B N 1
ATOM 4006 C CA . TRP B 1 260 ? -83.438 -2.725 15.211 1 23.27 260 TRP B CA 1
ATOM 4007 C C . TRP B 1 260 ? -82.938 -4.152 15.375 1 23.27 260 TRP B C 1
ATOM 4009 O O . TRP B 1 260 ? -81.875 -4.367 15.922 1 23.27 260 TRP B O 1
ATOM 4019 N N . GLY B 1 261 ? -83.75 -5.188 14.82 1 19.66 261 GLY B N 1
ATOM 4020 C CA . GLY B 1 261 ? -84.562 -6.402 14.711 1 19.66 261 GLY B CA 1
ATOM 4021 C C . GLY B 1 261 ? -83.75 -7.578 14.172 1 19.66 261 GLY B C 1
ATOM 4022 O O . GLY B 1 261 ? -83.75 -8.656 14.766 1 19.66 261 GLY B O 1
ATOM 4023 N N . SER B 1 262 ? -83.688 -7.695 12.773 1 21.72 262 SER B N 1
ATOM 4024 C CA . SER B 1 262 ? -84.312 -8.805 12.094 1 21.72 262 SER B CA 1
ATOM 4025 C C . SER B 1 262 ? -83.562 -10.102 12.273 1 21.72 262 SER B C 1
ATOM 4027 O O . SER B 1 262 ? -82.375 -10.086 12.68 1 21.72 262 SER B O 1
ATOM 4029 N N . GLY B 1 263 ? -83.875 -11.023 11.234 1 21.34 263 GLY B N 1
ATOM 4030 C CA . GLY B 1 263 ? -84.438 -12.359 10.992 1 21.34 263 GLY B CA 1
ATOM 4031 C C . GLY B 1 263 ? -83.375 -13.445 11.062 1 21.34 263 GLY B C 1
ATOM 4032 O O . GLY B 1 263 ? -82.125 -13.148 11.156 1 21.34 263 GLY B O 1
ATOM 4033 N N . ARG B 1 264 ? -83.562 -14.5 10.086 1 22.7 264 ARG B N 1
ATOM 4034 C CA . ARG B 1 264 ? -83.688 -15.953 10.008 1 22.7 264 ARG B CA 1
ATOM 4035 C C . ARG B 1 264 ? -82.312 -16.578 9.859 1 22.7 264 ARG B C 1
ATOM 4037 O O . ARG B 1 264 ? -81.938 -17.5 10.586 1 22.7 264 ARG B O 1
ATOM 4044 N N . VAL B 1 265 ? -82 -16.953 8.406 1 24.48 265 VAL B N 1
ATOM 4045 C CA . VAL B 1 265 ? -81.25 -18.172 8.07 1 24.48 265 VAL B CA 1
ATOM 4046 C C . VAL B 1 265 ? -79.812 -18.078 8.594 1 24.48 265 VAL B C 1
ATOM 4048 O O . VAL B 1 265 ? -79.25 -16.984 8.594 1 24.48 265 VAL B O 1
#